Protein AF-A0A958TGL6-F1 (afdb_monomer_lite)

Sequence (653 aa):
IQLFESWYNNDSNKAEPIETLISKFASEGNTKVNAVCDDDIETFTASEWHNFDAVKQQDILLKYRLTYLAETEVNWCPALGTVLANDEIVNGLSERGGHPIIRKKMTQWSMRISAYADRLLNGIDYNKEDLDWTESLKDIQRNWIGKSVGAAVTFNVIASGTKQSHTIEVFTTRPDTIFGVSFMTLAPEHDLVSQITTPEQKAEVEAYIEATAKRSERDRMADVKTISGAFTGAYAEHPFTKNPIPIWIGDYVLAGYGTGAVMSVPCGDQRDYDFAKHFDIEIPNIFEGADISEEAFSDKDKTIIANSDFLNGLNYKQATKKAIQELEKLGQGKGKTNYRLRDAVFSRQRYWGEPFPVYYVNGMPQMIDKAHLPIRLPEVEKYLPTETGEPPLGRADVWAWCTKTNSVVSNNTINHTTVFPLELNTMPGWAGSSWYFFRYMDAQNDEVFASKEALNYWKNVDLYIGGSEHATGHLLYARFWVKFLKDRGFVNVEEPFKKLINQGMILGTSAFVYRVFAYYVIENERYTVKLSKPIILDKLAYDKSSLSKNKDAFNVEGFIYTDIDYVILDQIMNLASHKFKTEPEFNIVPIHVKVQYVNASDELDIEGLKKDEEFGEDYKDAIFIGENGEIIKGDNDVYKVGREVEKMSKSKY

Radius of gyration: 29.61 Å; chains: 1; bounding box: 72×69×77 Å

Structure (mmCIF, N/CA/C/O backbone):
data_AF-A0A958TGL6-F1
#
_entry.id   AF-A0A958TGL6-F1
#
loop_
_atom_site.group_PDB
_atom_site.id
_atom_site.type_symbol
_atom_site.label_atom_id
_atom_site.label_alt_id
_atom_site.label_comp_id
_atom_site.label_asym_id
_atom_site.label_entity_id
_atom_site.label_seq_id
_atom_site.pdbx_PDB_ins_code
_atom_site.Cartn_x
_atom_site.Cartn_y
_atom_site.Cartn_z
_atom_site.occupancy
_atom_site.B_iso_or_equiv
_atom_site.auth_seq_id
_atom_site.auth_comp_id
_atom_site.auth_asym_id
_atom_site.auth_atom_id
_atom_site.pdbx_PDB_model_num
ATOM 1 N N . ILE A 1 1 ? 11.100 -0.726 -16.158 1.00 93.06 1 ILE A N 1
ATOM 2 C CA . ILE A 1 1 ? 10.774 -0.131 -17.479 1.00 93.06 1 ILE A CA 1
ATOM 3 C C . ILE A 1 1 ? 9.301 -0.306 -17.826 1.00 93.06 1 ILE A C 1
ATOM 5 O O . ILE A 1 1 ? 8.592 0.672 -17.722 1.00 93.06 1 ILE A O 1
ATOM 9 N N . GLN A 1 2 ? 8.796 -1.504 -18.163 1.00 95.12 2 GLN A N 1
ATOM 10 C CA . GLN A 1 2 ? 7.400 -1.641 -18.633 1.00 95.12 2 GLN A CA 1
ATOM 11 C C . GLN A 1 2 ? 6.353 -1.081 -17.653 1.00 95.12 2 GLN A C 1
ATOM 13 O O . GLN A 1 2 ? 5.448 -0.379 -18.086 1.00 95.12 2 GLN A O 1
ATOM 18 N N . LEU A 1 3 ? 6.497 -1.338 -16.348 1.00 95.69 3 LEU A N 1
ATOM 19 C CA . LEU A 1 3 ? 5.631 -0.749 -15.315 1.00 95.69 3 LEU A CA 1
ATOM 20 C C . LEU A 1 3 ? 5.766 0.783 -15.221 1.00 95.69 3 LEU A C 1
ATOM 22 O O . LEU A 1 3 ? 4.772 1.466 -15.019 1.00 95.69 3 LEU A O 1
ATOM 26 N N . PHE A 1 4 ? 6.973 1.328 -15.401 1.00 96.88 4 PHE A N 1
ATOM 27 C CA . PHE A 1 4 ? 7.207 2.777 -15.416 1.00 96.88 4 PHE A CA 1
ATOM 28 C C . PHE A 1 4 ? 6.577 3.430 -16.651 1.00 96.88 4 PHE A C 1
ATOM 30 O O . PHE A 1 4 ? 5.922 4.457 -16.536 1.00 96.88 4 PHE A O 1
ATOM 37 N N . GLU A 1 5 ? 6.690 2.797 -17.820 1.00 97.12 5 GLU A N 1
ATOM 38 C CA . GLU A 1 5 ? 6.070 3.225 -19.084 1.00 97.12 5 GLU A CA 1
ATOM 39 C C . GLU A 1 5 ? 4.595 2.818 -19.201 1.00 97.12 5 GLU A C 1
ATOM 41 O O . GLU A 1 5 ? 4.086 2.585 -20.297 1.00 97.12 5 GLU A O 1
ATOM 46 N N . SER A 1 6 ? 3.897 2.693 -18.071 1.00 98.56 6 SER A N 1
ATOM 47 C CA . SER A 1 6 ? 2.475 2.371 -18.051 1.00 98.56 6 SER A CA 1
ATOM 48 C C . SER A 1 6 ? 1.716 3.216 -17.035 1.00 98.56 6 SER A C 1
ATOM 50 O O . SER A 1 6 ? 2.246 3.573 -15.984 1.00 98.56 6 SER A O 1
ATOM 52 N N . TRP A 1 7 ? 0.448 3.476 -17.333 1.00 98.44 7 TRP A N 1
ATOM 53 C CA . TRP A 1 7 ? -0.538 4.086 -16.435 1.00 98.44 7 TRP A CA 1
ATOM 54 C C . TRP A 1 7 ? -1.753 3.162 -16.316 1.00 98.44 7 TRP A C 1
ATOM 56 O O . TRP A 1 7 ? -1.912 2.250 -17.131 1.00 98.44 7 TRP A O 1
ATOM 66 N N . TYR A 1 8 ? -2.602 3.368 -15.308 1.00 98.56 8 TYR A N 1
ATOM 67 C CA . TYR A 1 8 ? -3.841 2.601 -15.158 1.00 98.56 8 TYR A CA 1
ATOM 68 C C . TYR A 1 8 ? -5.045 3.404 -15.642 1.00 98.56 8 TYR A C 1
ATOM 70 O O . TYR A 1 8 ? -5.357 4.454 -15.075 1.00 98.56 8 TYR A O 1
ATOM 78 N N . ASN A 1 9 ? -5.734 2.892 -16.659 1.00 98.00 9 ASN A N 1
ATOM 79 C CA . ASN A 1 9 ? -6.936 3.506 -17.208 1.00 98.00 9 ASN A CA 1
ATOM 80 C C . ASN A 1 9 ? -8.180 2.858 -16.585 1.00 98.00 9 ASN A C 1
ATOM 82 O O . ASN A 1 9 ? -8.436 1.670 -16.796 1.00 98.00 9 ASN A O 1
ATOM 86 N N . ASN A 1 10 ? -8.972 3.635 -15.844 1.00 95.94 10 ASN A N 1
ATOM 87 C CA . ASN A 1 10 ? -10.184 3.133 -15.194 1.00 95.94 10 ASN A CA 1
ATOM 88 C C . ASN A 1 10 ? -11.290 2.800 -16.206 1.00 95.94 10 ASN A C 1
ATOM 90 O O . ASN A 1 10 ? -12.078 1.892 -15.951 1.00 95.94 10 ASN A O 1
ATOM 94 N N . ASP A 1 11 ? -11.333 3.472 -17.363 1.00 96.44 11 ASP A N 1
ATOM 95 C CA . ASP A 1 11 ? -12.358 3.223 -18.387 1.00 96.44 11 ASP A CA 1
ATOM 96 C C . ASP A 1 11 ? -12.186 1.845 -19.039 1.00 96.44 11 ASP A C 1
ATOM 98 O O . ASP A 1 11 ? -13.160 1.149 -19.325 1.00 96.44 11 ASP A O 1
ATOM 102 N N . SER A 1 12 ? -10.935 1.440 -19.277 1.00 96.75 12 SER A N 1
ATOM 103 C CA . SER A 1 12 ? -10.595 0.127 -19.834 1.00 96.75 12 SER A CA 1
ATOM 104 C C . SER A 1 12 ? -10.286 -0.918 -18.755 1.00 96.75 12 SER A C 1
ATOM 106 O O . SER A 1 12 ? -10.161 -2.102 -19.072 1.00 96.75 12 SER A O 1
ATOM 108 N N . ASN A 1 13 ? -10.202 -0.483 -17.492 1.00 96.25 13 ASN A N 1
ATOM 109 C CA . ASN A 1 13 ? -9.870 -1.262 -16.302 1.00 96.25 13 ASN A CA 1
ATOM 110 C C . ASN A 1 13 ? -8.578 -2.092 -16.447 1.00 96.25 13 ASN A C 1
ATOM 112 O O . ASN A 1 13 ? -8.539 -3.274 -16.088 1.00 96.25 13 ASN A O 1
ATOM 116 N N . LYS A 1 14 ? -7.525 -1.484 -17.008 1.00 97.25 14 LYS A N 1
ATOM 117 C CA . LYS A 1 14 ? -6.225 -2.132 -17.239 1.00 97.25 14 LYS A CA 1
ATOM 118 C C . LYS A 1 14 ? -5.066 -1.139 -17.328 1.00 97.25 14 LYS A C 1
ATOM 120 O O . LYS A 1 14 ? -5.264 0.054 -17.560 1.00 97.25 14 LYS A O 1
ATOM 125 N N . ALA A 1 15 ? -3.843 -1.656 -17.225 1.00 98.50 15 ALA A N 1
ATOM 126 C CA . ALA A 1 15 ? -2.650 -0.910 -17.603 1.00 98.50 15 ALA A CA 1
ATOM 127 C C . ALA A 1 15 ? -2.544 -0.679 -19.116 1.00 98.50 15 ALA A C 1
ATOM 129 O O . ALA A 1 15 ? -2.708 -1.591 -19.930 1.00 98.50 15 ALA A O 1
ATOM 130 N N . GLU A 1 16 ? -2.162 0.538 -19.484 1.00 98.50 16 GLU A N 1
ATOM 131 C CA . GLU A 1 16 ? -1.897 0.966 -20.856 1.00 98.50 16 GLU A CA 1
ATOM 132 C C . GLU A 1 16 ? -0.498 1.589 -20.977 1.00 98.50 16 GLU A C 1
ATOM 134 O O . GLU A 1 16 ? 0.029 2.067 -19.970 1.00 98.50 16 GLU A O 1
ATOM 139 N N . PRO A 1 17 ? 0.112 1.603 -22.182 1.00 98.44 17 PRO A N 1
ATOM 140 C CA . PRO A 1 17 ? 1.338 2.366 -22.415 1.00 98.44 17 PRO A CA 1
ATOM 141 C C . PRO A 1 17 ? 1.152 3.842 -22.040 1.00 98.44 17 PRO A C 1
ATOM 143 O O . PRO A 1 17 ? 0.108 4.423 -22.341 1.00 98.44 17 PRO A O 1
ATOM 146 N N . ILE A 1 18 ? 2.158 4.470 -21.430 1.00 97.94 18 ILE A N 1
ATOM 147 C CA . ILE A 1 18 ? 2.093 5.890 -21.045 1.00 97.94 18 ILE A CA 1
ATOM 148 C C . ILE A 1 18 ? 1.862 6.816 -22.251 1.00 97.94 18 ILE A C 1
ATOM 150 O O . ILE A 1 18 ? 1.267 7.883 -22.126 1.00 97.94 18 ILE A O 1
ATOM 154 N N . GLU A 1 19 ? 2.257 6.393 -23.449 1.00 98.06 19 GLU A N 1
ATOM 155 C CA . GLU A 1 19 ? 2.082 7.141 -24.691 1.00 98.06 19 GLU A CA 1
ATOM 156 C C . GLU A 1 19 ? 0.602 7.367 -25.028 1.00 98.06 19 GLU A C 1
ATOM 158 O O . GLU A 1 19 ? 0.256 8.384 -25.641 1.00 98.06 19 GLU A O 1
ATOM 163 N N . THR A 1 20 ? -0.295 6.464 -24.603 1.00 98.12 20 THR A N 1
ATOM 164 C CA . THR A 1 20 ? -1.743 6.654 -24.793 1.00 98.12 20 THR A CA 1
ATOM 165 C C . THR A 1 20 ? -2.267 7.789 -23.913 1.00 98.12 20 THR A C 1
ATOM 167 O O . THR A 1 20 ? -3.121 8.556 -24.360 1.00 98.12 20 THR A O 1
ATOM 170 N N . LEU A 1 21 ? -1.702 7.967 -22.713 1.00 98.12 21 LEU A N 1
ATOM 171 C CA . LEU A 1 21 ? -2.002 9.093 -21.829 1.00 98.12 21 LEU A CA 1
ATOM 172 C C . LEU A 1 21 ? -1.435 10.408 -22.368 1.00 98.12 21 LEU A C 1
ATOM 174 O O . LEU A 1 21 ? -2.155 11.400 -22.432 1.00 98.12 21 LEU A O 1
ATOM 178 N N . ILE A 1 22 ? -0.179 10.407 -22.823 1.00 98.25 22 ILE A N 1
ATOM 179 C CA . ILE A 1 22 ? 0.456 11.590 -23.429 1.00 98.25 22 ILE A CA 1
ATOM 180 C C . ILE A 1 22 ? -0.364 12.074 -24.632 1.00 98.25 22 ILE A C 1
ATOM 182 O O . ILE A 1 22 ? -0.612 13.270 -24.779 1.00 98.25 22 ILE A O 1
ATOM 186 N N . SER A 1 23 ? -0.848 11.144 -25.460 1.00 98.06 23 SER A N 1
ATOM 187 C CA . SER A 1 23 ? -1.712 11.464 -26.601 1.00 98.06 23 SER A CA 1
ATOM 188 C C . SER A 1 23 ? -3.041 12.094 -26.165 1.00 98.06 23 SER A C 1
ATOM 190 O O . SER A 1 23 ? -3.505 13.041 -26.799 1.00 98.06 23 SER A O 1
ATOM 192 N N . LYS A 1 24 ? -3.638 11.619 -25.060 1.00 97.75 24 LYS A N 1
ATOM 193 C CA . LYS A 1 24 ? -4.846 12.220 -24.470 1.00 97.75 24 LYS A CA 1
ATOM 194 C C . LYS A 1 24 ? -4.573 13.646 -23.989 1.00 97.75 24 LYS A C 1
ATOM 196 O O . LYS A 1 24 ? -5.268 14.559 -24.436 1.00 97.75 24 LYS A O 1
ATOM 201 N N . PHE A 1 25 ? -3.517 13.851 -23.198 1.00 98.25 25 PHE A N 1
ATOM 202 C CA . PHE A 1 25 ? -3.111 15.174 -22.709 1.00 98.25 25 PHE A CA 1
ATOM 203 C C . PHE A 1 25 ? -2.876 16.168 -23.848 1.00 98.25 25 PHE A C 1
ATOM 205 O O . PHE A 1 25 ? -3.413 17.272 -23.819 1.00 98.25 25 PHE A O 1
ATOM 212 N N . ALA A 1 26 ? -2.168 15.750 -24.897 1.00 97.44 26 ALA A N 1
ATOM 213 C CA . ALA A 1 26 ? -1.905 16.575 -26.073 1.00 97.44 26 ALA A CA 1
ATOM 214 C C . ALA A 1 26 ? -3.165 16.940 -26.882 1.00 97.44 26 ALA A C 1
ATOM 216 O O . ALA A 1 26 ? -3.133 17.912 -27.638 1.00 97.44 26 ALA A O 1
ATOM 217 N N . SER A 1 27 ? -4.249 16.167 -26.756 1.00 97.31 27 SER A N 1
ATOM 218 C CA . SER A 1 27 ? -5.484 16.355 -27.529 1.00 97.31 27 SER A CA 1
ATOM 219 C C . SER A 1 27 ? -6.555 17.156 -26.790 1.00 97.31 27 SER A C 1
ATOM 221 O O . SER A 1 27 ? -7.179 18.031 -27.386 1.00 97.31 27 SER A O 1
ATOM 223 N N . GLU A 1 28 ? -6.762 16.890 -25.498 1.00 95.94 28 GLU A N 1
ATOM 224 C CA . GLU A 1 28 ? -7.853 17.494 -24.724 1.00 95.94 28 GLU A CA 1
ATOM 225 C C . GLU A 1 28 ? -7.466 17.914 -23.297 1.00 95.94 28 GLU A C 1
ATOM 227 O O . GLU A 1 28 ? -8.318 18.422 -22.569 1.00 95.94 28 GLU A O 1
ATOM 232 N N . GLY A 1 29 ? -6.196 17.775 -22.899 1.00 96.69 29 GLY A N 1
ATOM 233 C CA . GLY A 1 29 ? -5.767 17.994 -21.515 1.00 96.69 29 GLY A CA 1
ATOM 234 C C . GLY A 1 29 ? -6.123 16.815 -20.604 1.00 96.69 29 GLY A C 1
ATOM 235 O O . GLY A 1 29 ? -6.258 15.685 -21.076 1.00 96.69 29 GLY A O 1
ATOM 236 N N . ASN A 1 30 ? -6.265 17.052 -19.297 1.00 96.94 30 ASN A N 1
ATOM 237 C CA . ASN A 1 30 ? -6.518 15.983 -18.316 1.00 96.94 30 ASN A CA 1
ATOM 238 C C . ASN A 1 30 ? -7.934 15.959 -17.713 1.00 96.94 30 ASN A C 1
ATOM 240 O O . ASN A 1 30 ? -8.258 15.024 -16.988 1.00 96.94 30 ASN A O 1
ATOM 244 N N . THR A 1 31 ? -8.815 16.914 -18.030 1.00 93.81 31 THR A N 1
ATOM 245 C CA . THR A 1 31 ? -10.132 17.047 -17.368 1.00 93.81 31 THR A CA 1
ATOM 246 C C . THR A 1 31 ? -11.047 15.826 -17.532 1.00 93.81 31 THR A C 1
ATOM 248 O O . THR A 1 31 ? -11.882 15.561 -16.673 1.00 93.81 31 THR A O 1
ATOM 251 N N . LYS A 1 32 ? -10.910 15.075 -18.632 1.00 93.50 32 LYS A N 1
ATOM 252 C CA . LYS A 1 32 ? -11.692 13.851 -18.899 1.00 93.50 32 LYS A CA 1
ATOM 253 C C . LYS A 1 32 ? -10.907 12.560 -18.677 1.00 93.50 32 LYS A C 1
ATOM 255 O O . LYS A 1 32 ? -11.410 11.480 -18.973 1.00 93.50 32 LYS A O 1
ATOM 260 N N . VAL A 1 33 ? -9.660 12.654 -18.224 1.00 95.62 33 VAL A N 1
ATOM 261 C CA . VAL A 1 33 ? -8.816 11.479 -18.032 1.00 95.62 33 VAL A CA 1
ATOM 262 C C . VAL A 1 33 ? -9.253 10.764 -16.760 1.00 95.62 33 VAL A C 1
ATOM 264 O O . VAL A 1 33 ? -9.034 11.247 -15.654 1.00 95.62 33 VAL A O 1
ATOM 267 N N . ASN A 1 34 ? -9.855 9.589 -16.929 1.00 94.81 34 ASN A N 1
ATOM 268 C CA . ASN A 1 34 ? -10.228 8.709 -15.832 1.00 94.81 34 ASN A CA 1
ATOM 269 C C . ASN A 1 34 ? -9.098 7.703 -15.556 1.00 94.81 34 ASN A C 1
ATOM 271 O O . ASN A 1 34 ? -9.101 6.572 -16.045 1.00 94.81 34 ASN A O 1
ATOM 275 N N . ALA A 1 35 ? -8.096 8.145 -14.801 1.00 95.81 35 ALA A N 1
ATOM 276 C CA . ALA A 1 35 ? -6.921 7.356 -14.440 1.00 95.81 35 ALA A CA 1
ATOM 277 C C . ALA A 1 35 ? -6.826 7.150 -12.927 1.00 95.81 35 ALA A C 1
ATOM 279 O O . ALA A 1 35 ? -7.368 7.938 -12.154 1.00 95.81 35 ALA A O 1
ATOM 280 N N . VAL A 1 36 ? -6.070 6.138 -12.504 1.00 94.56 36 VAL A N 1
ATOM 281 C CA . VAL A 1 36 ? -5.488 6.152 -11.154 1.00 94.56 36 VAL A CA 1
ATOM 282 C C . VAL A 1 36 ? -4.261 7.062 -11.177 1.00 94.56 36 VAL A C 1
ATOM 284 O O . VAL A 1 36 ? -3.367 6.868 -12.002 1.00 94.56 36 VAL A O 1
ATOM 287 N N . CYS A 1 37 ? -4.224 8.044 -10.284 1.00 93.62 37 CYS A N 1
ATOM 288 C CA . CYS A 1 37 ? -3.154 9.028 -10.152 1.00 93.62 37 CYS A CA 1
ATOM 289 C C . CYS A 1 37 ? -3.045 9.508 -8.699 1.00 93.62 37 CYS A C 1
ATOM 291 O O . CYS A 1 37 ? -3.818 9.067 -7.847 1.00 93.62 37 CYS A O 1
ATOM 293 N N . ASP A 1 38 ? -2.092 10.396 -8.423 1.00 90.38 38 ASP A N 1
ATOM 294 C CA . ASP A 1 38 ? -2.030 11.107 -7.141 1.00 90.38 38 ASP A CA 1
ATOM 295 C C . ASP A 1 38 ? -3.276 11.987 -6.921 1.00 90.38 38 ASP A C 1
ATOM 297 O O . ASP A 1 38 ? -3.992 12.323 -7.866 1.00 90.38 38 ASP A O 1
ATOM 301 N N . ASP A 1 39 ? -3.557 12.342 -5.665 1.00 80.75 39 ASP A N 1
ATOM 302 C CA . ASP A 1 39 ? -4.763 13.098 -5.296 1.00 80.75 39 ASP A CA 1
ATOM 303 C C . ASP A 1 39 ? -4.675 14.596 -5.679 1.00 80.75 39 ASP A C 1
ATOM 305 O O . ASP A 1 39 ? -5.700 15.261 -5.822 1.00 80.75 39 ASP A O 1
ATOM 309 N N . ASP A 1 40 ? -3.467 15.134 -5.884 1.00 82.25 40 ASP A N 1
ATOM 310 C CA . ASP A 1 40 ? -3.170 16.565 -6.054 1.00 82.25 40 ASP A CA 1
ATOM 311 C C . ASP A 1 40 ? -2.909 16.975 -7.521 1.00 82.25 40 ASP A C 1
ATOM 313 O O . ASP A 1 40 ? -2.022 17.779 -7.833 1.00 82.25 40 ASP A O 1
ATOM 317 N N . ILE A 1 41 ? -3.665 16.404 -8.463 1.00 90.81 41 ILE A N 1
ATOM 318 C CA . ILE A 1 41 ? -3.517 16.754 -9.879 1.00 90.81 41 ILE A CA 1
ATOM 319 C C . ILE A 1 41 ? -4.206 18.079 -10.213 1.00 90.81 41 ILE A C 1
ATOM 321 O O . ILE A 1 41 ? -5.430 18.200 -10.162 1.00 90.81 41 ILE A O 1
ATOM 325 N N . GLU A 1 42 ? -3.421 19.041 -10.694 1.00 91.75 42 GLU A N 1
ATOM 326 C CA . GLU A 1 42 ? -3.938 20.264 -11.307 1.00 91.75 42 GLU A CA 1
ATOM 327 C C . GLU A 1 42 ? -4.570 19.981 -12.676 1.00 91.75 42 GLU A C 1
ATOM 329 O O . GLU A 1 42 ? -4.038 19.231 -13.501 1.00 91.75 42 GLU A O 1
ATOM 334 N N . THR A 1 43 ? -5.709 20.614 -12.951 1.00 94.94 43 THR A N 1
ATOM 335 C CA . THR A 1 43 ? -6.344 20.537 -14.269 1.00 94.94 43 THR A CA 1
ATOM 336 C C . THR A 1 43 ? -5.609 21.406 -15.281 1.00 94.94 43 THR A C 1
ATOM 338 O O . THR A 1 43 ? -5.335 22.569 -14.996 1.00 94.94 43 THR A O 1
ATOM 341 N N . PHE A 1 44 ? -5.379 20.883 -16.483 1.00 97.31 44 PHE A N 1
ATOM 342 C CA . PHE A 1 44 ? -4.784 21.620 -17.594 1.00 97.31 44 PHE A CA 1
ATOM 343 C C . PHE A 1 44 ? -5.435 21.249 -18.928 1.00 97.31 44 PHE A C 1
ATOM 345 O O . PHE A 1 44 ? -5.945 20.144 -19.132 1.00 97.31 44 PHE A O 1
ATOM 352 N N . THR A 1 45 ? -5.388 22.193 -19.857 1.00 97.81 45 THR A N 1
ATOM 353 C CA . THR A 1 45 ? -5.822 22.069 -21.247 1.00 97.81 45 THR A CA 1
ATOM 354 C C . THR A 1 45 ? -4.710 21.506 -22.132 1.00 97.81 45 THR A C 1
ATOM 356 O O . THR A 1 45 ? -3.527 21.547 -21.794 1.00 97.81 45 THR A O 1
ATOM 359 N N . ALA A 1 46 ? -5.069 21.047 -23.333 1.00 97.44 46 ALA A N 1
ATOM 360 C CA . ALA A 1 46 ? -4.087 20.631 -24.335 1.00 97.44 46 ALA A CA 1
ATOM 361 C C . ALA A 1 46 ? -3.081 21.745 -24.678 1.00 97.44 46 ALA A C 1
ATOM 363 O O . ALA A 1 46 ? -1.895 21.477 -24.847 1.00 97.44 46 ALA A O 1
ATOM 364 N N . SER A 1 47 ? -3.532 23.003 -24.754 1.00 97.38 47 SER A N 1
ATOM 365 C CA . SER A 1 47 ? -2.637 24.126 -25.058 1.00 97.38 47 SER A CA 1
ATOM 366 C C . SER A 1 47 ? -1.607 24.360 -23.957 1.00 97.38 47 SER A C 1
ATOM 368 O O . SER A 1 47 ? -0.466 24.685 -24.268 1.00 97.38 47 SER A O 1
ATOM 370 N N . GLU A 1 48 ? -1.994 24.218 -22.689 1.00 97.62 48 GLU A N 1
ATOM 371 C CA . GLU A 1 48 ? -1.063 24.332 -21.562 1.00 97.62 48 GLU A CA 1
ATOM 372 C C . GLU A 1 48 ? -0.061 23.180 -21.576 1.00 97.62 48 GLU A C 1
ATOM 374 O O . GLU A 1 48 ? 1.136 23.426 -21.464 1.00 97.62 48 GLU A O 1
ATOM 379 N N . TRP A 1 49 ? -0.525 21.953 -21.841 1.00 97.88 49 TRP A N 1
ATOM 380 C CA . TRP A 1 49 ? 0.346 20.786 -21.987 1.00 97.88 49 TRP A CA 1
ATOM 381 C C . TRP A 1 49 ? 1.446 20.990 -23.038 1.00 97.88 49 TRP A C 1
ATOM 383 O O . TRP A 1 49 ? 2.608 20.689 -22.771 1.00 97.88 49 TRP A O 1
ATOM 393 N N . HIS A 1 50 ? 1.107 21.541 -24.211 1.00 96.88 50 HIS A N 1
ATOM 394 C CA . HIS A 1 50 ? 2.083 21.846 -25.272 1.00 96.88 50 HIS A CA 1
ATOM 395 C C . HIS A 1 50 ? 3.064 22.966 -24.906 1.00 96.88 50 HIS A C 1
ATOM 397 O O . HIS A 1 50 ? 4.148 23.031 -25.480 1.00 96.88 50 HIS A O 1
ATOM 403 N N . ASN A 1 51 ? 2.691 23.841 -23.970 1.00 97.44 51 ASN A N 1
ATOM 404 C CA . ASN A 1 51 ? 3.534 24.940 -23.501 1.00 97.44 51 ASN A CA 1
ATOM 405 C C . ASN A 1 51 ? 4.412 24.555 -22.301 1.00 97.44 51 ASN A C 1
ATOM 407 O O . ASN A 1 51 ? 5.356 25.282 -21.990 1.00 97.44 51 ASN A O 1
ATOM 411 N N . PHE A 1 52 ? 4.116 23.447 -21.616 1.00 97.44 52 PHE A N 1
ATOM 412 C CA . PHE A 1 52 ? 4.966 22.933 -20.549 1.00 97.44 52 PHE A CA 1
ATOM 413 C C . PHE A 1 52 ? 6.310 22.461 -21.102 1.00 97.44 52 PHE A C 1
ATOM 415 O O . PHE A 1 52 ? 6.387 21.822 -22.152 1.00 97.44 52 PHE A O 1
ATOM 422 N N . ASP A 1 53 ? 7.380 22.751 -20.364 1.00 95.62 53 ASP A N 1
ATOM 423 C CA . ASP A 1 53 ? 8.681 22.173 -20.663 1.00 95.62 53 ASP A CA 1
ATOM 424 C C . ASP A 1 53 ? 8.708 20.664 -20.352 1.00 95.62 53 ASP A C 1
ATOM 426 O O . ASP A 1 53 ? 7.821 20.104 -19.699 1.00 95.62 53 ASP A O 1
ATOM 430 N N . ALA A 1 54 ? 9.755 19.986 -20.824 1.00 92.31 54 ALA A N 1
ATOM 431 C CA . ALA A 1 54 ? 9.893 18.544 -20.653 1.00 92.31 54 ALA A CA 1
ATOM 432 C C . ALA A 1 54 ? 9.948 18.115 -19.175 1.00 92.31 54 ALA A C 1
ATOM 434 O O . ALA A 1 54 ? 9.512 17.013 -18.848 1.00 92.31 54 ALA A O 1
ATOM 435 N N . VAL A 1 55 ? 10.465 18.966 -18.280 1.00 94.69 55 VAL A N 1
ATOM 436 C CA . VAL A 1 55 ? 10.558 18.653 -16.848 1.00 94.69 55 VAL A CA 1
ATOM 437 C C . VAL A 1 55 ? 9.164 18.665 -16.234 1.00 94.69 55 VAL A C 1
ATOM 439 O O . VAL A 1 55 ? 8.779 17.686 -15.600 1.00 94.69 55 VAL A O 1
ATOM 442 N N . LYS A 1 56 ? 8.369 19.710 -16.488 1.00 95.12 56 LYS A N 1
ATOM 443 C CA . LYS A 1 56 ? 6.992 19.813 -15.997 1.00 95.12 56 LYS A CA 1
ATOM 444 C C . LYS A 1 56 ? 6.096 18.719 -16.577 1.00 95.12 56 LYS A C 1
ATOM 446 O O . LYS A 1 56 ? 5.271 18.165 -15.855 1.00 95.12 56 LYS A O 1
ATOM 451 N N . GLN A 1 57 ? 6.276 18.360 -17.849 1.00 95.69 57 GLN A N 1
ATOM 452 C CA . GLN A 1 57 ? 5.561 17.228 -18.441 1.00 95.69 57 GLN A CA 1
ATOM 453 C C . GLN A 1 57 ? 5.906 15.904 -17.743 1.00 95.69 57 GLN A C 1
ATOM 455 O O . GLN A 1 57 ? 4.999 15.132 -17.435 1.00 95.69 57 GLN A O 1
ATOM 460 N N . GLN A 1 58 ? 7.187 15.632 -17.462 1.00 94.31 58 GLN A N 1
ATOM 461 C CA . GLN A 1 58 ? 7.582 14.405 -16.756 1.00 94.31 58 GLN A CA 1
ATOM 462 C C . GLN A 1 58 ? 7.110 14.380 -15.303 1.00 94.31 58 GLN A C 1
ATOM 464 O O . GLN A 1 58 ? 6.644 13.336 -14.854 1.00 94.31 58 GLN A O 1
ATOM 469 N N . ASP A 1 59 ? 7.167 15.513 -14.605 1.00 93.75 59 ASP A N 1
ATOM 470 C CA . ASP A 1 59 ? 6.636 15.668 -13.248 1.00 93.75 59 ASP A CA 1
ATOM 471 C C . ASP A 1 59 ? 5.146 15.295 -13.190 1.00 93.75 59 ASP A C 1
ATOM 473 O O . ASP A 1 59 ? 4.742 14.434 -12.412 1.00 93.75 59 ASP A O 1
ATOM 477 N N . ILE A 1 60 ? 4.340 15.831 -14.114 1.00 96.00 60 ILE A N 1
ATOM 478 C CA . ILE A 1 60 ? 2.924 15.462 -14.238 1.00 96.00 60 ILE A CA 1
ATOM 479 C C . ILE A 1 60 ? 2.775 13.968 -14.551 1.00 96.00 60 ILE A C 1
ATOM 481 O O . ILE A 1 60 ? 1.970 13.292 -13.916 1.00 96.00 60 ILE A O 1
ATOM 485 N N . LEU A 1 61 ? 3.537 13.421 -15.504 1.00 96.31 61 LEU A N 1
ATOM 486 C CA . LEU A 1 61 ? 3.427 12.007 -15.882 1.00 96.31 61 LEU A CA 1
ATOM 487 C C . LEU A 1 61 ? 3.765 11.062 -14.726 1.00 96.31 61 LEU A C 1
ATOM 489 O O . LEU A 1 61 ? 3.098 10.039 -14.585 1.00 96.31 61 LEU A O 1
ATOM 493 N N . LEU A 1 62 ? 4.751 11.385 -13.883 1.00 95.00 62 LEU A N 1
ATOM 494 C CA . LEU A 1 62 ? 5.092 10.584 -12.700 1.00 95.00 62 LEU A CA 1
ATOM 495 C C . LEU A 1 62 ? 3.884 10.371 -11.782 1.00 95.00 62 LEU A C 1
ATOM 497 O O . LEU A 1 62 ? 3.696 9.263 -11.272 1.00 95.00 62 LEU A O 1
ATOM 501 N N . LYS A 1 63 ? 3.003 11.369 -11.674 1.00 95.56 63 LYS A N 1
ATOM 502 C CA . LYS A 1 63 ? 1.771 11.267 -10.887 1.00 95.56 63 LYS A CA 1
ATOM 503 C C . LYS A 1 63 ? 0.725 10.300 -11.463 1.00 95.56 63 LYS A C 1
ATOM 505 O O . LYS A 1 63 ? -0.223 9.946 -10.771 1.00 95.56 63 LYS A O 1
ATOM 510 N N . TYR A 1 64 ? 0.895 9.833 -12.703 1.00 97.50 64 TYR A N 1
ATOM 511 C CA . TYR A 1 64 ? 0.012 8.868 -13.380 1.00 97.50 64 TYR A CA 1
ATOM 512 C C . TYR A 1 64 ? 0.665 7.502 -13.648 1.00 97.50 64 TYR A C 1
ATOM 514 O O . TYR A 1 64 ? -0.027 6.526 -13.955 1.00 97.50 64 TYR A O 1
ATOM 522 N N . ARG A 1 65 ? 1.996 7.404 -13.569 1.00 97.75 65 ARG A N 1
ATOM 523 C CA . ARG A 1 65 ? 2.723 6.156 -13.842 1.00 97.75 65 ARG A CA 1
ATOM 524 C C . ARG A 1 65 ? 2.465 5.115 -12.753 1.00 97.75 65 ARG A C 1
ATOM 526 O O . ARG A 1 65 ? 2.376 5.435 -11.571 1.00 97.75 65 ARG A O 1
ATOM 533 N N . LEU A 1 66 ? 2.422 3.840 -13.141 1.00 97.88 66 LEU A N 1
ATOM 534 C CA . LEU A 1 66 ? 2.282 2.706 -12.216 1.00 97.88 66 LEU A CA 1
ATOM 535 C C . LEU A 1 66 ? 3.531 2.461 -11.365 1.00 97.88 66 LEU A C 1
ATOM 537 O O . LEU A 1 66 ? 3.458 1.770 -10.353 1.00 97.88 66 LEU A O 1
ATOM 541 N N . THR A 1 67 ? 4.684 2.983 -11.774 1.00 96.38 67 THR A N 1
ATOM 542 C CA . THR A 1 67 ? 5.903 3.033 -10.964 1.00 96.38 67 THR A CA 1
ATOM 543 C C . THR A 1 67 ? 6.404 4.463 -10.947 1.00 96.38 67 THR A C 1
ATOM 545 O O . THR A 1 67 ? 6.599 5.052 -12.007 1.00 96.38 67 THR A O 1
ATOM 548 N N . TYR A 1 68 ? 6.584 5.018 -9.757 1.00 94.50 68 TYR A N 1
ATOM 549 C CA . TYR A 1 68 ? 6.802 6.446 -9.557 1.00 94.50 68 TYR A CA 1
ATOM 550 C C . TYR A 1 68 ? 7.674 6.688 -8.323 1.00 94.50 68 TYR A C 1
ATOM 552 O O . TYR A 1 68 ? 7.850 5.792 -7.494 1.00 94.50 68 TYR A O 1
ATOM 560 N N . LEU A 1 69 ? 8.246 7.887 -8.232 1.00 92.00 69 LEU A N 1
ATOM 561 C CA . LEU A 1 69 ? 8.976 8.348 -7.055 1.00 92.00 69 LEU A CA 1
ATOM 562 C C . LEU A 1 69 ? 8.002 9.064 -6.124 1.00 92.00 69 LEU A C 1
ATOM 564 O O . LEU A 1 69 ? 7.236 9.910 -6.575 1.00 92.00 69 LEU A O 1
ATOM 568 N N . ALA A 1 70 ? 8.056 8.742 -4.837 1.00 87.50 70 ALA A N 1
ATOM 569 C CA . ALA A 1 70 ? 7.276 9.420 -3.812 1.00 87.50 70 ALA A CA 1
ATOM 570 C C . ALA A 1 70 ? 8.129 9.650 -2.567 1.00 87.50 70 ALA A C 1
ATOM 572 O O . ALA A 1 70 ? 8.882 8.764 -2.152 1.00 87.50 70 ALA A O 1
ATOM 573 N N . GLU A 1 71 ? 7.999 10.825 -1.952 1.00 83.12 71 GLU A N 1
ATOM 574 C CA . GLU A 1 71 ? 8.457 11.014 -0.580 1.00 83.12 71 GLU A CA 1
ATOM 575 C C . GLU A 1 71 ? 7.502 10.290 0.361 1.00 83.12 71 GLU A C 1
ATOM 577 O O . GLU A 1 71 ? 6.295 10.527 0.361 1.00 83.12 71 GLU A O 1
ATOM 582 N N . THR A 1 72 ? 8.040 9.372 1.154 1.00 73.00 72 THR A N 1
ATOM 583 C CA . THR A 1 72 ? 7.242 8.613 2.109 1.00 73.00 72 THR A CA 1
ATOM 584 C C . THR A 1 72 ? 7.982 8.481 3.430 1.00 73.00 72 THR A C 1
ATOM 586 O O . THR A 1 72 ? 9.218 8.479 3.477 1.00 73.00 72 THR A O 1
ATOM 589 N N . GLU A 1 73 ? 7.227 8.407 4.524 1.00 70.50 73 GLU A N 1
ATOM 590 C CA . GLU A 1 73 ? 7.783 7.996 5.805 1.00 70.50 73 GLU A CA 1
ATOM 591 C C . GLU A 1 73 ? 8.047 6.499 5.761 1.00 70.50 73 GLU A C 1
ATOM 593 O O . GLU A 1 73 ? 7.136 5.673 5.713 1.00 70.50 73 GLU A O 1
ATOM 598 N N . VAL A 1 74 ? 9.325 6.151 5.759 1.00 72.19 74 VAL A N 1
ATOM 599 C CA . VAL A 1 74 ? 9.779 4.772 5.730 1.00 72.19 74 VAL A CA 1
ATOM 600 C C . VAL A 1 74 ? 10.161 4.294 7.120 1.00 72.19 74 VAL A C 1
ATOM 602 O O . VAL A 1 74 ? 10.706 5.042 7.935 1.00 72.19 74 VAL A O 1
ATOM 605 N N . ASN A 1 75 ? 9.937 3.007 7.360 1.00 71.81 75 ASN A N 1
ATOM 606 C CA . ASN A 1 75 ? 10.424 2.314 8.542 1.00 71.81 75 ASN A CA 1
ATOM 607 C C . ASN A 1 75 ? 11.926 2.051 8.384 1.00 71.81 75 ASN A C 1
ATOM 609 O O . ASN A 1 75 ? 12.331 1.112 7.701 1.00 71.81 75 ASN A O 1
ATOM 613 N N . TRP A 1 76 ? 12.764 2.890 8.981 1.00 74.94 76 TRP A N 1
ATOM 614 C CA . TRP A 1 76 ? 14.217 2.775 8.938 1.00 74.94 76 TRP A CA 1
ATOM 615 C C . TRP A 1 76 ? 14.737 2.006 10.150 1.00 74.94 76 TRP A C 1
ATOM 617 O O . TRP A 1 76 ? 14.448 2.358 11.291 1.00 74.94 76 TRP A O 1
ATOM 627 N N . CYS A 1 77 ? 15.557 0.985 9.916 1.00 71.31 77 CYS A N 1
ATOM 628 C CA . CYS A 1 77 ? 16.279 0.292 10.975 1.00 71.31 77 CYS A CA 1
ATOM 629 C C . CYS A 1 77 ? 17.753 0.738 10.973 1.00 71.31 77 CYS A C 1
ATOM 631 O O . CYS A 1 77 ? 18.493 0.327 10.075 1.00 71.31 77 CYS A O 1
ATOM 633 N N . PRO A 1 78 ? 18.218 1.542 11.955 1.00 69.38 78 PRO A N 1
ATOM 634 C CA . PRO A 1 78 ? 19.599 2.030 11.995 1.00 69.38 78 PRO A CA 1
ATOM 635 C C . PRO A 1 78 ? 20.635 0.911 12.095 1.00 69.38 78 PRO A C 1
ATOM 637 O O . PRO A 1 78 ? 21.641 0.950 11.395 1.00 69.38 78 PRO A O 1
ATOM 640 N N . ALA A 1 79 ? 20.360 -0.111 12.912 1.00 64.06 79 ALA A N 1
ATOM 641 C CA . ALA A 1 79 ? 21.258 -1.250 13.111 1.00 64.06 79 ALA A CA 1
ATOM 642 C C . ALA A 1 79 ? 21.450 -2.069 11.827 1.00 64.06 79 ALA A C 1
ATOM 644 O O . ALA A 1 79 ? 22.551 -2.521 11.528 1.00 64.06 79 ALA A O 1
ATOM 645 N N . LEU A 1 80 ? 20.382 -2.222 11.037 1.00 68.62 80 LEU A N 1
ATOM 646 C CA . LEU A 1 80 ? 20.455 -2.885 9.742 1.00 68.62 80 LEU A CA 1
ATOM 647 C C . LEU A 1 80 ? 20.902 -1.935 8.629 1.00 68.62 80 LEU A C 1
ATOM 649 O O . LEU A 1 80 ? 21.310 -2.419 7.579 1.00 68.62 80 LEU A O 1
ATOM 653 N N . GLY A 1 81 ? 20.792 -0.618 8.804 1.00 72.00 81 GLY A N 1
ATOM 654 C CA . GLY A 1 81 ? 21.061 0.384 7.777 1.00 72.00 81 GLY A CA 1
ATOM 655 C C . GLY A 1 81 ? 20.146 0.248 6.557 1.00 72.00 81 GLY A C 1
ATOM 656 O O . GLY A 1 81 ? 20.630 0.222 5.428 1.00 72.00 81 GLY A O 1
ATOM 657 N N . THR A 1 82 ? 18.839 0.040 6.741 1.00 69.12 82 THR A N 1
ATOM 658 C CA . THR A 1 82 ? 17.905 -0.052 5.603 1.00 69.12 82 THR A CA 1
ATOM 659 C C . THR A 1 82 ? 16.466 0.253 5.973 1.00 69.12 82 THR A C 1
ATOM 661 O O . THR A 1 82 ? 16.092 0.197 7.146 1.00 69.12 82 THR A O 1
ATOM 664 N N . VAL A 1 83 ? 15.661 0.517 4.945 1.00 74.00 83 VAL A N 1
ATOM 665 C CA . VAL A 1 83 ? 14.203 0.540 5.038 1.00 74.00 83 VAL A CA 1
ATOM 666 C C . VAL A 1 83 ? 13.633 -0.871 5.053 1.00 74.00 83 VAL A C 1
ATOM 668 O O . VAL A 1 83 ? 14.046 -1.730 4.275 1.00 74.00 83 VAL A O 1
ATOM 671 N N . LEU A 1 84 ? 12.643 -1.073 5.914 1.00 66.00 84 LEU A N 1
ATOM 672 C CA . LEU A 1 84 ? 11.842 -2.284 6.021 1.00 66.00 84 LEU A CA 1
ATOM 673 C C . LEU A 1 84 ? 10.432 -2.018 5.480 1.00 66.00 84 LEU A C 1
ATOM 675 O O . LEU A 1 84 ? 9.834 -0.977 5.763 1.00 66.00 84 LEU A O 1
ATOM 679 N N . ALA A 1 85 ? 9.886 -2.950 4.700 1.00 66.00 85 ALA A N 1
ATOM 680 C CA . ALA A 1 85 ? 8.465 -2.929 4.367 1.00 66.00 85 ALA A CA 1
ATOM 681 C C . ALA A 1 85 ? 7.610 -3.274 5.600 1.00 66.00 85 ALA A C 1
ATOM 683 O O . ALA A 1 85 ? 8.110 -3.813 6.585 1.00 66.00 85 ALA A O 1
ATOM 684 N N . ASN A 1 86 ? 6.311 -2.959 5.562 1.00 64.38 86 ASN A N 1
ATOM 685 C CA . ASN A 1 86 ? 5.409 -3.177 6.704 1.00 64.38 86 ASN A CA 1
ATOM 686 C C . ASN A 1 86 ? 5.323 -4.652 7.143 1.00 64.38 86 ASN A C 1
ATOM 688 O O . ASN A 1 86 ? 5.078 -4.922 8.313 1.00 64.38 86 ASN A O 1
ATOM 692 N N . ASP A 1 87 ? 5.522 -5.596 6.223 1.00 62.56 87 ASP A N 1
ATOM 693 C CA . ASP A 1 87 ? 5.558 -7.038 6.478 1.00 62.56 87 ASP A CA 1
ATOM 694 C C . ASP A 1 87 ? 6.896 -7.533 7.060 1.00 62.56 87 ASP A C 1
ATOM 696 O O . ASP A 1 87 ? 6.947 -8.628 7.610 1.00 62.56 87 ASP A O 1
ATOM 700 N N . GLU A 1 88 ? 7.956 -6.720 7.018 1.00 60.72 88 GLU A N 1
ATOM 701 C CA . GLU A 1 88 ? 9.284 -7.016 7.588 1.00 60.72 88 GLU A CA 1
ATOM 702 C C . GLU A 1 88 ? 9.416 -6.517 9.049 1.00 60.72 88 GLU A C 1
ATOM 704 O O . GLU A 1 88 ? 10.514 -6.465 9.618 1.00 60.72 88 GLU A O 1
ATOM 709 N N . ILE A 1 89 ? 8.294 -6.126 9.666 1.00 57.38 89 ILE A N 1
ATOM 710 C CA . ILE A 1 89 ? 8.208 -5.551 11.012 1.00 57.38 89 ILE A CA 1
ATOM 711 C C . ILE A 1 89 ? 7.335 -6.440 11.882 1.00 57.38 89 ILE A C 1
ATOM 713 O O . ILE A 1 89 ? 6.143 -6.612 11.631 1.00 57.38 89 ILE A O 1
ATOM 717 N N . VAL A 1 90 ? 7.913 -6.953 12.965 1.00 52.78 90 VAL A N 1
ATOM 718 C CA . VAL A 1 90 ? 7.202 -7.790 13.930 1.00 52.78 90 VAL A CA 1
ATOM 719 C C . VAL A 1 90 ? 7.225 -7.077 15.268 1.00 52.78 90 VAL A C 1
ATOM 721 O O . VAL A 1 90 ? 8.284 -6.829 15.838 1.00 52.78 90 VAL A O 1
ATOM 724 N N . ASN A 1 91 ? 6.044 -6.712 15.771 1.00 55.88 91 ASN A N 1
ATOM 725 C CA . ASN A 1 91 ? 5.902 -6.006 17.045 1.00 55.88 91 ASN A CA 1
ATOM 726 C C . ASN A 1 91 ? 6.778 -4.740 17.141 1.00 55.88 91 ASN A C 1
ATOM 728 O O . ASN A 1 91 ? 7.378 -4.484 18.185 1.00 55.88 91 ASN A O 1
ATOM 732 N N . GLY A 1 92 ? 6.844 -3.938 16.070 1.00 54.69 92 GLY A N 1
ATOM 733 C CA . GLY A 1 92 ? 7.578 -2.661 16.033 1.00 54.69 92 GLY A CA 1
ATOM 734 C C . GLY A 1 92 ? 9.105 -2.782 16.003 1.00 54.69 92 GLY A C 1
ATOM 735 O O . GLY A 1 92 ? 9.794 -1.767 16.062 1.00 54.69 92 GLY A O 1
ATOM 736 N N . LEU A 1 93 ? 9.626 -4.003 15.903 1.00 58.25 93 LEU A N 1
ATOM 737 C CA . LEU A 1 93 ? 11.042 -4.299 15.735 1.00 58.25 93 LEU A CA 1
ATOM 738 C C . LEU A 1 93 ? 11.266 -4.938 14.368 1.00 58.25 93 LEU A C 1
ATOM 740 O O . LEU A 1 93 ? 10.339 -5.480 13.756 1.00 58.25 93 LEU A O 1
ATOM 744 N N . SER A 1 94 ? 12.501 -4.878 13.880 1.00 60.41 94 SER A N 1
ATOM 745 C CA . SER A 1 94 ? 12.859 -5.571 12.648 1.00 60.41 94 SER A CA 1
ATOM 746 C C . SER A 1 94 ? 12.638 -7.079 12.807 1.00 60.41 94 SER A C 1
ATOM 748 O O . SER A 1 94 ? 13.108 -7.669 13.782 1.00 60.41 94 SER A O 1
ATOM 750 N N . GLU A 1 95 ? 11.970 -7.722 11.837 1.00 57.00 95 GLU A N 1
ATOM 751 C CA . GLU A 1 95 ? 11.791 -9.188 11.817 1.00 57.00 95 GLU A CA 1
ATOM 752 C C . GLU A 1 95 ? 13.143 -9.901 11.991 1.00 57.00 95 GLU A C 1
ATOM 754 O O . GLU A 1 95 ? 13.266 -10.910 12.685 1.00 57.00 95 GLU A O 1
ATOM 759 N N . ARG A 1 96 ? 14.191 -9.328 11.389 1.00 54.28 96 ARG A N 1
ATOM 760 C CA . ARG A 1 96 ? 15.572 -9.794 11.502 1.00 54.28 96 ARG A CA 1
ATOM 761 C C . ARG A 1 96 ? 16.328 -8.975 12.543 1.00 54.28 96 ARG A C 1
ATOM 763 O O . ARG A 1 96 ? 16.479 -7.768 12.374 1.00 54.28 96 ARG A O 1
ATOM 770 N N . GLY A 1 97 ? 16.829 -9.626 13.589 1.00 57.16 97 GLY A N 1
ATOM 771 C CA . GLY A 1 97 ? 17.693 -9.015 14.608 1.00 57.16 97 GLY A CA 1
ATOM 772 C C . GLY A 1 97 ? 16.976 -8.265 15.738 1.00 57.16 97 GLY A C 1
ATOM 773 O O . GLY A 1 97 ? 17.634 -7.884 16.699 1.00 57.16 97 GLY A O 1
ATOM 774 N N . GLY A 1 98 ? 15.650 -8.070 15.671 1.00 59.09 98 GLY A N 1
ATOM 775 C CA . GLY A 1 98 ? 14.877 -7.472 16.768 1.00 59.09 98 GLY A CA 1
ATOM 776 C C . GLY A 1 98 ? 15.279 -6.031 17.104 1.00 59.09 98 GLY A C 1
ATOM 777 O O . GLY A 1 98 ? 15.205 -5.616 18.258 1.00 59.09 98 GLY A O 1
ATOM 778 N N . HIS A 1 99 ? 15.743 -5.267 16.116 1.00 65.00 99 HIS A N 1
ATOM 779 C CA . HIS A 1 99 ? 16.265 -3.923 16.327 1.00 65.00 99 HIS A CA 1
ATOM 780 C C . HIS A 1 99 ? 15.152 -2.865 16.304 1.00 65.00 99 HIS A C 1
ATOM 782 O O . HIS A 1 99 ? 14.176 -3.023 15.562 1.00 65.00 99 HIS A O 1
ATOM 788 N N . PRO A 1 100 ? 15.312 -1.755 17.053 1.00 59.78 100 PRO A N 1
ATOM 789 C CA . PRO A 1 100 ? 14.405 -0.617 16.982 1.00 59.78 100 PRO A CA 1
ATOM 790 C C . PRO A 1 100 ? 14.289 -0.040 15.569 1.00 59.78 100 PRO A C 1
ATOM 792 O O . PRO A 1 100 ? 15.256 -0.012 14.799 1.00 59.78 100 PRO A O 1
ATOM 795 N N . ILE A 1 101 ? 13.093 0.452 15.257 1.00 61.72 101 ILE A N 1
ATOM 796 C CA . ILE A 1 101 ? 12.744 1.082 13.986 1.00 61.72 101 ILE A CA 1
ATOM 797 C C . ILE A 1 101 ? 12.389 2.541 14.259 1.00 61.72 101 ILE A C 1
ATOM 799 O O . ILE A 1 101 ? 11.656 2.836 15.199 1.00 61.72 101 ILE A O 1
ATOM 803 N N . ILE A 1 102 ? 12.886 3.443 13.418 1.00 68.94 102 ILE A N 1
ATOM 804 C CA . ILE A 1 102 ? 12.518 4.861 13.418 1.00 68.94 102 ILE A CA 1
ATOM 805 C C . ILE A 1 102 ? 11.834 5.210 12.098 1.00 68.94 102 ILE A C 1
ATOM 807 O O . ILE A 1 102 ? 12.134 4.613 11.064 1.00 68.94 102 ILE A O 1
ATOM 811 N N . ARG A 1 103 ? 10.932 6.192 12.104 1.00 65.81 103 ARG A N 1
ATOM 812 C CA . ARG A 1 103 ? 10.391 6.743 10.858 1.00 65.81 103 ARG A CA 1
ATOM 813 C C . ARG A 1 103 ? 11.355 7.777 10.297 1.00 65.81 103 ARG A C 1
ATOM 815 O O . ARG A 1 103 ? 11.852 8.630 11.027 1.00 65.81 103 ARG A O 1
ATOM 822 N N . LYS A 1 104 ? 11.629 7.700 8.998 1.00 70.69 104 LYS A N 1
ATOM 823 C CA . LYS A 1 104 ? 12.447 8.681 8.277 1.00 70.69 104 LYS A CA 1
ATOM 824 C C . LYS A 1 104 ? 11.724 9.065 6.995 1.00 70.69 104 LYS A C 1
ATOM 826 O O . LYS A 1 104 ? 11.260 8.182 6.286 1.00 70.69 104 LYS A O 1
ATOM 831 N N . LYS A 1 105 ? 11.637 10.354 6.669 1.00 75.56 105 LYS A N 1
ATOM 832 C CA . LYS A 1 105 ? 11.173 10.782 5.342 1.00 75.56 105 LYS A CA 1
ATOM 833 C C . LYS A 1 105 ? 12.268 10.509 4.317 1.00 75.56 105 LYS A C 1
ATOM 835 O O . LYS A 1 105 ? 13.422 10.882 4.531 1.00 75.56 105 LYS A O 1
ATOM 840 N N . MET A 1 106 ? 11.923 9.813 3.240 1.00 80.25 106 MET A N 1
ATOM 841 C CA . MET A 1 106 ? 12.847 9.529 2.146 1.00 80.25 106 MET A CA 1
ATOM 842 C C . MET A 1 106 ? 12.085 9.317 0.838 1.00 80.25 106 MET A C 1
ATOM 844 O O . MET A 1 106 ? 11.021 8.698 0.822 1.00 80.25 106 MET A O 1
ATOM 848 N N . THR A 1 107 ? 12.658 9.777 -0.273 1.00 87.75 107 THR A N 1
ATOM 849 C CA . THR A 1 107 ? 12.169 9.451 -1.615 1.00 87.75 107 THR A CA 1
ATOM 850 C C . THR A 1 107 ? 12.395 7.970 -1.907 1.00 87.75 107 THR A C 1
ATOM 852 O O . THR A 1 107 ? 13.513 7.469 -1.774 1.00 87.75 107 THR A O 1
ATOM 855 N N . GLN A 1 108 ? 11.349 7.253 -2.304 1.00 89.50 108 GLN A N 1
ATOM 856 C CA . GLN A 1 108 ? 11.415 5.848 -2.703 1.00 89.50 108 GLN A CA 1
ATOM 857 C C . GLN A 1 108 ? 10.707 5.637 -4.040 1.00 89.50 108 GLN A C 1
ATOM 859 O O . GLN A 1 108 ? 9.756 6.344 -4.371 1.00 89.50 108 GLN A O 1
ATOM 864 N N . TRP A 1 109 ? 11.129 4.610 -4.776 1.00 93.88 109 TRP A N 1
ATOM 865 C CA . TRP A 1 109 ? 10.313 4.040 -5.839 1.00 93.88 109 TRP A CA 1
ATOM 866 C C . TRP A 1 109 ? 9.139 3.286 -5.229 1.00 93.88 109 TRP A C 1
ATOM 868 O O . TRP A 1 109 ? 9.334 2.439 -4.357 1.00 93.88 109 TRP A O 1
ATOM 878 N N . SER A 1 110 ? 7.942 3.546 -5.738 1.00 92.88 110 SER A N 1
ATOM 879 C CA . SER A 1 110 ? 6.698 2.897 -5.330 1.00 92.88 110 SER A CA 1
ATOM 880 C C . SER A 1 110 ? 5.959 2.341 -6.542 1.00 92.88 110 SER A C 1
ATOM 882 O O . SER A 1 110 ? 6.064 2.871 -7.650 1.00 92.88 110 SER A O 1
ATOM 884 N N . MET A 1 111 ? 5.212 1.256 -6.339 1.00 94.62 111 MET A N 1
ATOM 885 C CA . MET A 1 111 ? 4.334 0.662 -7.347 1.00 94.62 111 MET A CA 1
ATOM 886 C C . MET A 1 111 ? 2.865 0.834 -6.969 1.00 94.62 111 MET A C 1
ATOM 888 O O . MET A 1 111 ? 2.468 0.433 -5.872 1.00 94.62 111 MET A O 1
ATOM 892 N N . ARG A 1 112 ? 2.055 1.335 -7.914 1.00 95.06 112 ARG A N 1
ATOM 893 C CA . ARG A 1 112 ? 0.603 1.542 -7.773 1.00 95.06 112 ARG A CA 1
ATOM 894 C C . ARG A 1 112 ? -0.189 0.234 -7.804 1.00 95.06 112 ARG A C 1
ATOM 896 O O . ARG A 1 112 ? -1.012 0.005 -8.688 1.00 95.06 112 ARG A O 1
ATOM 903 N N . ILE A 1 113 ? 0.075 -0.661 -6.854 1.00 95.38 113 ILE A N 1
ATOM 904 C CA . ILE A 1 113 ? -0.688 -1.905 -6.692 1.00 95.38 113 ILE A CA 1
ATOM 905 C C . ILE A 1 113 ? -2.136 -1.620 -6.270 1.00 95.38 113 ILE A C 1
ATOM 907 O O . ILE A 1 113 ? -3.033 -2.391 -6.617 1.00 95.38 113 ILE A O 1
ATOM 911 N N . SER A 1 114 ? -2.392 -0.494 -5.593 1.00 92.38 114 SER A N 1
ATOM 912 C CA . SER A 1 114 ? -3.746 -0.060 -5.228 1.00 92.38 114 SER A CA 1
ATOM 913 C C . SER A 1 114 ? -4.663 0.114 -6.445 1.00 92.38 114 SER A C 1
ATOM 915 O O . SER A 1 114 ? -5.849 -0.203 -6.355 1.00 92.38 114 SER A O 1
ATOM 917 N N . ALA A 1 115 ? -4.114 0.475 -7.613 1.00 96.00 115 ALA A N 1
ATOM 918 C CA . ALA A 1 115 ? -4.854 0.553 -8.876 1.00 96.00 115 ALA A CA 1
ATOM 919 C C . ALA A 1 115 ? -5.506 -0.786 -9.276 1.00 96.00 115 ALA A C 1
ATOM 921 O O . ALA A 1 115 ? -6.514 -0.816 -9.976 1.00 96.00 115 ALA A O 1
ATOM 922 N N . TYR A 1 116 ? -4.956 -1.904 -8.796 1.00 97.19 116 TYR A N 1
ATOM 923 C CA . TYR A 1 116 ? -5.445 -3.254 -9.066 1.00 97.19 116 TYR A CA 1
ATOM 924 C C . TYR A 1 116 ? -6.280 -3.830 -7.918 1.00 97.19 116 TYR A C 1
ATOM 926 O O . TYR A 1 116 ? -6.693 -4.984 -8.018 1.00 97.19 116 TYR A O 1
ATOM 934 N N . ALA A 1 117 ? -6.545 -3.084 -6.839 1.00 94.69 117 ALA A N 1
ATOM 935 C CA . ALA A 1 117 ? -7.176 -3.609 -5.624 1.00 94.69 117 ALA A CA 1
ATOM 936 C C . ALA A 1 117 ? -8.503 -4.338 -5.901 1.00 94.69 117 ALA A C 1
ATOM 938 O O . ALA A 1 117 ? -8.698 -5.467 -5.448 1.00 94.69 117 ALA A O 1
ATOM 939 N N . ASP A 1 118 ? -9.376 -3.746 -6.722 1.00 92.38 118 ASP A N 1
ATOM 940 C CA . ASP A 1 118 ? -10.637 -4.371 -7.132 1.00 92.38 118 ASP A CA 1
ATOM 941 C C . ASP A 1 118 ? -10.424 -5.660 -7.924 1.00 92.38 118 ASP A C 1
ATOM 943 O O . ASP A 1 118 ? -11.069 -6.674 -7.667 1.00 92.38 118 ASP A O 1
ATOM 947 N N . ARG A 1 119 ? -9.488 -5.659 -8.876 1.00 94.06 119 ARG A N 1
ATOM 948 C CA . ARG A 1 119 ? -9.180 -6.852 -9.677 1.00 94.06 119 ARG A CA 1
ATOM 949 C C . ARG A 1 119 ? -8.530 -7.947 -8.838 1.00 94.06 119 ARG A C 1
ATOM 951 O O . ARG A 1 119 ? -8.769 -9.125 -9.089 1.00 94.06 119 ARG A O 1
ATOM 958 N N . LEU A 1 120 ? -7.728 -7.579 -7.843 1.00 95.00 120 LEU A N 1
ATOM 959 C CA . LEU A 1 120 ? -7.121 -8.506 -6.894 1.00 95.00 120 LEU A CA 1
ATOM 960 C C . LEU A 1 120 ? -8.173 -9.125 -5.966 1.00 95.00 120 LEU A C 1
ATOM 962 O O . LEU A 1 120 ? -8.092 -10.320 -5.697 1.00 95.00 120 LEU A O 1
ATOM 966 N N . LEU A 1 121 ? -9.183 -8.377 -5.524 1.00 92.94 121 LEU A N 1
ATOM 967 C CA . LEU A 1 121 ? -10.307 -8.946 -4.771 1.00 92.94 121 LEU A CA 1
ATOM 968 C C . LEU A 1 121 ? -11.180 -9.831 -5.653 1.00 92.94 121 LEU A C 1
ATOM 970 O O . LEU A 1 121 ? -11.426 -10.991 -5.331 1.00 92.94 121 LEU A O 1
ATOM 974 N N . ASN A 1 122 ? -11.572 -9.324 -6.821 1.00 89.25 122 ASN A N 1
ATOM 975 C CA . ASN A 1 122 ? -12.442 -10.065 -7.722 1.00 89.25 122 ASN A CA 1
ATOM 976 C C . ASN A 1 122 ? -11.805 -11.377 -8.184 1.00 89.25 122 ASN A C 1
ATOM 978 O O . ASN A 1 122 ? -12.497 -12.386 -8.310 1.00 89.25 122 ASN A O 1
ATOM 982 N N . GLY A 1 123 ? -10.482 -11.369 -8.366 1.00 87.12 123 GLY A N 1
ATOM 983 C CA . GLY A 1 123 ? -9.708 -12.555 -8.690 1.00 87.12 123 GLY A CA 1
ATOM 984 C C . GLY A 1 123 ? -9.871 -13.681 -7.671 1.00 87.12 123 GLY A C 1
ATOM 985 O O . GLY A 1 123 ? -10.002 -14.815 -8.096 1.00 87.12 123 GLY A O 1
ATOM 986 N N . ILE A 1 124 ? -9.937 -13.404 -6.361 1.00 87.31 124 ILE A N 1
ATOM 987 C CA . ILE A 1 124 ? -10.113 -14.447 -5.325 1.00 87.31 124 ILE A CA 1
ATOM 988 C C . ILE A 1 124 ? -11.583 -14.748 -4.990 1.00 87.31 124 ILE A C 1
ATOM 990 O O . ILE A 1 124 ? -11.880 -15.848 -4.518 1.00 87.31 124 ILE A O 1
ATOM 994 N N . ASP A 1 125 ? -12.498 -13.805 -5.240 1.00 74.06 125 ASP A N 1
ATOM 995 C CA . ASP A 1 125 ? -13.909 -13.908 -4.842 1.00 74.06 125 ASP A CA 1
ATOM 996 C C . ASP A 1 125 ? -14.848 -14.432 -5.926 1.00 74.06 125 ASP A C 1
ATOM 998 O O . ASP A 1 125 ? -15.723 -15.248 -5.625 1.00 74.06 125 ASP A O 1
ATOM 1002 N N . TYR A 1 126 ? -14.682 -13.977 -7.171 1.00 58.75 126 TYR A N 1
ATOM 1003 C CA . TYR A 1 126 ? -15.626 -14.252 -8.259 1.00 58.75 126 TYR A CA 1
ATOM 1004 C C . TYR A 1 126 ? -15.120 -15.301 -9.257 1.00 58.75 126 TYR A C 1
ATOM 1006 O O . TYR A 1 126 ? -15.937 -15.908 -9.941 1.00 58.75 126 TYR A O 1
ATOM 1014 N N . ASN A 1 127 ? -13.819 -15.619 -9.275 1.00 60.31 127 ASN A N 1
ATOM 1015 C CA . ASN A 1 127 ? -13.260 -16.726 -10.073 1.00 60.31 127 ASN A CA 1
ATOM 1016 C C . ASN A 1 127 ? -13.247 -18.064 -9.305 1.00 60.31 127 ASN A C 1
ATOM 1018 O O . ASN A 1 127 ? -12.337 -18.878 -9.472 1.00 60.31 127 ASN A O 1
ATOM 1022 N N . LYS A 1 128 ? -14.237 -18.295 -8.429 1.00 55.78 128 LYS A N 1
ATOM 1023 C CA . LYS A 1 128 ? -14.270 -19.449 -7.509 1.00 55.78 128 LYS A CA 1
ATOM 1024 C C . LYS A 1 128 ? -14.191 -20.816 -8.194 1.00 55.78 128 LYS A C 1
ATOM 1026 O O . LYS A 1 128 ? -13.776 -21.763 -7.538 1.00 55.78 128 LYS A O 1
ATOM 1031 N N . GLU A 1 129 ? -14.570 -20.925 -9.466 1.00 53.97 129 GLU A N 1
ATOM 1032 C CA . GLU A 1 129 ? -14.544 -22.204 -10.188 1.00 53.97 129 GLU A CA 1
ATOM 1033 C C . GLU A 1 129 ? -13.135 -22.599 -10.678 1.00 53.97 129 GLU A C 1
ATOM 1035 O O . GLU A 1 129 ? -12.872 -23.789 -10.826 1.00 53.97 129 GLU A O 1
ATOM 1040 N N . ASP A 1 130 ? -12.203 -21.643 -10.823 1.00 68.81 130 ASP A N 1
ATOM 1041 C CA . ASP A 1 130 ? -10.852 -21.886 -11.368 1.00 68.81 130 ASP A CA 1
ATOM 1042 C C . ASP A 1 130 ? -9.710 -21.761 -10.334 1.00 68.81 130 ASP A C 1
ATOM 1044 O O . ASP A 1 130 ? -8.572 -22.150 -10.623 1.00 68.81 130 ASP A O 1
ATOM 1048 N N . LEU A 1 131 ? -9.984 -21.224 -9.133 1.00 85.44 131 LEU A N 1
ATOM 1049 C CA . LEU A 1 131 ? -8.999 -21.046 -8.054 1.00 85.44 131 LEU A CA 1
ATOM 1050 C C . LEU A 1 131 ? -9.296 -21.915 -6.824 1.00 85.44 131 LEU A C 1
ATOM 1052 O O . LEU A 1 131 ? -10.092 -21.562 -5.948 1.00 85.44 131 LEU A O 1
ATOM 1056 N N . ASP A 1 132 ? -8.555 -23.013 -6.715 1.00 90.12 132 ASP A N 1
ATOM 1057 C CA . ASP A 1 132 ? -8.565 -23.950 -5.589 1.00 90.12 132 ASP A CA 1
ATOM 1058 C C . ASP A 1 132 ? -7.609 -23.479 -4.475 1.00 90.12 132 ASP A C 1
ATOM 1060 O O . ASP A 1 132 ? -6.510 -24.004 -4.272 1.00 90.12 132 ASP A O 1
ATOM 1064 N N . TRP A 1 133 ? -7.997 -22.392 -3.805 1.00 91.56 133 TRP A N 1
ATOM 1065 C CA . TRP A 1 133 ? -7.307 -21.830 -2.638 1.00 91.56 133 TRP A CA 1
ATOM 1066 C C . TRP A 1 133 ? -8.203 -21.950 -1.404 1.00 91.56 133 TRP A C 1
ATOM 1068 O O . TRP A 1 133 ? -9.426 -21.821 -1.503 1.00 91.56 133 TRP A O 1
ATOM 1078 N N . THR A 1 134 ? -7.605 -22.131 -0.224 1.00 89.75 134 THR A N 1
ATOM 1079 C CA . THR A 1 134 ? -8.358 -22.185 1.040 1.00 89.75 134 THR A CA 1
ATOM 1080 C C . THR A 1 134 ? -9.033 -20.842 1.344 1.00 89.75 134 THR A C 1
ATOM 1082 O O . THR A 1 134 ? -8.476 -19.782 1.056 1.00 89.75 134 THR A O 1
ATOM 1085 N N . GLU A 1 135 ? -10.222 -20.857 1.959 1.00 89.19 135 GLU A N 1
ATOM 1086 C CA . GLU A 1 135 ? -10.911 -19.602 2.313 1.00 89.19 135 GLU A CA 1
ATOM 1087 C C . GLU A 1 135 ? -10.117 -18.770 3.324 1.00 89.19 135 GLU A C 1
ATOM 1089 O O . GLU A 1 135 ? -10.055 -17.559 3.169 1.00 89.19 135 GLU A O 1
ATOM 1094 N N . SER A 1 136 ? -9.405 -19.405 4.262 1.00 88.19 136 SER A N 1
ATOM 1095 C CA . SER A 1 136 ? -8.510 -18.706 5.198 1.00 88.19 136 SER A CA 1
ATOM 1096 C C . SER A 1 136 ? -7.450 -17.863 4.473 1.00 88.19 136 SER A C 1
ATOM 1098 O O . SER A 1 136 ? -7.242 -16.695 4.803 1.00 88.19 136 SER A O 1
ATOM 1100 N N . LEU A 1 137 ? -6.823 -18.405 3.422 1.00 89.12 137 LEU A N 1
ATOM 1101 C CA . LEU A 1 137 ? -5.844 -17.656 2.632 1.00 89.12 137 LEU A CA 1
ATOM 1102 C C . LEU A 1 137 ? -6.486 -16.481 1.880 1.00 89.12 137 LEU A C 1
ATOM 1104 O O . LEU A 1 137 ? -5.909 -15.391 1.819 1.00 89.12 137 LEU A O 1
ATOM 1108 N N . LYS A 1 138 ? -7.682 -16.691 1.320 1.00 91.06 138 LYS A N 1
ATOM 1109 C CA . LYS A 1 138 ? -8.439 -15.625 0.652 1.00 91.06 138 LYS A CA 1
ATOM 1110 C C . LYS A 1 138 ? -8.833 -14.534 1.646 1.00 91.06 138 LYS A C 1
ATOM 1112 O O . LYS A 1 138 ? -8.630 -13.364 1.343 1.00 91.06 138 LYS A O 1
ATOM 1117 N N . ASP A 1 139 ? -9.300 -14.892 2.840 1.00 89.88 139 ASP A N 1
ATOM 1118 C CA . ASP A 1 139 ? -9.661 -13.957 3.910 1.00 89.88 139 ASP A CA 1
ATOM 1119 C C . ASP A 1 139 ? -8.479 -13.092 4.345 1.00 89.88 139 ASP A C 1
ATOM 1121 O O . ASP A 1 139 ? -8.633 -11.882 4.512 1.00 89.88 139 ASP A O 1
ATOM 1125 N N . ILE A 1 140 ? -7.279 -13.671 4.456 1.00 89.75 140 ILE A N 1
ATOM 1126 C CA . ILE A 1 140 ? -6.062 -12.903 4.744 1.00 89.75 140 ILE A CA 1
ATOM 1127 C C . ILE A 1 140 ? -5.853 -11.810 3.684 1.00 89.75 140 ILE A C 1
ATOM 1129 O O . ILE A 1 140 ? -5.634 -10.651 4.043 1.00 89.75 140 ILE A O 1
ATOM 1133 N N . GLN A 1 141 ? -5.971 -12.136 2.390 1.00 92.25 141 GLN A N 1
ATOM 1134 C CA . GLN A 1 141 ? -5.843 -11.136 1.323 1.00 92.25 141 GLN A CA 1
ATOM 1135 C C . GLN A 1 141 ? -7.019 -10.149 1.280 1.00 92.25 141 GLN A C 1
ATOM 1137 O O . GLN A 1 141 ? -6.776 -8.957 1.106 1.00 92.25 141 GLN A O 1
ATOM 1142 N N . ARG A 1 142 ? -8.269 -10.590 1.487 1.00 91.38 142 ARG A N 1
ATOM 1143 C CA . ARG A 1 142 ? -9.448 -9.704 1.575 1.00 91.38 142 ARG A CA 1
ATOM 1144 C C . ARG A 1 142 ? -9.258 -8.654 2.657 1.00 91.38 142 ARG A C 1
ATOM 1146 O O . ARG A 1 142 ? -9.426 -7.466 2.398 1.00 91.38 142 ARG A O 1
ATOM 1153 N N . ASN A 1 143 ? -8.851 -9.094 3.845 1.00 86.56 143 ASN A N 1
ATOM 1154 C CA . ASN A 1 143 ? -8.602 -8.220 4.980 1.00 86.56 143 ASN A CA 1
ATOM 1155 C C . ASN A 1 143 ? -7.416 -7.295 4.704 1.00 86.56 143 ASN A C 1
ATOM 1157 O O . ASN A 1 143 ? -7.506 -6.102 4.977 1.00 86.56 143 ASN A O 1
ATOM 1161 N N . TRP A 1 144 ? -6.323 -7.813 4.128 1.00 86.50 144 TRP A N 1
ATOM 1162 C CA . TRP A 1 144 ? -5.160 -7.010 3.741 1.00 86.50 144 TRP A CA 1
ATOM 1163 C C . TRP A 1 144 ? -5.516 -5.894 2.763 1.00 86.50 144 TRP A C 1
ATOM 1165 O O . TRP A 1 144 ? -5.185 -4.739 3.028 1.00 86.50 144 TRP A O 1
ATOM 1175 N N . ILE A 1 145 ? -6.242 -6.228 1.691 1.00 91.19 145 ILE A N 1
ATOM 1176 C CA . ILE A 1 145 ? -6.693 -5.254 0.697 1.00 91.19 145 ILE A CA 1
ATOM 1177 C C . ILE A 1 145 ? -7.707 -4.283 1.316 1.00 91.19 145 ILE A C 1
ATOM 1179 O O . ILE A 1 145 ? -7.635 -3.077 1.080 1.00 91.19 145 ILE A O 1
ATOM 1183 N N . GLY A 1 146 ? -8.618 -4.798 2.144 1.00 88.50 146 GLY A N 1
ATOM 1184 C CA . GLY A 1 146 ? -9.498 -4.022 3.012 1.00 88.50 146 GLY A CA 1
ATOM 1185 C C . GLY A 1 146 ? -10.392 -3.046 2.254 1.00 88.50 146 GLY A C 1
ATOM 1186 O O . GLY A 1 146 ? -10.349 -1.845 2.520 1.00 88.50 146 GLY A O 1
ATOM 1187 N N . LYS A 1 147 ? -11.181 -3.541 1.293 1.00 89.00 147 LYS A N 1
ATOM 1188 C CA . LYS A 1 147 ? -12.136 -2.711 0.546 1.00 89.00 147 LYS A CA 1
ATOM 1189 C C . LYS A 1 147 ? -13.247 -2.205 1.455 1.00 89.00 147 LYS A C 1
ATOM 1191 O O . LYS A 1 147 ? -13.939 -2.982 2.104 1.00 89.00 147 LYS A O 1
ATOM 1196 N N . SER A 1 148 ? -13.454 -0.899 1.427 1.00 84.56 148 SER A N 1
ATOM 1197 C CA . SER A 1 148 ? -14.513 -0.203 2.142 1.00 84.56 148 SER A CA 1
ATOM 1198 C C . SER A 1 148 ? -15.243 0.724 1.177 1.00 84.56 148 SER A C 1
ATOM 1200 O O . SER A 1 148 ? -14.622 1.562 0.532 1.00 84.56 148 SER A O 1
ATOM 1202 N N . VAL A 1 149 ? -16.564 0.588 1.068 1.00 84.56 149 VAL A N 1
ATOM 1203 C CA . VAL A 1 149 ? -17.398 1.490 0.260 1.00 84.56 149 VAL A CA 1
ATOM 1204 C C . VAL A 1 149 ? -18.057 2.496 1.192 1.00 84.56 149 VAL A C 1
ATOM 1206 O O . VAL A 1 149 ? -18.616 2.115 2.220 1.00 84.56 149 VAL A O 1
ATOM 1209 N N . GLY A 1 150 ? -17.965 3.775 0.848 1.00 89.56 150 GLY A N 1
ATOM 1210 C CA . GLY A 1 150 ? -18.398 4.858 1.713 1.00 89.56 150 GLY A CA 1
ATOM 1211 C C . GLY A 1 150 ? -18.539 6.183 0.976 1.00 89.56 150 GLY A C 1
ATOM 1212 O O . GLY A 1 150 ? -18.801 6.217 -0.229 1.00 89.56 150 GLY A O 1
ATOM 1213 N N . ALA A 1 151 ? -18.348 7.275 1.707 1.00 92.06 151 ALA A N 1
ATOM 1214 C CA . ALA A 1 151 ? -18.363 8.631 1.178 1.00 92.06 151 ALA A CA 1
ATOM 1215 C C . ALA A 1 151 ? -17.110 9.393 1.614 1.00 92.06 151 ALA A C 1
ATOM 1217 O O . ALA A 1 151 ? -16.690 9.285 2.767 1.00 92.06 151 ALA A O 1
ATOM 1218 N N . ALA A 1 152 ? -16.546 10.177 0.696 1.00 92.38 152 ALA A N 1
ATOM 1219 C CA . ALA A 1 152 ? -15.717 11.317 1.062 1.00 92.38 152 ALA A CA 1
ATOM 1220 C C . ALA A 1 152 ? -16.652 12.497 1.348 1.00 92.38 152 ALA A C 1
ATOM 1222 O O . ALA A 1 152 ? -17.538 12.768 0.537 1.00 92.38 152 ALA A O 1
ATOM 1223 N N . VAL A 1 153 ? -16.482 13.156 2.490 1.00 95.31 153 VAL A N 1
ATOM 1224 C CA . VAL A 1 153 ? -17.349 14.245 2.961 1.00 95.31 153 VAL A CA 1
ATOM 1225 C C . VAL A 1 153 ? -16.485 15.446 3.322 1.00 95.31 153 VAL A C 1
ATOM 1227 O O . VAL A 1 153 ? -15.448 15.282 3.960 1.00 95.31 153 VAL A O 1
ATOM 1230 N N . THR A 1 154 ? -16.922 16.641 2.937 1.00 95.69 154 THR A N 1
ATOM 1231 C CA . THR A 1 154 ? -16.219 17.904 3.176 1.00 95.69 154 THR A CA 1
ATOM 1232 C C . THR A 1 154 ? -17.027 18.778 4.133 1.00 95.69 154 THR A C 1
ATOM 1234 O O . THR A 1 154 ? -18.137 19.217 3.818 1.00 95.69 154 THR A O 1
ATOM 1237 N N . PHE A 1 155 ? -16.451 19.062 5.297 1.00 96.19 155 PHE A N 1
ATOM 1238 C CA . PHE A 1 155 ? -17.002 19.955 6.313 1.00 96.19 155 PHE A CA 1
ATOM 1239 C C . PHE A 1 155 ? -16.307 21.316 6.233 1.00 96.19 155 PHE A C 1
ATOM 1241 O O . PHE A 1 155 ? -15.079 21.392 6.233 1.00 96.19 155 PHE A O 1
ATOM 1248 N N . ASN A 1 156 ? -17.075 22.402 6.174 1.00 94.81 156 ASN A N 1
ATOM 1249 C CA . ASN A 1 156 ? -16.506 23.750 6.120 1.00 94.81 156 ASN A CA 1
ATOM 1250 C C . ASN A 1 156 ? -16.179 24.219 7.537 1.00 94.81 156 ASN A C 1
ATOM 1252 O O . ASN A 1 156 ? -17.039 24.147 8.410 1.00 94.81 156 ASN A O 1
ATOM 1256 N N . VAL A 1 157 ? -14.969 24.717 7.780 1.00 93.81 157 VAL A N 1
ATOM 1257 C CA . VAL A 1 157 ? -14.618 25.311 9.076 1.00 93.81 157 VAL A CA 1
ATOM 1258 C C . VAL A 1 157 ? -15.280 26.685 9.178 1.00 93.81 157 VAL A C 1
ATOM 1260 O O . VAL A 1 157 ? -15.167 27.508 8.267 1.00 93.81 157 VAL A O 1
ATOM 1263 N N . ILE A 1 158 ? -15.982 26.940 10.280 1.00 90.88 158 ILE A N 1
ATOM 1264 C CA . ILE A 1 158 ? -16.650 28.216 10.539 1.00 90.88 158 ILE A CA 1
ATOM 1265 C C . ILE A 1 158 ? -15.577 29.269 10.824 1.00 90.88 158 ILE A C 1
ATOM 1267 O O . ILE A 1 158 ? -14.741 29.100 11.710 1.00 90.88 158 ILE A O 1
ATOM 1271 N N . ALA A 1 159 ? -15.594 30.368 10.069 1.00 77.38 159 ALA A N 1
ATOM 1272 C CA . ALA A 1 159 ? -14.566 31.399 10.156 1.00 77.38 159 ALA A CA 1
ATOM 1273 C C . ALA A 1 159 ? -14.549 32.091 11.534 1.00 77.38 159 ALA A C 1
ATOM 1275 O O . ALA A 1 159 ? -15.475 32.826 11.884 1.00 77.38 159 ALA A O 1
ATOM 1276 N N . SER A 1 160 ? -13.456 31.928 12.283 1.00 61.25 160 SER A N 1
ATOM 1277 C CA . SER A 1 160 ? -13.175 32.658 13.525 1.00 61.25 160 SER A CA 1
ATOM 1278 C C . SER A 1 160 ? -12.112 33.739 13.281 1.00 61.25 160 SER A C 1
ATOM 1280 O O . SER A 1 160 ? -10.928 33.555 13.548 1.00 61.25 160 SER A O 1
ATOM 1282 N N . GLY A 1 161 ? -12.511 34.881 12.715 1.00 56.84 161 GLY A N 1
ATOM 1283 C CA . GLY A 1 161 ? -11.656 36.077 12.604 1.00 56.84 161 GLY A CA 1
ATOM 1284 C C . GLY A 1 161 ? -10.509 36.039 11.575 1.00 56.84 161 GLY A C 1
ATOM 1285 O O . GLY A 1 161 ? -9.923 37.087 11.299 1.00 56.84 161 GLY A O 1
ATOM 1286 N N . THR A 1 162 ? -10.203 34.897 10.957 1.00 51.31 162 THR A N 1
ATOM 1287 C CA . THR A 1 162 ? -9.259 34.777 9.833 1.00 51.31 162 THR A CA 1
ATOM 1288 C C . THR A 1 162 ? -9.979 34.966 8.488 1.00 51.31 162 THR A C 1
ATOM 1290 O O . THR A 1 162 ? -11.144 34.617 8.324 1.00 51.31 162 THR A O 1
ATOM 1293 N N . LYS A 1 163 ? -9.302 35.563 7.492 1.00 54.75 163 LYS A N 1
ATOM 1294 C CA . LYS A 1 163 ? -9.858 35.784 6.135 1.00 54.75 163 LYS A CA 1
ATOM 1295 C C . LYS A 1 163 ? -9.827 34.532 5.240 1.00 54.75 163 LYS A C 1
ATOM 1297 O O . LYS A 1 163 ? -10.250 34.615 4.089 1.00 54.75 163 LYS A O 1
ATOM 1302 N N . GLN A 1 164 ? -9.293 33.411 5.725 1.00 62.56 164 GLN A N 1
ATOM 1303 C CA . GLN A 1 164 ? -9.160 32.166 4.966 1.00 62.56 164 GLN A CA 1
ATOM 1304 C C . GLN A 1 164 ? -10.269 31.182 5.342 1.00 62.56 164 GLN A C 1
ATOM 1306 O O . GLN A 1 164 ? -10.529 30.938 6.515 1.00 62.56 164 GLN A O 1
ATOM 1311 N N . SER A 1 165 ? -10.923 30.632 4.319 1.00 81.25 165 SER A N 1
ATOM 1312 C CA . SER A 1 165 ? -11.869 29.527 4.461 1.00 81.25 165 SER A CA 1
ATOM 1313 C C . SER A 1 165 ? -11.084 28.219 4.491 1.00 81.25 165 SER A C 1
ATOM 1315 O O . SER A 1 165 ? -10.341 27.945 3.549 1.00 81.25 165 SER A O 1
ATOM 1317 N N . HIS A 1 166 ? -11.265 27.417 5.538 1.00 90.25 166 HIS A N 1
ATOM 1318 C CA . HIS A 1 166 ? -10.679 26.079 5.646 1.00 90.25 166 HIS A CA 1
ATOM 1319 C C . HIS A 1 166 ? -11.763 25.005 5.509 1.00 90.25 166 HIS A C 1
ATOM 1321 O O . HIS A 1 166 ? -12.937 25.244 5.800 1.00 90.25 166 HIS A O 1
ATOM 1327 N N . THR A 1 167 ? -11.368 23.810 5.079 1.00 92.81 167 THR A N 1
ATOM 1328 C CA . THR A 1 167 ? -12.255 22.652 4.925 1.00 92.81 167 THR A CA 1
ATOM 1329 C C . THR A 1 167 ? -11.609 21.414 5.518 1.00 92.81 167 THR A C 1
ATOM 1331 O O . THR A 1 167 ? -10.407 21.221 5.372 1.00 92.81 167 THR A O 1
ATOM 1334 N N . ILE A 1 168 ? -12.411 20.562 6.150 1.00 94.06 168 ILE A N 1
ATOM 1335 C CA . ILE A 1 168 ? -11.997 19.260 6.670 1.00 94.06 168 ILE A CA 1
ATOM 1336 C C . ILE A 1 168 ? -12.599 18.184 5.773 1.00 94.06 168 ILE A C 1
ATOM 1338 O O . ILE A 1 168 ? -13.821 18.082 5.653 1.00 94.06 168 ILE A O 1
ATOM 1342 N N . GLU A 1 169 ? -11.749 17.372 5.157 1.00 92.88 169 GLU A N 1
ATOM 1343 C CA . GLU A 1 169 ? -12.185 16.197 4.407 1.00 92.88 169 GLU A CA 1
ATOM 1344 C C . GLU A 1 169 ? -12.129 14.955 5.289 1.00 92.88 169 GLU A C 1
ATOM 1346 O O . GLU A 1 169 ? -11.149 14.731 5.995 1.00 92.88 169 GLU A O 1
ATOM 1351 N N . VAL A 1 170 ? -13.163 14.120 5.233 1.00 93.25 170 VAL A N 1
ATOM 1352 C CA . VAL A 1 170 ? -13.226 12.843 5.955 1.00 93.25 170 VAL A CA 1
ATOM 1353 C C . VAL A 1 170 ? -13.699 11.725 5.040 1.00 93.25 170 VAL A C 1
ATOM 1355 O O . VAL A 1 170 ? -14.431 11.954 4.076 1.00 93.25 170 VAL A O 1
ATOM 1358 N N . PHE A 1 171 ? -13.324 10.491 5.366 1.00 90.88 171 PHE A N 1
ATOM 1359 C CA . PHE A 1 171 ? -13.892 9.297 4.747 1.00 90.88 171 PHE A CA 1
ATOM 1360 C C . PHE A 1 171 ? -14.697 8.500 5.772 1.00 90.88 171 PHE A C 1
ATOM 1362 O O . PHE A 1 171 ? -14.185 8.153 6.833 1.00 90.88 171 PHE A O 1
ATOM 1369 N N . THR A 1 172 ? -15.937 8.149 5.430 1.00 91.19 172 THR A N 1
ATOM 1370 C CA . THR A 1 172 ? -16.803 7.325 6.282 1.00 91.19 172 THR A CA 1
ATOM 1371 C C . THR A 1 172 ? -17.401 6.152 5.515 1.00 91.19 172 THR A C 1
ATOM 1373 O O . THR A 1 172 ? -17.854 6.298 4.381 1.00 91.19 172 THR A O 1
ATOM 1376 N N . THR A 1 173 ? -17.461 4.981 6.156 1.00 89.94 173 THR A N 1
ATOM 1377 C CA . THR A 1 173 ? -18.223 3.811 5.664 1.00 89.94 173 THR A CA 1
ATOM 1378 C C . THR A 1 173 ? -19.678 3.802 6.141 1.00 89.94 173 THR A C 1
ATOM 1380 O O . THR A 1 173 ? -20.439 2.880 5.826 1.00 89.94 173 THR A O 1
ATOM 1383 N N . ARG A 1 174 ? -20.054 4.825 6.918 1.00 92.12 174 ARG A N 1
ATOM 1384 C CA . ARG A 1 174 ? -21.376 5.044 7.502 1.00 92.12 174 ARG A CA 1
ATOM 1385 C C . ARG A 1 174 ? -21.925 6.436 7.154 1.00 92.12 174 ARG A C 1
ATOM 1387 O O . ARG A 1 174 ? -22.250 7.210 8.047 1.00 92.12 174 ARG A O 1
ATOM 1394 N N . PRO A 1 175 ? -22.023 6.826 5.868 1.00 94.81 175 PRO A N 1
ATOM 1395 C CA . PRO A 1 175 ? -22.640 8.110 5.527 1.00 94.81 175 PRO A CA 1
ATOM 1396 C C . PRO A 1 175 ? -24.134 8.154 5.898 1.00 94.81 175 PRO A C 1
ATOM 1398 O O . PRO A 1 175 ? -24.698 9.238 5.995 1.00 94.81 175 PRO A O 1
ATOM 1401 N N . ASP A 1 176 ? -24.769 7.000 6.145 1.00 95.12 176 ASP A N 1
ATOM 1402 C CA . ASP A 1 176 ? -26.113 6.898 6.722 1.00 95.12 176 ASP A CA 1
ATOM 1403 C C . ASP A 1 176 ? -26.234 7.562 8.098 1.00 95.12 176 ASP A C 1
ATOM 1405 O O . ASP A 1 176 ? -27.321 8.007 8.452 1.00 95.12 176 ASP A O 1
ATOM 1409 N N . THR A 1 177 ? -25.137 7.663 8.854 1.00 96.06 177 THR A N 1
ATOM 1410 C CA . THR A 1 177 ? -25.149 8.180 10.226 1.00 96.06 177 THR A CA 1
ATOM 1411 C C . THR A 1 177 ? -24.755 9.652 10.330 1.00 96.06 177 THR A C 1
ATOM 1413 O O . THR A 1 177 ? -24.525 10.153 11.425 1.00 96.06 177 THR A O 1
ATOM 1416 N N . ILE A 1 178 ? -24.661 10.366 9.205 1.00 96.81 178 ILE A N 1
ATOM 1417 C CA . ILE A 1 178 ? -24.109 11.727 9.152 1.00 96.81 178 ILE A CA 1
ATOM 1418 C C . ILE A 1 178 ? -24.843 12.737 10.045 1.00 96.81 178 ILE A C 1
ATOM 1420 O O . ILE A 1 178 ? -24.191 13.591 10.620 1.00 96.81 178 ILE A O 1
ATOM 1424 N N . PHE A 1 179 ? -26.159 12.607 10.239 1.00 97.50 179 PHE A N 1
ATOM 1425 C CA . PHE A 1 179 ? -26.924 13.475 11.150 1.00 97.50 179 PHE A CA 1
ATOM 1426 C C . PHE A 1 179 ? -26.610 13.251 12.636 1.00 97.50 179 PHE A C 1
ATOM 1428 O O . PHE A 1 179 ? -26.970 14.082 13.464 1.00 97.50 179 PHE A O 1
ATOM 1435 N N . GLY A 1 180 ? -25.945 12.144 12.974 1.00 96.62 180 GLY A N 1
ATOM 1436 C CA . GLY A 1 180 ? -25.469 11.853 14.322 1.00 96.62 180 GLY A CA 1
ATOM 1437 C C . GLY A 1 180 ? -24.089 12.443 14.620 1.00 96.62 180 GLY A C 1
ATOM 1438 O O . GLY A 1 180 ? -23.557 12.195 15.699 1.00 96.62 180 GLY A O 1
ATOM 1439 N N . VAL A 1 181 ? -23.485 13.182 13.678 1.00 97.81 181 VAL A N 1
ATOM 1440 C CA . VAL A 1 181 ? -22.189 13.834 13.897 1.00 97.81 181 VAL A CA 1
ATOM 1441 C C . VAL A 1 181 ? -22.348 14.938 14.936 1.00 97.81 181 VAL A C 1
ATOM 1443 O O . VAL A 1 181 ? -23.004 15.945 14.667 1.00 97.81 181 VAL A O 1
ATOM 1446 N N . SER A 1 182 ? -21.725 14.765 16.103 1.00 96.25 182 SER A N 1
ATOM 1447 C CA . SER A 1 182 ? -21.742 15.770 17.174 1.00 96.25 182 SER A CA 1
ATOM 1448 C C . SER A 1 182 ? -20.416 16.500 17.358 1.00 96.25 182 SER A C 1
ATOM 1450 O O . SER A 1 182 ? -20.409 17.594 17.911 1.00 96.25 182 SER A O 1
ATOM 1452 N N . PHE A 1 183 ? -19.307 15.959 16.851 1.00 97.81 183 PHE A N 1
ATOM 1453 C CA . PHE A 1 183 ? -18.009 16.632 16.805 1.00 97.81 183 PHE A CA 1
ATOM 1454 C C . PHE A 1 183 ? -17.141 16.086 15.665 1.00 97.81 183 PHE A C 1
ATOM 1456 O O . PHE A 1 183 ? -17.432 15.044 15.073 1.00 97.81 183 PHE A O 1
ATOM 1463 N N . MET A 1 184 ? -16.075 16.811 15.339 1.00 97.50 184 MET A N 1
ATOM 1464 C CA . MET A 1 184 ? -15.024 16.356 14.426 1.00 97.50 184 MET A CA 1
ATOM 1465 C C . MET A 1 184 ? -13.772 16.025 15.228 1.00 97.50 184 MET A C 1
ATOM 1467 O O . MET A 1 184 ? -13.447 16.761 16.160 1.00 97.50 184 MET A O 1
ATOM 1471 N N . THR A 1 185 ? -13.031 14.995 14.819 1.00 96.25 185 THR A N 1
ATOM 1472 C CA . THR A 1 185 ? -11.738 14.665 15.436 1.00 96.25 185 THR A CA 1
ATOM 1473 C C . THR A 1 185 ? -10.635 14.631 14.384 1.00 96.25 185 THR A C 1
ATOM 1475 O O . THR A 1 185 ? -10.728 13.897 13.397 1.00 96.25 185 THR A O 1
ATOM 1478 N N . LEU A 1 186 ? -9.586 15.428 14.589 1.00 95.88 186 LEU A N 1
ATOM 1479 C CA . LEU A 1 186 ? -8.378 15.457 13.764 1.00 95.88 186 LEU A CA 1
ATOM 1480 C C . LEU A 1 186 ? -7.230 14.716 14.461 1.00 95.88 186 LEU A C 1
ATOM 1482 O O . LEU A 1 186 ? -7.164 14.655 15.691 1.00 95.88 186 LEU A O 1
ATOM 1486 N N . ALA A 1 187 ? -6.296 14.185 13.674 1.00 92.12 187 ALA A N 1
ATOM 1487 C CA . ALA A 1 187 ? -5.014 13.746 14.209 1.00 92.12 187 ALA A CA 1
ATOM 1488 C C . ALA A 1 187 ? -4.259 14.951 14.813 1.00 92.12 187 ALA A C 1
ATOM 1490 O O . ALA A 1 187 ? -4.314 16.039 14.231 1.00 92.12 187 ALA A O 1
ATOM 1491 N N . PRO A 1 188 ? -3.527 14.786 15.931 1.00 90.56 188 PRO A N 1
ATOM 1492 C CA . PRO A 1 188 ? -2.732 15.866 16.525 1.00 90.56 188 PRO A CA 1
ATOM 1493 C C . PRO A 1 188 ? -1.746 16.505 15.537 1.00 90.56 188 PRO A C 1
ATOM 1495 O O . PRO A 1 188 ? -1.517 17.710 15.570 1.00 90.56 188 PRO A O 1
ATOM 1498 N N . GLU A 1 189 ? -1.203 15.7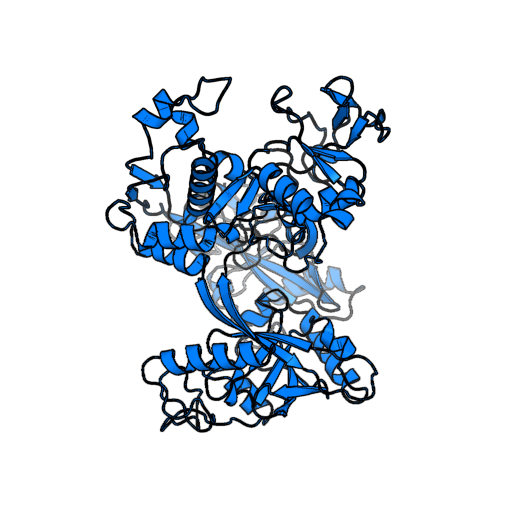02 14.622 1.00 86.38 189 GLU A N 1
ATOM 1499 C CA . GLU A 1 189 ? -0.232 16.116 13.609 1.00 86.38 189 GLU A CA 1
ATOM 1500 C C . GLU A 1 189 ? -0.871 16.710 12.339 1.00 86.38 189 GLU A C 1
ATOM 1502 O O . GLU A 1 189 ? -0.167 17.000 11.375 1.00 86.38 189 GLU A O 1
ATOM 1507 N N . HIS A 1 190 ? -2.198 16.863 12.290 1.00 89.94 190 HIS A N 1
ATOM 1508 C CA . HIS A 1 190 ? -2.897 17.334 11.097 1.00 89.94 190 HIS A CA 1
ATOM 1509 C C . HIS A 1 190 ? -2.629 18.830 10.839 1.00 89.94 190 HIS A C 1
ATOM 1511 O O . HIS A 1 190 ? -2.871 19.669 11.706 1.00 89.94 190 HIS A O 1
ATOM 1517 N N . ASP A 1 191 ? -2.232 19.194 9.613 1.00 88.25 191 ASP A N 1
ATOM 1518 C CA . ASP A 1 191 ? -1.792 20.556 9.249 1.00 88.25 191 ASP A CA 1
ATOM 1519 C C . ASP A 1 191 ? -2.783 21.669 9.641 1.00 88.25 191 ASP A C 1
ATOM 1521 O O . ASP A 1 191 ? -2.381 22.751 10.085 1.00 88.25 191 ASP A O 1
ATOM 1525 N N . LEU A 1 192 ? -4.090 21.404 9.506 1.00 90.94 192 LEU A N 1
ATOM 1526 C CA . LEU A 1 192 ? -5.153 22.341 9.899 1.00 90.94 192 LEU A CA 1
ATOM 1527 C C . LEU A 1 192 ? -5.158 22.699 11.388 1.00 90.94 192 LEU A C 1
ATOM 1529 O O . LEU A 1 192 ? -5.612 23.791 11.713 1.00 90.94 192 LEU A O 1
ATOM 1533 N N . VAL A 1 193 ? -4.662 21.844 12.288 1.00 92.75 193 VAL A N 1
ATOM 1534 C CA . VAL A 1 193 ? -4.720 22.085 13.743 1.00 92.75 193 VAL A CA 1
ATOM 1535 C C . VAL A 1 193 ? -4.043 23.408 14.090 1.00 92.75 193 VAL A C 1
ATOM 1537 O O . VAL A 1 193 ? -4.635 24.254 14.759 1.00 92.75 193 VAL A O 1
ATOM 1540 N N . SER A 1 194 ? -2.852 23.647 13.539 1.00 90.06 194 SER A N 1
ATOM 1541 C CA . SER A 1 194 ? -2.105 24.897 13.737 1.00 90.06 194 SER A CA 1
ATOM 1542 C C . SER A 1 194 ? -2.796 26.143 13.158 1.00 90.06 194 SER A C 1
ATOM 1544 O O . SER A 1 194 ? -2.503 27.260 13.579 1.00 90.06 194 SER A O 1
ATOM 1546 N N . GLN A 1 195 ? -3.713 25.960 12.202 1.00 90.44 195 GLN A N 1
ATOM 1547 C CA . GLN A 1 195 ? -4.384 27.036 11.464 1.00 90.44 195 GLN A CA 1
ATOM 1548 C C . GLN A 1 195 ? -5.722 27.436 12.095 1.00 90.44 195 GLN A C 1
ATOM 1550 O O . GLN A 1 195 ? -6.112 28.599 12.010 1.00 90.44 195 GLN A O 1
ATOM 1555 N N . ILE A 1 196 ? -6.425 26.478 12.708 1.00 92.06 196 ILE A N 1
ATOM 1556 C CA . ILE A 1 196 ? -7.781 26.680 13.243 1.00 92.06 196 ILE A CA 1
ATOM 1557 C C . ILE A 1 196 ? -7.810 26.884 14.759 1.00 92.06 196 ILE A C 1
ATOM 1559 O O . ILE A 1 196 ? -8.803 27.387 15.275 1.00 92.06 196 ILE A O 1
ATOM 1563 N N . THR A 1 197 ? -6.752 26.497 15.478 1.00 93.62 197 THR A N 1
ATOM 1564 C CA . THR A 1 197 ? -6.726 26.590 16.944 1.00 93.62 197 THR A CA 1
ATOM 1565 C C . THR A 1 197 ? -6.857 28.040 17.407 1.00 93.62 197 THR A C 1
ATOM 1567 O O . THR A 1 197 ? -6.089 28.910 16.982 1.00 93.62 197 THR A O 1
ATOM 1570 N N . THR A 1 198 ? -7.818 28.312 18.294 1.00 92.19 198 THR A N 1
ATOM 1571 C CA . THR A 1 198 ? -8.046 29.673 18.793 1.00 92.19 198 THR A CA 1
ATOM 1572 C C . THR A 1 198 ? -6.971 30.083 19.805 1.00 92.19 198 THR A C 1
ATOM 1574 O O . THR A 1 198 ? -6.364 29.224 20.453 1.00 92.19 198 THR A O 1
ATOM 1577 N N . PRO A 1 199 ? -6.714 31.393 19.988 1.00 92.06 199 PRO A N 1
ATOM 1578 C CA . PRO A 1 199 ? -5.713 31.868 20.943 1.00 92.06 199 PRO A CA 1
ATOM 1579 C C . PRO A 1 199 ? -5.917 31.349 22.371 1.00 92.06 199 PRO A C 1
ATOM 1581 O O . PRO A 1 199 ? -4.939 31.106 23.072 1.00 92.06 199 PRO A O 1
ATOM 1584 N N . GLU A 1 200 ? -7.169 31.158 22.790 1.00 93.56 200 GLU A N 1
ATOM 1585 C CA . GLU A 1 200 ? -7.531 30.678 24.126 1.00 93.56 200 GLU A CA 1
ATOM 1586 C C . GLU A 1 200 ? -7.171 29.203 24.326 1.00 93.56 200 GLU A C 1
ATOM 1588 O O . GLU A 1 200 ? -6.757 28.824 25.417 1.00 93.56 200 GLU A O 1
ATOM 1593 N N . GLN A 1 201 ? -7.299 28.389 23.274 1.00 95.12 201 GLN A N 1
ATOM 1594 C CA . GLN A 1 201 ? -7.050 26.944 23.317 1.00 95.12 201 GLN A CA 1
ATOM 1595 C C . GLN A 1 201 ? -5.614 26.561 22.948 1.00 95.12 201 GLN A C 1
ATOM 1597 O O . GLN A 1 201 ? -5.191 25.424 23.149 1.00 95.12 201 GLN A O 1
ATOM 1602 N N . LYS A 1 202 ? -4.830 27.519 22.442 1.00 93.31 202 LYS A N 1
ATOM 1603 C CA . LYS A 1 202 ? -3.479 27.286 21.927 1.00 93.31 202 LYS A CA 1
ATOM 1604 C C . LYS A 1 202 ? -2.559 26.571 22.919 1.00 93.31 202 LYS A C 1
ATOM 1606 O O . LYS A 1 202 ? -1.891 25.622 22.528 1.00 93.31 202 LYS A O 1
ATOM 1611 N N . ALA A 1 203 ? -2.544 26.991 24.184 1.00 95.12 203 ALA A N 1
ATOM 1612 C CA . ALA A 1 203 ? -1.662 26.397 25.189 1.00 95.12 203 ALA A CA 1
ATOM 1613 C C . ALA A 1 203 ? -2.005 24.925 25.483 1.00 95.12 203 ALA A C 1
ATOM 1615 O O . ALA A 1 203 ? -1.103 24.103 25.628 1.00 95.12 203 ALA A O 1
ATOM 1616 N N . GLU A 1 204 ? -3.295 24.588 25.549 1.00 95.25 204 GLU A N 1
ATOM 1617 C CA . GLU A 1 204 ? -3.760 23.219 25.796 1.00 95.25 204 GLU A CA 1
ATOM 1618 C C . GLU A 1 204 ? -3.500 22.317 24.584 1.00 95.25 204 GLU A C 1
ATOM 1620 O O . GLU A 1 204 ? -2.959 21.221 24.727 1.00 95.25 204 GLU A O 1
ATOM 1625 N N . VAL A 1 205 ? -3.801 22.812 23.381 1.00 94.88 205 VAL A N 1
ATOM 1626 C CA . VAL A 1 205 ? -3.544 22.105 22.122 1.00 94.88 205 VAL A CA 1
ATOM 1627 C C . VAL A 1 205 ? -2.051 21.852 21.911 1.00 94.88 205 VAL A C 1
ATOM 1629 O O . VAL A 1 205 ? -1.674 20.729 21.588 1.00 94.88 205 VAL A O 1
ATOM 1632 N N . GLU A 1 206 ? -1.185 22.847 22.117 1.00 92.50 206 GLU A N 1
ATOM 1633 C CA . GLU A 1 206 ? 0.268 22.677 21.973 1.00 92.50 206 GLU A CA 1
ATOM 1634 C C . GLU A 1 206 ? 0.820 21.673 22.992 1.00 92.50 206 GLU A C 1
ATOM 1636 O O . GLU A 1 206 ? 1.596 20.793 22.618 1.00 92.50 206 GLU A O 1
ATOM 1641 N N . ALA A 1 207 ? 0.370 21.737 24.250 1.00 90.38 207 ALA A N 1
ATOM 1642 C CA . ALA A 1 207 ? 0.751 20.764 25.271 1.00 90.38 207 ALA A CA 1
ATOM 1643 C C . ALA A 1 207 ? 0.303 19.339 24.903 1.00 90.38 207 ALA A C 1
ATOM 1645 O O . ALA A 1 207 ? 1.054 18.380 25.096 1.00 90.38 207 ALA A O 1
ATOM 1646 N N . TYR A 1 208 ? -0.898 19.196 24.334 1.00 91.62 208 TYR A N 1
ATOM 1647 C CA . TYR A 1 208 ? -1.399 17.909 23.867 1.00 91.62 208 TYR A CA 1
ATOM 1648 C C . TYR A 1 208 ? -0.598 17.385 22.667 1.00 91.62 208 TYR A C 1
ATOM 1650 O O . TYR A 1 208 ? -0.167 16.233 22.677 1.00 91.62 208 TYR A O 1
ATOM 1658 N N . ILE A 1 209 ? -0.314 18.217 21.661 1.00 87.25 209 ILE A N 1
ATOM 1659 C CA . ILE A 1 209 ? 0.527 17.838 20.512 1.00 87.25 209 ILE A CA 1
ATOM 1660 C C . ILE A 1 209 ? 1.922 17.408 20.984 1.00 87.25 209 ILE A C 1
ATOM 1662 O O . ILE A 1 209 ? 2.440 16.387 20.540 1.00 87.25 209 ILE A O 1
ATOM 1666 N N . GLU A 1 210 ? 2.527 18.131 21.927 1.00 83.50 210 GLU A N 1
ATOM 1667 C CA . GLU A 1 210 ? 3.851 17.787 22.449 1.00 83.50 210 GLU A CA 1
ATOM 1668 C C . GLU A 1 210 ? 3.844 16.459 23.226 1.00 83.50 210 GLU A C 1
ATOM 1670 O O . GLU A 1 210 ? 4.777 15.659 23.118 1.00 83.50 210 GLU A O 1
ATOM 1675 N N . ALA A 1 211 ? 2.792 16.192 24.005 1.00 80.56 211 ALA A N 1
ATOM 1676 C CA . ALA A 1 211 ? 2.636 14.931 24.724 1.00 80.56 211 ALA A CA 1
ATOM 1677 C C . ALA A 1 211 ? 2.418 13.743 23.770 1.00 80.56 211 ALA A C 1
ATOM 1679 O O . ALA A 1 211 ? 2.972 12.661 23.987 1.00 80.56 211 ALA A O 1
ATOM 1680 N N . THR A 1 212 ? 1.641 13.950 22.705 1.00 77.19 212 THR A N 1
ATOM 1681 C CA . THR A 1 212 ? 1.278 12.914 21.727 1.00 77.19 212 THR A CA 1
ATOM 1682 C C . THR A 1 212 ? 2.410 12.610 20.746 1.00 77.19 212 THR A C 1
ATOM 1684 O O . THR A 1 212 ? 2.672 11.437 20.488 1.00 77.19 212 THR A O 1
ATOM 1687 N N . ALA A 1 213 ? 3.190 13.611 20.322 1.00 71.44 213 ALA A N 1
ATOM 1688 C CA . ALA A 1 213 ? 4.373 13.433 19.470 1.00 71.44 213 ALA A CA 1
ATOM 1689 C C . ALA A 1 213 ? 5.463 12.540 20.101 1.00 71.44 213 ALA A C 1
ATOM 1691 O O . ALA A 1 213 ? 6.293 11.964 19.397 1.00 71.44 213 ALA A O 1
ATOM 1692 N N . LYS A 1 214 ? 5.459 12.390 21.433 1.00 66.56 214 LYS A N 1
ATOM 1693 C CA . LYS A 1 214 ? 6.385 11.518 22.179 1.00 66.56 214 LYS A CA 1
ATOM 1694 C C . LYS A 1 214 ? 5.956 10.042 22.189 1.00 66.56 214 LYS A C 1
ATOM 1696 O O . LYS A 1 214 ? 6.641 9.212 22.786 1.00 66.56 214 LYS A O 1
ATOM 1701 N N . ARG A 1 215 ? 4.816 9.704 21.579 1.00 64.06 215 ARG A N 1
ATOM 1702 C CA . ARG A 1 215 ? 4.258 8.347 21.492 1.00 64.06 215 ARG A CA 1
ATOM 1703 C C . ARG A 1 215 ? 4.235 7.907 20.034 1.00 64.06 215 ARG A C 1
ATOM 1705 O O . ARG A 1 215 ? 3.843 8.669 19.159 1.00 64.06 215 ARG A O 1
ATOM 1712 N N . SER A 1 216 ? 4.603 6.658 19.753 1.00 61.91 216 SER A N 1
ATOM 1713 C CA . SER A 1 216 ? 4.427 6.133 18.396 1.00 61.91 216 SER A CA 1
ATOM 1714 C C . SER A 1 216 ? 2.937 5.924 18.085 1.00 61.91 216 SER A C 1
ATOM 1716 O O . SER A 1 216 ? 2.142 5.672 18.992 1.00 61.91 216 SER A O 1
ATOM 1718 N N . GLU A 1 217 ? 2.539 5.938 16.805 1.00 62.16 217 GLU A N 1
ATOM 1719 C CA . GLU A 1 217 ? 1.165 5.569 16.404 1.00 62.16 217 GLU A CA 1
ATOM 1720 C C . GLU A 1 217 ? 0.741 4.211 16.982 1.00 62.16 217 GLU A C 1
ATOM 1722 O O . GLU A 1 217 ? -0.413 4.016 17.353 1.00 62.16 217 GLU A O 1
ATOM 1727 N N . ARG A 1 218 ? 1.682 3.269 17.121 1.00 62.25 218 ARG A N 1
ATOM 1728 C CA . ARG A 1 218 ? 1.419 1.978 17.759 1.00 62.25 218 ARG A CA 1
ATOM 1729 C C . ARG A 1 218 ? 1.109 2.128 19.244 1.00 62.25 218 ARG A C 1
ATOM 1731 O O . ARG A 1 218 ? 0.190 1.471 19.714 1.00 62.25 218 ARG A O 1
ATOM 1738 N N . ASP A 1 219 ? 1.853 2.952 19.976 1.00 63.97 219 ASP A N 1
ATOM 1739 C CA . ASP A 1 219 ? 1.584 3.198 21.399 1.00 63.97 219 ASP A CA 1
ATOM 1740 C C . ASP A 1 219 ? 0.224 3.872 21.598 1.00 63.97 219 ASP A C 1
ATOM 1742 O O . ASP A 1 219 ? -0.433 3.645 22.611 1.00 63.97 219 ASP A O 1
ATOM 1746 N N . ARG A 1 220 ? -0.213 4.672 20.618 1.00 67.50 220 ARG A N 1
ATOM 1747 C CA . ARG A 1 220 ? -1.558 5.261 20.565 1.00 67.50 220 ARG A CA 1
ATOM 1748 C C . ARG A 1 220 ? -2.624 4.199 20.262 1.00 67.50 220 ARG A C 1
ATOM 1750 O O . ARG A 1 220 ? -3.656 4.160 20.918 1.00 67.50 220 ARG A O 1
ATOM 1757 N N . MET A 1 221 ? -2.354 3.275 19.336 1.00 61.97 221 MET A N 1
ATOM 1758 C CA . MET A 1 221 ? -3.260 2.164 19.001 1.00 61.97 221 MET A CA 1
ATOM 1759 C C . MET A 1 221 ? -3.315 1.045 20.051 1.00 61.97 221 MET A C 1
ATOM 1761 O O . MET A 1 221 ? -4.296 0.312 20.094 1.00 61.97 221 MET A O 1
ATOM 1765 N N . ALA A 1 222 ? -2.260 0.846 20.843 1.00 59.09 222 ALA A N 1
ATOM 1766 C CA . ALA A 1 222 ? -2.200 -0.190 21.875 1.00 59.09 222 ALA A CA 1
ATOM 1767 C C . ALA A 1 222 ? -2.881 0.255 23.178 1.00 59.09 222 ALA A C 1
ATOM 1769 O O . ALA A 1 222 ? -3.394 -0.576 23.926 1.00 59.09 222 ALA A O 1
ATOM 1770 N N . ASP A 1 223 ? -2.917 1.563 23.427 1.00 62.41 223 ASP A N 1
ATOM 1771 C CA . ASP A 1 223 ? -3.511 2.185 24.607 1.00 62.41 223 ASP A CA 1
ATOM 1772 C C . ASP A 1 223 ? -4.962 2.617 24.351 1.00 62.41 223 ASP A C 1
ATOM 1774 O O . ASP A 1 223 ? -5.359 3.757 24.572 1.00 62.41 223 ASP A O 1
ATOM 1778 N N . VAL A 1 224 ? -5.783 1.678 23.873 1.00 58.03 224 VAL A N 1
ATOM 1779 C CA . VAL A 1 224 ? -7.195 1.930 23.516 1.00 58.03 224 VAL A CA 1
ATOM 1780 C C . VAL A 1 224 ? -8.065 2.307 24.723 1.00 58.03 224 VAL A C 1
ATOM 1782 O O . VAL A 1 224 ? -9.219 2.678 24.554 1.00 58.03 224 VAL A O 1
ATOM 1785 N N . LYS A 1 225 ? -7.547 2.156 25.949 1.00 62.91 225 LYS A N 1
ATOM 1786 C CA . LYS A 1 225 ? -8.283 2.420 27.194 1.00 62.91 225 LYS A CA 1
ATOM 1787 C C . LYS A 1 225 ? -8.141 3.858 27.680 1.00 62.91 225 LYS A C 1
ATOM 1789 O O . LYS A 1 225 ? -8.988 4.312 28.445 1.00 62.91 225 LYS A O 1
ATOM 1794 N N . THR A 1 226 ? -7.083 4.553 27.273 1.00 74.56 226 THR A N 1
ATOM 1795 C CA . THR A 1 226 ? -6.843 5.930 27.695 1.00 74.56 226 THR A CA 1
ATOM 1796 C C . THR A 1 226 ? -7.469 6.870 26.678 1.00 74.56 226 THR A C 1
ATOM 1798 O O . THR A 1 226 ? -6.920 7.108 25.604 1.00 74.56 226 THR A O 1
ATOM 1801 N N . ILE A 1 227 ? -8.642 7.398 27.014 1.00 84.94 227 ILE A N 1
ATOM 1802 C CA . ILE A 1 227 ? -9.318 8.412 26.207 1.00 84.94 227 ILE A CA 1
ATOM 1803 C C . ILE A 1 227 ? -8.635 9.750 26.493 1.00 84.94 227 ILE A C 1
ATOM 1805 O O . ILE A 1 227 ? -8.527 10.162 27.647 1.00 84.94 227 ILE A O 1
ATOM 1809 N N . SER A 1 228 ? -8.137 10.407 25.451 1.00 89.81 228 SER A N 1
ATOM 1810 C CA . SER A 1 228 ? -7.465 11.701 25.545 1.00 89.81 228 SER A CA 1
ATOM 1811 C C . SER A 1 228 ? -7.772 12.541 24.306 1.00 89.81 228 SER A C 1
ATOM 1813 O O . SER A 1 228 ? -8.026 12.000 23.227 1.00 89.81 228 SER A O 1
ATOM 1815 N N . GLY A 1 229 ? -7.731 13.861 24.455 1.00 93.31 229 GLY A N 1
ATOM 1816 C CA . GLY A 1 229 ? -8.001 14.817 23.390 1.00 93.31 229 GLY A CA 1
ATOM 1817 C C . GLY A 1 229 ? -7.952 16.251 23.902 1.00 93.31 229 GLY A C 1
ATOM 1818 O O . GLY A 1 229 ? -7.928 16.471 25.112 1.00 93.31 229 GLY A O 1
ATOM 1819 N N . ALA A 1 230 ? -7.937 17.211 22.981 1.00 96.44 230 ALA A N 1
ATOM 1820 C CA . ALA A 1 230 ? -7.994 18.638 23.296 1.00 96.44 230 ALA A CA 1
ATOM 1821 C C . ALA A 1 230 ? -8.942 19.368 22.337 1.00 96.44 230 ALA A C 1
ATOM 1823 O O . ALA A 1 230 ? -9.004 19.060 21.140 1.00 96.44 230 ALA A O 1
ATOM 1824 N N . PHE A 1 231 ? -9.694 20.335 22.862 1.00 97.25 231 PHE A N 1
ATOM 1825 C CA . PHE A 1 231 ? -10.607 21.142 22.061 1.00 97.25 231 PHE A CA 1
ATOM 1826 C C . PHE A 1 231 ? -9.838 22.255 21.354 1.00 97.25 231 PHE A C 1
ATOM 1828 O O . PHE A 1 231 ? -9.106 23.012 21.979 1.00 97.25 231 PHE A O 1
ATOM 1835 N N . THR A 1 232 ? -10.029 22.405 20.044 1.00 95.62 232 THR A N 1
ATOM 1836 C CA . THR A 1 232 ? -9.293 23.424 19.273 1.00 95.62 232 THR A CA 1
ATOM 1837 C C . THR A 1 232 ? -9.854 24.838 19.438 1.00 95.62 232 THR A C 1
ATOM 1839 O O . THR A 1 232 ? -9.212 25.808 19.038 1.00 95.62 232 THR A O 1
ATOM 1842 N N . GLY A 1 233 ? -11.069 24.983 19.977 1.00 94.06 233 GLY A N 1
ATOM 1843 C CA . GLY A 1 233 ? -11.805 26.253 19.976 1.00 94.06 233 GLY A CA 1
ATOM 1844 C C . GLY A 1 233 ? -12.551 26.520 18.665 1.00 94.06 233 GLY A C 1
ATOM 1845 O O . GLY A 1 233 ? -13.421 27.392 18.620 1.00 94.06 233 GLY A O 1
ATOM 1846 N N . ALA A 1 234 ? -12.244 25.761 17.611 1.00 94.94 234 ALA A N 1
ATOM 1847 C CA . ALA A 1 234 ? -12.858 25.890 16.302 1.00 94.94 234 ALA A CA 1
ATOM 1848 C C . ALA A 1 234 ? -14.089 24.993 16.146 1.00 94.94 234 ALA A C 1
ATOM 1850 O O . ALA A 1 234 ? -14.256 23.975 16.822 1.00 94.94 234 ALA A O 1
ATOM 1851 N N . TYR A 1 235 ? -14.932 25.371 15.189 1.00 95.69 235 TYR A N 1
ATOM 1852 C CA . TYR A 1 235 ? -16.138 24.641 14.824 1.00 95.69 235 TYR A CA 1
ATOM 1853 C C . TYR A 1 235 ? -16.167 24.407 13.320 1.00 95.69 235 TYR A C 1
ATOM 1855 O O . TYR A 1 235 ? -15.749 25.267 12.542 1.00 95.69 235 TYR A O 1
ATOM 1863 N N . ALA A 1 236 ? -16.698 23.265 12.904 1.00 95.94 236 ALA A N 1
ATOM 1864 C CA . ALA A 1 236 ? -17.095 23.030 11.527 1.00 95.94 236 ALA A CA 1
ATOM 1865 C C . ALA A 1 236 ? -18.610 23.199 11.377 1.00 95.94 236 ALA A C 1
ATOM 1867 O O . ALA A 1 236 ? -19.366 23.118 12.341 1.00 95.94 236 ALA A O 1
ATOM 1868 N N . GLU A 1 237 ? -19.063 23.458 10.161 1.00 95.50 237 GLU A N 1
ATOM 1869 C CA . GLU A 1 237 ? -20.472 23.478 9.800 1.00 95.50 237 GLU A CA 1
ATOM 1870 C C . GLU A 1 237 ? -20.900 22.069 9.385 1.00 95.50 237 GLU A C 1
ATOM 1872 O O . GLU A 1 237 ? -20.343 21.487 8.448 1.00 95.50 237 GLU A O 1
ATOM 1877 N N . HIS A 1 238 ? -21.926 21.529 10.041 1.00 96.69 238 HIS A N 1
ATOM 1878 C CA . HIS A 1 238 ? -22.531 20.275 9.613 1.00 96.69 238 HIS A CA 1
ATOM 1879 C C . HIS A 1 238 ? -23.182 20.437 8.217 1.00 96.69 238 HIS A C 1
ATOM 1881 O O . HIS A 1 238 ? -24.025 21.321 8.040 1.00 96.69 238 HIS A O 1
ATOM 1887 N N . PRO A 1 239 ? -22.907 19.562 7.226 1.00 94.81 239 PRO A N 1
ATOM 1888 C CA . PRO A 1 239 ? -23.284 19.780 5.824 1.00 94.81 239 PRO A CA 1
ATOM 1889 C C . PRO A 1 239 ? -24.795 19.928 5.603 1.00 94.81 239 PRO A C 1
ATOM 1891 O O . PRO A 1 239 ? -25.206 20.770 4.807 1.00 94.81 239 PRO A O 1
ATOM 1894 N N . PHE A 1 240 ? -25.620 19.167 6.336 1.00 95.94 240 PHE A N 1
ATOM 1895 C CA . PHE A 1 240 ? -27.086 19.229 6.234 1.00 95.94 240 PHE A CA 1
ATOM 1896 C C . PHE A 1 240 ? -27.757 20.172 7.239 1.00 95.94 240 PHE A C 1
ATOM 1898 O O . PHE A 1 240 ? -28.462 21.086 6.829 1.00 95.94 240 PHE A O 1
ATOM 1905 N N . THR A 1 241 ? -27.549 19.969 8.545 1.00 95.50 241 THR A N 1
ATOM 1906 C CA . THR A 1 241 ? -28.224 20.756 9.595 1.00 95.50 241 THR A CA 1
ATOM 1907 C C . THR A 1 241 ? -27.709 22.187 9.718 1.00 95.50 241 THR A C 1
ATOM 1909 O O . THR A 1 241 ? -28.408 23.022 10.281 1.00 95.50 241 THR A O 1
ATOM 1912 N N . LYS A 1 242 ? -26.504 22.476 9.205 1.00 94.50 242 LYS A N 1
ATOM 1913 C CA . LYS A 1 242 ? -25.805 23.766 9.343 1.00 94.50 242 LYS A CA 1
ATOM 1914 C C . LYS A 1 242 ? -25.475 24.159 10.786 1.00 94.50 242 LYS A C 1
ATOM 1916 O O . LYS A 1 242 ? -24.983 25.257 11.027 1.00 94.50 242 LYS A O 1
ATOM 1921 N N . ASN A 1 243 ? -25.682 23.249 11.737 1.00 94.69 243 ASN A N 1
ATOM 1922 C CA . ASN A 1 243 ? -25.303 23.462 13.124 1.00 94.69 243 ASN A CA 1
ATOM 1923 C C . ASN A 1 243 ? -23.770 23.458 13.266 1.00 94.69 243 ASN A C 1
ATOM 1925 O O . ASN A 1 243 ? -23.096 22.685 12.571 1.00 94.69 243 ASN A O 1
ATOM 1929 N N . PRO A 1 244 ? -23.214 24.296 14.158 1.00 95.94 244 PRO A N 1
ATOM 1930 C CA . PRO A 1 244 ? -21.798 24.257 14.486 1.00 95.94 244 PRO A CA 1
ATOM 1931 C C . PRO A 1 244 ? -21.468 22.969 15.249 1.00 95.94 244 PRO A C 1
ATOM 1933 O O . PRO A 1 244 ? -22.119 22.653 16.242 1.00 95.94 244 PRO A O 1
ATOM 1936 N N . ILE A 1 245 ? -20.438 22.255 14.804 1.00 96.19 245 ILE A N 1
ATOM 1937 C CA . ILE A 1 245 ? -19.900 21.058 15.460 1.00 96.19 245 ILE A CA 1
ATOM 1938 C C . ILE A 1 245 ? -18.464 21.336 15.934 1.00 96.19 245 ILE A C 1
ATOM 1940 O O . ILE A 1 245 ? -17.650 21.804 15.135 1.00 96.19 245 ILE A O 1
ATOM 1944 N N . PRO A 1 246 ? -18.130 21.119 17.219 1.00 97.25 246 PRO A N 1
ATOM 1945 C CA . PRO A 1 246 ? -16.799 21.406 17.746 1.00 97.25 246 PRO A CA 1
ATOM 1946 C C . PRO A 1 246 ? -15.734 20.513 17.101 1.00 97.25 246 PRO A C 1
ATOM 1948 O O . PRO A 1 246 ? -15.978 19.341 16.805 1.00 97.25 246 PRO A O 1
ATOM 1951 N N . ILE A 1 247 ? -14.540 21.070 16.897 1.00 97.62 247 ILE A N 1
ATOM 1952 C CA . ILE A 1 247 ? -13.386 20.356 16.345 1.00 97.62 247 ILE A CA 1
ATOM 1953 C C . ILE A 1 247 ? -12.402 20.040 17.474 1.00 97.62 247 ILE A C 1
ATOM 1955 O O . ILE A 1 247 ? -11.898 20.939 18.153 1.00 97.62 247 ILE A O 1
ATOM 1959 N N . TRP A 1 248 ? -12.106 18.758 17.641 1.00 97.81 248 TRP A N 1
ATOM 1960 C CA . TRP A 1 248 ? -11.174 18.216 18.622 1.00 97.81 248 TRP A CA 1
ATOM 1961 C C . TRP A 1 248 ? -9.958 17.598 17.935 1.00 97.81 248 TRP A C 1
ATOM 1963 O O . TRP A 1 248 ? -10.007 17.227 16.761 1.00 97.81 248 TRP A O 1
ATOM 1973 N N . ILE A 1 249 ? -8.870 17.454 18.685 1.00 96.12 249 ILE A N 1
ATOM 1974 C CA . ILE A 1 249 ? -7.760 16.563 18.336 1.00 96.12 249 ILE A CA 1
ATOM 1975 C C . ILE A 1 249 ? -7.759 15.358 19.269 1.00 96.12 249 ILE A C 1
ATOM 1977 O O . ILE A 1 249 ? -8.075 15.505 20.450 1.00 96.12 249 ILE A O 1
ATOM 1981 N N . GLY A 1 250 ? -7.427 14.175 18.748 1.00 91.19 250 GLY A N 1
ATOM 1982 C CA . GLY A 1 250 ? -7.486 12.935 19.523 1.00 91.19 250 GLY A CA 1
ATOM 1983 C C . GLY A 1 250 ? -6.521 11.852 19.047 1.00 91.19 250 GLY A C 1
ATOM 1984 O O . GLY A 1 250 ? -6.360 11.605 17.851 1.00 91.19 250 GLY A O 1
ATOM 1985 N N . ASP A 1 251 ? -5.919 11.154 20.009 1.00 83.88 251 ASP A N 1
ATOM 1986 C CA . ASP A 1 251 ? -4.875 10.149 19.784 1.00 83.88 251 ASP A CA 1
ATOM 1987 C C . ASP A 1 251 ? -5.328 8.944 18.949 1.00 83.88 251 ASP A C 1
ATOM 1989 O O . ASP A 1 251 ? -4.503 8.300 18.297 1.00 83.88 251 ASP A O 1
ATOM 1993 N N . TYR A 1 252 ? -6.624 8.644 18.916 1.00 83.94 252 TYR A N 1
ATOM 1994 C CA . TYR A 1 252 ? -7.161 7.509 18.165 1.00 83.94 252 TYR A CA 1
ATOM 1995 C C . TYR A 1 252 ? -7.312 7.785 16.654 1.00 83.94 252 TYR A C 1
ATOM 1997 O O . TYR A 1 252 ? -7.585 6.853 15.890 1.00 83.94 252 TYR A O 1
ATOM 2005 N N . VAL A 1 253 ? -7.116 9.037 16.210 1.00 85.31 253 VAL A N 1
ATOM 2006 C CA . VAL A 1 253 ? -7.118 9.441 14.794 1.00 85.31 253 VAL A CA 1
ATOM 2007 C C . VAL A 1 253 ? -5.682 9.581 14.294 1.00 85.31 253 VAL A C 1
ATOM 2009 O O . VAL A 1 253 ? -4.904 10.369 14.823 1.00 85.31 253 VAL A O 1
ATOM 2012 N N . LEU A 1 254 ? -5.316 8.825 13.259 1.00 79.31 254 LEU A N 1
ATOM 2013 C CA . LEU A 1 254 ? -3.942 8.767 12.749 1.00 79.31 254 LEU A CA 1
ATOM 2014 C C . LEU A 1 254 ? -3.795 9.596 11.472 1.00 79.31 254 LEU A C 1
ATOM 2016 O O . LEU A 1 254 ? -4.523 9.357 10.509 1.00 79.31 254 LEU A O 1
ATOM 2020 N N . ALA A 1 255 ? -2.812 10.500 11.426 1.00 74.44 255 ALA A N 1
ATOM 2021 C CA . ALA A 1 255 ? -2.535 11.327 10.248 1.00 74.44 255 ALA A CA 1
ATOM 2022 C C . ALA A 1 255 ? -2.227 10.479 8.997 1.00 74.44 255 ALA A C 1
ATOM 2024 O O . ALA A 1 255 ? -2.659 10.801 7.894 1.00 74.44 255 ALA A O 1
ATOM 2025 N N . GLY A 1 256 ? -1.549 9.338 9.176 1.00 65.06 256 GLY A N 1
ATOM 2026 C CA . GLY A 1 256 ? -1.227 8.397 8.102 1.00 65.06 256 GLY A CA 1
ATOM 2027 C C . GLY A 1 256 ? -2.390 7.518 7.619 1.00 65.06 256 GLY A C 1
ATOM 2028 O O . GLY A 1 256 ? -2.172 6.654 6.763 1.00 65.06 256 GLY A O 1
ATOM 2029 N N . TYR A 1 257 ? -3.612 7.673 8.146 1.00 67.06 257 TYR A N 1
ATOM 2030 C CA . TYR A 1 257 ? -4.781 6.871 7.770 1.00 67.06 257 TYR A CA 1
ATOM 2031 C C . TYR A 1 257 ? -5.957 7.734 7.294 1.00 67.06 257 TYR A C 1
ATOM 2033 O O . TYR A 1 257 ? -6.385 8.669 7.964 1.00 67.06 257 TYR A O 1
ATOM 2041 N N . GLY A 1 258 ? -6.527 7.382 6.135 1.00 74.81 258 GLY A N 1
ATOM 2042 C CA . GLY A 1 258 ? -7.572 8.191 5.503 1.00 74.81 258 GLY A CA 1
ATOM 2043 C C . GLY A 1 258 ? -7.061 9.598 5.188 1.00 74.81 258 GLY A C 1
ATOM 2044 O O . GLY A 1 258 ? -6.028 9.736 4.541 1.00 74.81 258 GLY A O 1
ATOM 2045 N N . THR A 1 259 ? -7.789 10.611 5.652 1.00 82.75 259 THR A N 1
ATOM 2046 C CA . THR A 1 259 ? -7.443 12.037 5.540 1.00 82.75 259 THR A CA 1
ATOM 2047 C C . THR A 1 259 ? -6.802 12.595 6.818 1.00 82.75 259 THR A C 1
ATOM 2049 O O . THR A 1 259 ? -6.603 13.797 6.920 1.00 82.75 259 THR A O 1
ATOM 2052 N N . GLY A 1 260 ? -6.532 11.757 7.828 1.00 87.00 260 GLY A N 1
ATOM 2053 C CA . GLY A 1 260 ? -6.119 12.230 9.154 1.00 87.00 260 GLY A CA 1
ATOM 2054 C C . GLY A 1 260 ? -7.237 12.920 9.947 1.00 87.00 260 GLY A C 1
ATOM 2055 O O . GLY A 1 260 ? -6.959 13.580 10.947 1.00 87.00 260 GLY A O 1
ATOM 2056 N N . ALA A 1 261 ? -8.491 12.769 9.512 1.00 92.81 261 ALA A N 1
ATOM 2057 C CA . ALA A 1 261 ? -9.675 13.360 10.119 1.00 92.81 261 ALA A CA 1
ATOM 2058 C C . ALA A 1 261 ? -10.866 12.392 10.054 1.00 92.81 261 ALA A C 1
ATOM 2060 O O . ALA A 1 261 ? -11.038 11.659 9.073 1.00 92.81 261 ALA A O 1
ATOM 2061 N N . VAL A 1 262 ? -11.719 12.411 11.079 1.00 93.50 262 VAL A N 1
ATOM 2062 C CA . VAL A 1 262 ? -12.959 11.622 11.136 1.00 93.50 262 VAL A CA 1
ATOM 2063 C C . VAL A 1 262 ? -14.142 12.497 11.545 1.00 93.50 262 VAL A C 1
ATOM 2065 O O . VAL A 1 262 ? -13.999 13.425 12.343 1.00 93.50 262 VAL A O 1
ATOM 2068 N N . MET A 1 263 ? -15.318 12.201 10.984 1.00 95.38 263 MET A N 1
ATOM 2069 C CA . MET A 1 263 ? -16.577 12.686 11.549 1.00 95.38 263 MET A CA 1
ATOM 2070 C C . MET A 1 263 ? -16.956 11.741 12.687 1.00 95.38 263 MET A C 1
ATOM 2072 O O . MET A 1 263 ? -17.047 10.533 12.452 1.00 95.38 263 MET A O 1
ATOM 2076 N N . SER A 1 264 ? -17.142 12.273 13.890 1.00 96.69 264 SER A N 1
ATOM 2077 C CA . SER A 1 264 ? -17.416 11.448 15.062 1.00 96.69 264 SER A CA 1
ATOM 2078 C C . SER A 1 264 ? -18.918 11.326 15.271 1.00 96.69 264 SER A C 1
ATOM 2080 O O . SER A 1 264 ? -19.616 12.338 15.368 1.00 96.69 264 SER A O 1
ATOM 2082 N N . VAL A 1 265 ? -19.419 10.088 15.314 1.00 96.94 265 VAL A N 1
ATOM 2083 C CA . VAL A 1 265 ? -20.847 9.759 15.458 1.00 96.94 265 VAL A CA 1
ATOM 2084 C C . VAL A 1 265 ? -21.054 8.893 16.703 1.00 96.94 265 VAL A C 1
ATOM 2086 O O . VAL A 1 265 ? -21.167 7.669 16.599 1.00 96.94 265 VAL A O 1
ATOM 2089 N N . PRO A 1 266 ? -21.129 9.507 17.898 1.00 96.50 266 PRO A N 1
ATOM 2090 C CA . PRO A 1 266 ? -21.099 8.787 19.171 1.00 96.50 266 PRO A CA 1
ATOM 2091 C C . PRO A 1 266 ? -22.214 7.764 19.347 1.00 96.50 266 PRO A C 1
ATOM 2093 O O . PRO A 1 266 ? -22.008 6.708 19.924 1.00 96.50 266 PRO A O 1
ATOM 2096 N N . CYS A 1 267 ? -23.405 8.016 18.812 1.00 95.62 267 CYS A N 1
ATOM 2097 C CA . CYS A 1 267 ? -24.495 7.048 18.901 1.00 95.62 267 CYS A CA 1
ATOM 2098 C C . CYS A 1 267 ? -24.238 5.759 18.097 1.00 95.62 267 CYS A C 1
ATOM 2100 O O . CYS A 1 267 ? -24.924 4.770 18.347 1.00 95.62 267 CYS A O 1
ATOM 2102 N N . GLY A 1 268 ? -23.290 5.757 17.146 1.00 93.00 268 GLY A N 1
ATOM 2103 C CA . GLY A 1 268 ? -23.053 4.666 16.192 1.00 93.00 268 GLY A CA 1
ATOM 2104 C C . GLY A 1 268 ? -21.630 4.088 16.132 1.00 93.00 268 GLY A C 1
ATOM 2105 O O . GLY A 1 268 ? -21.442 3.060 15.477 1.00 93.00 268 GLY A O 1
ATOM 2106 N N . ASP A 1 269 ? -20.640 4.698 16.794 1.00 93.50 269 ASP A N 1
ATOM 2107 C CA . ASP A 1 269 ? -19.267 4.181 16.950 1.00 93.50 269 ASP A CA 1
ATOM 2108 C C . ASP A 1 269 ? -18.853 4.252 18.428 1.00 93.50 269 ASP A C 1
ATOM 2110 O O . ASP A 1 269 ? -18.962 5.294 19.070 1.00 93.50 269 ASP A O 1
ATOM 2114 N N . GLN A 1 270 ? -18.366 3.133 18.972 1.00 92.94 270 GLN A N 1
ATOM 2115 C CA . GLN A 1 270 ? -18.035 3.023 20.394 1.00 92.94 270 GLN A CA 1
ATOM 2116 C C . GLN A 1 270 ? -16.874 3.931 20.818 1.00 92.94 270 GLN A C 1
ATOM 2118 O O . GLN A 1 270 ? -16.883 4.449 21.927 1.00 92.94 270 GLN A O 1
ATOM 2123 N N . ARG A 1 271 ? -15.883 4.168 19.952 1.00 91.38 271 ARG A N 1
ATOM 2124 C CA . ARG A 1 271 ? -14.752 5.048 20.292 1.00 91.38 271 ARG A CA 1
ATOM 2125 C C . ARG A 1 271 ? -15.208 6.499 20.361 1.00 91.38 271 ARG A C 1
ATOM 2127 O O . ARG A 1 271 ? -14.800 7.221 21.266 1.00 91.38 271 ARG A O 1
ATOM 2134 N N . ASP A 1 272 ? -16.080 6.897 19.436 1.00 94.56 272 ASP A N 1
ATOM 2135 C CA . ASP A 1 272 ? -16.705 8.220 19.453 1.00 94.56 272 ASP A CA 1
ATOM 2136 C C . ASP A 1 272 ? -17.615 8.380 20.683 1.00 94.56 272 ASP A C 1
ATOM 2138 O O . ASP A 1 272 ? -17.636 9.447 21.293 1.00 94.56 272 ASP A O 1
ATOM 2142 N N . TYR A 1 273 ? -18.332 7.321 21.078 1.00 95.62 273 TYR A N 1
ATOM 2143 C CA . TYR A 1 273 ? -19.155 7.277 22.290 1.00 95.62 273 TYR A CA 1
ATOM 2144 C C . TYR A 1 273 ? -18.338 7.472 23.560 1.00 95.62 273 TYR A C 1
ATOM 2146 O O . TYR A 1 273 ? -18.654 8.339 24.374 1.00 95.62 273 TYR A O 1
ATOM 2154 N N . ASP A 1 274 ? -17.273 6.690 23.711 1.00 93.62 274 ASP A N 1
ATOM 2155 C CA . ASP A 1 274 ? -16.385 6.745 24.864 1.00 93.62 274 ASP A CA 1
ATOM 2156 C C . ASP A 1 274 ? -15.749 8.140 24.978 1.00 93.62 274 ASP A C 1
ATOM 2158 O O . ASP A 1 274 ? -15.743 8.741 26.055 1.00 93.62 274 ASP A O 1
ATOM 2162 N N . PHE A 1 275 ? -15.296 8.705 23.853 1.00 94.88 275 PHE A N 1
ATOM 2163 C CA . PHE A 1 275 ? -14.768 10.069 23.789 1.00 94.88 275 PHE A CA 1
ATOM 2164 C C . PHE A 1 275 ? -15.825 11.113 24.169 1.00 94.88 275 PHE A C 1
ATOM 2166 O O . PHE A 1 275 ? -15.565 11.972 25.012 1.00 94.88 275 PHE A O 1
ATOM 2173 N N . ALA A 1 276 ? -17.034 11.019 23.609 1.00 95.88 276 ALA A N 1
ATOM 2174 C CA . ALA A 1 276 ? -18.124 11.935 23.928 1.00 95.88 276 ALA A CA 1
ATOM 2175 C C . ALA A 1 276 ? -18.504 11.885 25.412 1.00 95.88 276 ALA A C 1
ATOM 2177 O O . ALA A 1 276 ? -18.675 12.928 26.033 1.00 95.88 276 ALA A O 1
ATOM 2178 N N . LYS A 1 277 ? -18.571 10.689 26.009 1.00 95.19 277 LYS A N 1
ATOM 2179 C CA . LYS A 1 277 ? -18.824 10.519 27.447 1.00 95.19 277 LYS A CA 1
ATOM 2180 C C . LYS A 1 277 ? -17.714 11.109 28.308 1.00 95.19 277 LYS A C 1
ATOM 2182 O O . LYS A 1 277 ? -18.013 11.690 29.346 1.00 95.19 277 LYS A O 1
ATOM 2187 N N . HIS A 1 278 ? -16.454 10.956 27.903 1.00 94.88 278 HIS A N 1
ATOM 2188 C CA . HIS A 1 278 ? -15.312 11.479 28.652 1.00 94.88 278 HIS A CA 1
ATOM 2189 C C . HIS A 1 278 ? -15.283 13.013 28.679 1.00 94.88 278 HIS A C 1
ATOM 2191 O O . HIS A 1 278 ? -14.999 13.600 29.720 1.00 94.88 278 HIS A O 1
ATOM 2197 N N . PHE A 1 279 ? -15.593 13.653 27.548 1.00 95.31 279 PHE A N 1
ATOM 2198 C CA . PHE A 1 279 ? -15.545 15.110 27.383 1.00 95.31 279 PHE A CA 1
ATOM 2199 C C . PHE A 1 279 ? -16.910 15.806 27.509 1.00 95.31 279 PHE A C 1
ATOM 2201 O O . PHE A 1 279 ? -17.012 16.992 27.204 1.00 95.31 279 PHE A O 1
ATOM 2208 N N . ASP A 1 280 ? -17.944 15.087 27.957 1.00 95.69 280 ASP A N 1
ATOM 2209 C CA . ASP A 1 280 ? -19.320 15.588 28.116 1.00 95.69 280 ASP A CA 1
ATOM 2210 C C . ASP A 1 280 ? -19.891 16.232 26.833 1.00 95.69 280 ASP A C 1
ATOM 2212 O O . ASP A 1 280 ? -20.504 17.300 26.841 1.00 95.69 280 ASP A O 1
ATOM 2216 N N . ILE A 1 281 ? -19.656 15.579 25.691 1.00 95.81 281 ILE A N 1
ATOM 2217 C CA . ILE A 1 281 ? -20.167 15.985 24.377 1.00 95.81 281 ILE A CA 1
ATOM 2218 C C . ILE A 1 281 ? -21.531 15.327 24.137 1.00 95.81 281 ILE A C 1
ATOM 2220 O O . ILE A 1 281 ? -21.757 14.168 24.489 1.00 95.81 281 ILE A O 1
ATOM 2224 N N . GLU A 1 282 ? -22.445 16.054 23.491 1.00 94.38 282 GLU A N 1
ATOM 2225 C CA . GLU A 1 282 ? -23.778 15.550 23.157 1.00 94.38 282 GLU A CA 1
ATOM 2226 C C . GLU A 1 282 ? -23.724 14.289 22.270 1.00 94.38 282 GLU A C 1
ATOM 2228 O O . GLU A 1 282 ? -22.950 14.195 21.311 1.00 94.38 282 GLU A O 1
ATOM 2233 N N . ILE A 1 283 ? -24.597 13.325 22.578 1.00 96.50 283 ILE A N 1
ATOM 2234 C CA . ILE A 1 283 ? -24.746 12.054 21.858 1.00 96.50 283 ILE A CA 1
ATOM 2235 C C . ILE A 1 283 ? -26.154 12.019 21.232 1.00 96.50 283 ILE A C 1
ATOM 2237 O O . ILE A 1 283 ? -27.092 11.499 21.844 1.00 96.50 283 ILE A O 1
ATOM 2241 N N . PRO A 1 284 ? -26.346 12.590 20.027 1.00 94.25 284 PRO A N 1
ATOM 2242 C CA . PRO A 1 284 ? -27.647 12.609 19.367 1.00 94.25 284 PRO A CA 1
ATOM 2243 C C . PRO A 1 284 ? -28.019 11.207 18.863 1.00 94.25 284 PRO A C 1
ATOM 2245 O O . PRO A 1 284 ? -27.329 10.632 18.022 1.00 94.25 284 PRO A O 1
ATOM 2248 N N . ASN A 1 285 ? -29.128 10.644 19.351 1.00 95.44 285 ASN A N 1
ATOM 2249 C CA . ASN A 1 285 ? -29.611 9.344 18.881 1.00 95.44 285 ASN A CA 1
ATOM 2250 C C . ASN A 1 285 ? -30.325 9.474 17.527 1.00 95.44 285 ASN A C 1
ATOM 2252 O O . ASN A 1 285 ? -31.337 10.170 17.423 1.00 95.44 285 ASN A O 1
ATOM 2256 N N . ILE A 1 286 ? -29.836 8.760 16.513 1.00 96.06 286 ILE A N 1
ATOM 2257 C CA . ILE A 1 286 ? -30.388 8.750 15.148 1.00 96.06 286 ILE A CA 1
ATOM 2258 C C . ILE A 1 286 ? -30.937 7.381 14.725 1.00 96.06 286 ILE A C 1
ATOM 2260 O O . ILE A 1 286 ? -31.156 7.136 13.539 1.00 96.06 286 ILE A O 1
ATOM 2264 N N . PHE A 1 287 ? -31.126 6.460 15.665 1.00 95.50 287 PHE A N 1
ATOM 2265 C CA . PHE A 1 287 ? -31.593 5.109 15.377 1.00 95.50 287 PHE A CA 1
ATOM 2266 C C . PHE A 1 287 ? -32.967 4.884 15.999 1.00 95.50 287 PHE A C 1
ATOM 2268 O O . PHE A 1 287 ? -33.192 5.145 17.181 1.00 95.50 287 PHE A O 1
ATOM 2275 N N . GLU A 1 288 ? -33.915 4.412 15.193 1.00 93.75 288 GLU A N 1
ATOM 2276 C CA . GLU A 1 288 ? -35.277 4.171 15.658 1.00 93.75 288 GLU A CA 1
ATOM 2277 C C . GLU A 1 288 ? -35.303 3.018 16.672 1.00 93.75 288 GLU A C 1
ATOM 2279 O O . GLU A 1 288 ? -34.969 1.879 16.349 1.00 93.75 288 GLU A O 1
ATOM 2284 N N . GLY A 1 289 ? -35.704 3.316 17.912 1.00 89.56 289 GLY A N 1
ATOM 2285 C CA . GLY A 1 289 ? -35.884 2.312 18.965 1.00 89.56 289 GLY A CA 1
ATOM 2286 C C . GLY A 1 289 ? -34.596 1.696 19.526 1.00 89.56 289 GLY A C 1
ATOM 2287 O O . GLY A 1 289 ? -34.695 0.745 20.300 1.00 89.56 289 GLY A O 1
ATOM 2288 N N . ALA A 1 290 ? -33.415 2.213 19.170 1.00 91.38 290 ALA A N 1
ATOM 2289 C CA . ALA A 1 290 ? -32.150 1.768 19.751 1.00 91.38 290 ALA A CA 1
ATOM 2290 C C . ALA A 1 290 ? -31.852 2.515 21.059 1.00 91.38 290 ALA A C 1
ATOM 2292 O O . ALA A 1 290 ? -31.948 3.745 21.114 1.00 91.38 290 ALA A O 1
ATOM 2293 N N . ASP A 1 291 ? -31.470 1.772 22.096 1.00 91.56 291 ASP A N 1
ATOM 2294 C CA . ASP A 1 291 ? -30.963 2.337 23.345 1.00 91.56 291 ASP A CA 1
ATOM 2295 C C . ASP A 1 291 ? -29.457 2.592 23.221 1.00 91.56 291 ASP A C 1
ATOM 2297 O O . ASP A 1 291 ? -28.710 1.712 22.800 1.00 91.56 291 ASP A O 1
ATOM 2301 N N . ILE A 1 292 ? -29.041 3.808 23.572 1.00 92.56 292 ILE A N 1
ATOM 2302 C CA . ILE A 1 292 ? -27.641 4.252 23.577 1.00 92.56 292 ILE A CA 1
ATOM 2303 C C . ILE A 1 292 ? -27.245 4.850 24.934 1.00 92.56 292 ILE A C 1
ATOM 2305 O O . ILE A 1 292 ? -26.367 5.704 25.028 1.00 92.56 292 ILE A O 1
ATOM 2309 N N . SER A 1 293 ? -27.965 4.488 25.998 1.00 90.88 293 SER A N 1
ATOM 2310 C CA . SER A 1 293 ? -27.724 5.014 27.344 1.00 90.88 293 SER A CA 1
ATOM 2311 C C . SER A 1 293 ? -26.407 4.517 27.947 1.00 90.88 293 SER A C 1
ATOM 2313 O O . SER A 1 293 ? -25.744 5.278 28.664 1.00 90.88 293 SER A O 1
ATOM 2315 N N . GLU A 1 294 ? -26.019 3.279 27.625 1.00 90.75 294 GLU A N 1
ATOM 2316 C CA . GLU A 1 294 ? -24.810 2.617 28.126 1.00 90.75 294 GLU A CA 1
ATOM 2317 C C . GLU A 1 294 ? -23.699 2.506 27.070 1.00 90.75 294 GLU A C 1
ATOM 2319 O O . GLU A 1 294 ? -22.548 2.784 27.402 1.00 90.75 294 GLU A O 1
ATOM 2324 N N . GLU A 1 295 ? -24.025 2.207 25.808 1.00 93.88 295 GLU A N 1
ATOM 2325 C CA . GLU A 1 295 ? -23.055 1.964 24.726 1.00 93.88 295 GLU A CA 1
ATOM 2326 C C . GLU A 1 295 ? -23.540 2.456 23.347 1.00 93.88 295 GLU A C 1
ATOM 2328 O O . GLU A 1 295 ? -24.703 2.826 23.176 1.00 93.88 295 GLU A O 1
ATOM 2333 N N . ALA A 1 296 ? -22.652 2.465 22.348 1.00 94.44 296 ALA A N 1
ATOM 2334 C CA . ALA A 1 296 ? -22.988 2.853 20.979 1.00 94.44 296 ALA A CA 1
ATOM 2335 C C . ALA A 1 296 ? -23.734 1.745 20.219 1.00 94.44 296 ALA A C 1
ATOM 2337 O O . ALA A 1 296 ? -23.376 0.566 20.273 1.00 94.44 296 ALA A O 1
ATOM 2338 N N . PHE A 1 297 ? -24.699 2.126 19.382 1.00 93.19 297 PHE A N 1
ATOM 2339 C CA . PHE A 1 297 ? -25.429 1.193 18.528 1.00 93.19 297 PHE A CA 1
ATOM 2340 C C . PHE A 1 297 ? -24.753 1.024 17.155 1.00 93.19 297 PHE A C 1
ATOM 2342 O O . PHE A 1 297 ? -24.976 1.791 16.218 1.00 93.19 297 PHE A O 1
ATOM 2349 N N . SER A 1 298 ? -23.920 -0.012 17.017 1.00 88.38 298 SER A N 1
ATOM 2350 C CA . SER A 1 298 ? -23.060 -0.214 15.834 1.00 88.38 298 SER A CA 1
ATOM 2351 C C . SER A 1 298 ? -23.625 -1.138 14.739 1.00 88.38 298 SER A C 1
ATOM 2353 O O . SER A 1 298 ? -23.029 -1.234 13.658 1.00 88.38 298 SER A O 1
ATOM 2355 N N . ASP A 1 299 ? -24.775 -1.790 14.965 1.00 87.81 299 ASP A N 1
ATOM 2356 C CA . ASP A 1 299 ? -25.407 -2.698 13.991 1.00 87.81 299 ASP A CA 1
ATOM 2357 C C . ASP A 1 299 ? -25.749 -1.949 12.679 1.00 87.81 299 ASP A C 1
ATOM 2359 O O . ASP A 1 299 ? -26.035 -0.745 12.658 1.00 87.81 299 ASP A O 1
ATOM 2363 N N . LYS A 1 300 ? -25.673 -2.658 11.548 1.00 86.06 300 LYS A N 1
ATOM 2364 C CA . LYS A 1 300 ? -26.034 -2.154 10.212 1.00 86.06 300 LYS A CA 1
ATOM 2365 C C . LYS A 1 300 ? -27.278 -2.835 9.650 1.00 86.06 300 LYS A C 1
ATOM 2367 O O . LYS A 1 300 ? -28.036 -2.206 8.917 1.00 86.06 300 LYS A O 1
ATOM 2372 N N . ASP A 1 301 ? -27.482 -4.115 9.944 1.00 79.62 301 ASP A N 1
ATOM 2373 C CA . ASP A 1 301 ? -28.476 -4.942 9.257 1.00 79.62 301 ASP A CA 1
ATOM 2374 C C . ASP A 1 301 ? -29.888 -4.717 9.802 1.00 79.62 301 ASP A C 1
ATOM 2376 O O . ASP A 1 301 ? -30.864 -4.813 9.056 1.00 79.62 301 ASP A O 1
ATOM 2380 N N . LYS A 1 302 ? -30.002 -4.379 11.090 1.00 78.94 302 LYS A N 1
ATOM 2381 C CA . LYS A 1 302 ? -31.287 -4.133 11.771 1.00 78.94 302 LYS A CA 1
ATOM 2382 C C . LYS A 1 302 ? -31.632 -2.652 11.918 1.00 78.94 302 LYS A C 1
ATOM 2384 O O . LYS A 1 302 ? -32.620 -2.310 12.561 1.00 78.94 302 LYS A O 1
ATOM 2389 N N . THR A 1 303 ? -30.825 -1.782 11.328 1.00 86.69 303 THR A N 1
ATOM 2390 C CA . THR A 1 303 ? -30.848 -0.347 11.606 1.00 86.69 303 THR A CA 1
ATOM 2391 C C . THR A 1 303 ? -31.854 0.379 10.727 1.00 86.69 303 THR A C 1
ATOM 2393 O O . THR A 1 303 ? -31.753 0.336 9.496 1.00 86.69 303 THR A O 1
ATOM 2396 N N . ILE A 1 304 ? -32.784 1.086 11.373 1.00 95.31 304 ILE A N 1
ATOM 2397 C CA . ILE A 1 304 ? -33.665 2.082 10.759 1.00 95.31 304 ILE A CA 1
ATOM 2398 C C . ILE A 1 304 ? -33.267 3.462 11.283 1.00 95.31 304 ILE A C 1
ATOM 2400 O O . ILE A 1 304 ? -33.099 3.654 12.488 1.00 95.31 304 ILE A O 1
ATOM 2404 N N . ILE A 1 305 ? -33.079 4.409 10.368 1.00 97.25 305 ILE A N 1
ATOM 2405 C CA . ILE A 1 305 ? -32.636 5.764 10.696 1.00 97.25 305 ILE A CA 1
ATOM 2406 C C . ILE A 1 305 ? -33.821 6.617 11.182 1.00 97.25 305 ILE A C 1
ATOM 2408 O O . ILE A 1 305 ? -34.897 6.603 10.584 1.00 97.25 305 ILE A O 1
ATOM 2412 N N . ALA A 1 306 ? -33.602 7.396 12.239 1.00 95.50 306 ALA A N 1
ATOM 2413 C CA . ALA A 1 306 ? -34.510 8.381 12.823 1.00 95.50 306 ALA A CA 1
ATOM 2414 C C . ALA A 1 306 ? -33.772 9.708 13.087 1.00 95.50 306 ALA A C 1
ATOM 2416 O O . ALA A 1 306 ? -32.551 9.787 12.961 1.00 95.50 306 ALA A O 1
ATOM 2417 N N . ASN A 1 307 ? -34.507 10.768 13.443 1.00 95.12 307 ASN A N 1
ATOM 2418 C CA . ASN A 1 307 ? -33.967 12.099 13.773 1.00 95.12 307 ASN A CA 1
ATOM 2419 C C . ASN A 1 307 ? -32.981 12.679 12.733 1.00 95.12 307 ASN A C 1
ATOM 2421 O O . ASN A 1 307 ? -32.102 13.463 13.070 1.00 95.12 307 ASN A O 1
ATOM 2425 N N . SER A 1 308 ? -33.135 12.300 11.462 1.00 96.81 308 SER A N 1
ATOM 2426 C CA . SER A 1 308 ? -32.166 12.548 10.385 1.00 96.81 308 SER A CA 1
ATOM 2427 C C . SER A 1 308 ? -32.834 13.058 9.101 1.00 96.81 308 SER A C 1
ATOM 2429 O O . SER A 1 308 ? -32.465 12.667 7.994 1.00 96.81 308 SER A O 1
ATOM 2431 N N . ASP A 1 309 ? -33.862 13.899 9.251 1.00 95.88 309 ASP A N 1
ATOM 2432 C CA . ASP A 1 309 ? -34.591 14.553 8.154 1.00 95.88 309 ASP A CA 1
ATOM 2433 C C . ASP A 1 309 ? -34.962 13.589 7.002 1.00 95.88 309 ASP A C 1
ATOM 2435 O O . ASP A 1 309 ? -35.757 12.663 7.189 1.00 95.88 309 ASP A O 1
ATOM 2439 N N . PHE A 1 310 ? -34.358 13.756 5.821 1.00 97.12 310 PHE A N 1
ATOM 2440 C CA . PHE A 1 310 ? -34.637 12.969 4.619 1.00 97.12 310 PHE A CA 1
ATOM 2441 C C . PHE A 1 310 ? -34.177 11.503 4.694 1.00 97.12 310 PHE A C 1
ATOM 2443 O O . PHE A 1 310 ? -34.455 10.736 3.766 1.00 97.12 310 PHE A O 1
ATOM 2450 N N . LEU A 1 311 ? -33.453 11.112 5.748 1.00 97.44 311 LEU A N 1
ATOM 2451 C CA . LEU A 1 311 ? -33.052 9.727 6.001 1.00 97.44 311 LEU A CA 1
ATOM 2452 C C . LEU A 1 311 ? -34.037 8.964 6.897 1.00 97.44 311 LEU A C 1
ATOM 2454 O O . LEU A 1 311 ? -33.918 7.745 7.003 1.00 97.44 311 LEU A O 1
ATOM 2458 N N . ASN A 1 312 ? -35.011 9.642 7.514 1.00 97.50 312 ASN A N 1
ATOM 2459 C CA . ASN A 1 312 ? -35.959 9.012 8.434 1.00 97.50 312 ASN A CA 1
ATOM 2460 C C . ASN A 1 312 ? -36.714 7.833 7.792 1.00 97.50 312 ASN A C 1
ATOM 2462 O O . ASN A 1 312 ? -37.227 7.935 6.675 1.00 97.50 312 ASN A O 1
ATOM 2466 N N . GLY A 1 313 ? -36.808 6.718 8.521 1.00 96.19 313 GLY A N 1
ATOM 2467 C CA . GLY A 1 313 ? -37.504 5.495 8.107 1.00 96.19 313 GLY A CA 1
ATOM 2468 C C . GLY A 1 313 ? -36.754 4.645 7.074 1.00 96.19 313 GLY A C 1
ATOM 2469 O O . GLY A 1 313 ? -37.272 3.615 6.638 1.00 96.19 313 GLY A O 1
ATOM 2470 N N . LEU A 1 314 ? -35.548 5.045 6.660 1.00 96.94 314 LEU A N 1
ATOM 2471 C CA . LEU A 1 314 ? -34.724 4.270 5.733 1.00 96.94 314 LEU A CA 1
ATOM 2472 C C . LEU A 1 314 ? -33.862 3.251 6.480 1.00 96.94 314 LEU A C 1
ATOM 2474 O O . LEU A 1 314 ? -33.337 3.527 7.557 1.00 96.94 314 LEU A O 1
ATOM 2478 N N . ASN A 1 315 ? -33.647 2.089 5.860 1.00 95.44 315 ASN A N 1
ATOM 2479 C CA . ASN A 1 315 ? -32.627 1.149 6.326 1.00 95.44 315 ASN A CA 1
ATOM 2480 C C . ASN A 1 315 ? -31.211 1.593 5.923 1.00 95.44 315 ASN A C 1
ATOM 2482 O O . ASN A 1 315 ? -31.047 2.413 5.017 1.00 95.44 315 ASN A O 1
ATOM 2486 N N . TYR A 1 316 ? -30.184 0.983 6.523 1.00 91.44 316 TYR A N 1
ATOM 2487 C CA . TYR A 1 316 ? -28.764 1.265 6.255 1.00 91.44 316 TYR A CA 1
ATOM 2488 C C . TYR A 1 316 ? -28.408 1.425 4.763 1.00 91.44 316 TYR A C 1
ATOM 2490 O O . TYR A 1 316 ? -27.782 2.413 4.366 1.00 91.44 316 TYR A O 1
ATOM 2498 N N . LYS A 1 317 ? -28.813 0.474 3.906 1.00 91.88 317 LYS A N 1
ATOM 2499 C CA . LYS A 1 317 ? -28.453 0.478 2.475 1.00 91.88 317 LYS A CA 1
ATOM 2500 C C . LYS A 1 317 ? -29.123 1.630 1.725 1.00 91.88 317 LYS A C 1
ATOM 2502 O O . LYS A 1 317 ? -28.492 2.271 0.883 1.00 91.88 317 LYS A O 1
ATOM 2507 N N . GLN A 1 318 ? -30.398 1.883 2.018 1.00 95.19 318 GLN A N 1
ATOM 2508 C CA . GLN A 1 318 ? -31.161 2.980 1.423 1.00 95.19 318 GLN A CA 1
ATOM 2509 C C . GLN A 1 318 ? -30.639 4.337 1.903 1.00 95.19 318 GLN A C 1
ATOM 2511 O O . GLN A 1 318 ? -30.394 5.214 1.073 1.00 95.19 318 GLN A O 1
ATOM 2516 N N . ALA A 1 319 ? -30.409 4.479 3.210 1.00 95.88 319 ALA A N 1
ATOM 2517 C CA . ALA A 1 319 ? -29.894 5.690 3.834 1.00 95.88 319 ALA A CA 1
ATOM 2518 C C . ALA A 1 319 ? -28.495 6.044 3.319 1.00 95.88 319 ALA A C 1
ATOM 2520 O O . ALA A 1 319 ? -28.277 7.173 2.897 1.00 95.88 319 ALA A O 1
ATOM 2521 N N . THR A 1 320 ? -27.582 5.070 3.233 1.00 94.12 320 THR A N 1
ATOM 2522 C CA . THR A 1 320 ? -26.228 5.255 2.679 1.00 94.12 320 THR A CA 1
ATOM 2523 C C . THR A 1 320 ? -26.279 5.828 1.265 1.00 94.12 320 THR A C 1
ATOM 2525 O O . THR A 1 320 ? -25.649 6.844 0.971 1.00 94.12 320 THR A O 1
ATOM 2528 N N . LYS A 1 321 ? -27.069 5.204 0.380 1.0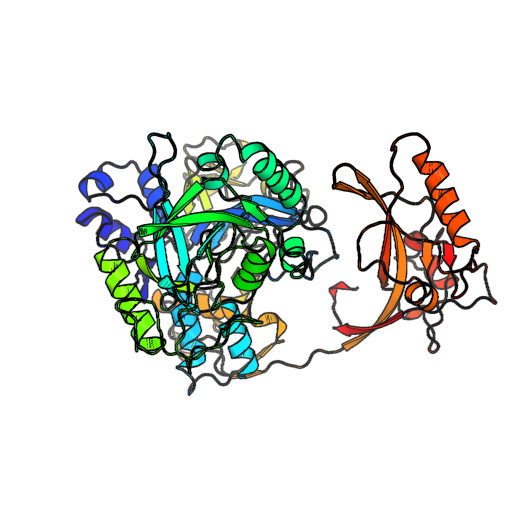0 94.25 321 LYS A N 1
ATOM 2529 C CA . LYS A 1 321 ? -27.219 5.659 -1.008 1.00 94.25 321 LYS A CA 1
ATOM 2530 C C . LYS A 1 321 ? -27.809 7.069 -1.072 1.00 94.25 321 LYS A C 1
ATOM 2532 O O . LYS A 1 321 ? -27.344 7.885 -1.862 1.00 94.25 321 LYS A O 1
ATOM 2537 N N . LYS A 1 322 ? -28.829 7.348 -0.258 1.00 96.88 322 LYS A N 1
ATOM 2538 C CA . LYS A 1 322 ? -29.510 8.644 -0.222 1.00 96.88 322 LYS A CA 1
ATOM 2539 C C . LYS A 1 322 ? -28.601 9.751 0.322 1.00 96.88 322 LYS A C 1
ATOM 2541 O O . LYS A 1 322 ? -28.536 10.808 -0.291 1.00 96.88 322 LYS A O 1
ATOM 2546 N N . ALA A 1 323 ? -27.863 9.497 1.401 1.00 96.44 323 ALA A N 1
ATOM 2547 C CA . ALA A 1 323 ? -26.912 10.438 1.987 1.00 96.44 323 ALA A CA 1
ATOM 2548 C C . ALA A 1 323 ? -25.818 10.836 0.987 1.00 96.44 323 ALA A C 1
ATOM 2550 O O . ALA A 1 323 ? -25.575 12.024 0.800 1.00 96.44 323 ALA A O 1
ATOM 2551 N N . ILE A 1 324 ? -25.227 9.864 0.279 1.00 95.62 324 ILE A N 1
ATOM 2552 C CA . ILE A 1 324 ? -24.236 10.132 -0.777 1.00 95.62 324 ILE A CA 1
ATOM 2553 C C . ILE A 1 324 ? -24.830 11.028 -1.870 1.00 95.62 324 ILE A C 1
ATOM 2555 O O . ILE A 1 324 ? -24.226 12.032 -2.231 1.00 95.62 324 ILE A O 1
ATOM 2559 N N . GLN A 1 325 ? -26.032 10.707 -2.356 1.00 96.00 325 GLN A N 1
ATOM 2560 C CA . GLN A 1 325 ? -26.694 11.501 -3.395 1.00 96.00 325 GLN A CA 1
ATOM 2561 C C . GLN A 1 325 ? -26.962 12.948 -2.964 1.00 96.00 325 GLN A C 1
ATOM 2563 O O . GLN A 1 325 ? -26.826 13.858 -3.777 1.00 96.00 325 GLN A O 1
ATOM 2568 N N . GLU A 1 326 ? -27.376 13.179 -1.716 1.00 97.31 326 GLU A N 1
ATOM 2569 C CA . GLU A 1 326 ? -27.604 14.542 -1.224 1.00 97.31 326 GLU A CA 1
ATOM 2570 C C . GLU A 1 326 ? -26.282 15.288 -0.958 1.00 97.31 326 GLU A C 1
ATOM 2572 O O . GLU A 1 326 ? -26.196 16.475 -1.264 1.00 97.31 326 GLU A O 1
ATOM 2577 N N . LEU A 1 327 ? -25.226 14.605 -0.496 1.00 96.19 327 LEU A N 1
ATOM 2578 C CA . LEU A 1 327 ? -23.879 15.185 -0.378 1.00 96.19 327 LEU A CA 1
ATOM 2579 C C . LEU A 1 327 ? -23.318 15.634 -1.738 1.00 96.19 327 LEU A C 1
ATOM 2581 O O . LEU A 1 327 ? -22.765 16.729 -1.842 1.00 96.19 327 LEU A O 1
ATOM 2585 N N . GLU A 1 328 ? -23.508 14.822 -2.782 1.00 94.25 328 GLU A N 1
ATOM 2586 C CA . GLU A 1 328 ? -23.070 15.126 -4.152 1.00 94.25 328 GLU A CA 1
ATOM 2587 C C . GLU A 1 328 ? -23.780 16.358 -4.720 1.00 94.25 328 GLU A C 1
ATOM 2589 O O . GLU A 1 328 ? -23.142 17.208 -5.339 1.00 94.25 328 GLU A O 1
ATOM 2594 N N . LYS A 1 329 ? -25.085 16.514 -4.461 1.00 95.12 329 LYS A N 1
ATOM 2595 C CA . LYS A 1 329 ? -25.838 17.712 -4.875 1.00 95.12 329 LYS A CA 1
ATOM 2596 C C . LYS A 1 329 ? -25.354 18.987 -4.192 1.00 95.12 329 LYS A C 1
ATOM 2598 O O . LYS A 1 329 ? -25.414 20.051 -4.801 1.00 95.12 329 LYS A O 1
ATOM 2603 N N . LEU A 1 330 ? -24.910 18.887 -2.939 1.00 93.56 330 LEU A N 1
ATOM 2604 C CA . LEU A 1 330 ? -24.359 20.014 -2.185 1.00 93.56 330 LEU A CA 1
ATOM 2605 C C . LEU A 1 330 ? -22.916 20.348 -2.587 1.00 93.56 330 LEU A C 1
ATOM 2607 O O . LEU A 1 330 ? -22.400 21.380 -2.168 1.00 93.56 330 LEU A O 1
ATOM 2611 N N . GLY A 1 331 ? -22.246 19.481 -3.356 1.00 93.12 331 GLY A N 1
ATOM 2612 C CA . GLY A 1 331 ? -20.811 19.598 -3.615 1.00 93.12 331 GLY A CA 1
ATOM 2613 C C . GLY A 1 331 ? -19.948 19.411 -2.359 1.00 93.12 331 GLY A C 1
ATOM 2614 O O . GLY A 1 331 ? -18.777 19.769 -2.377 1.00 93.12 331 GLY A O 1
ATOM 2615 N N . GLN A 1 332 ? -20.516 18.861 -1.277 1.00 93.81 332 GLN A N 1
ATOM 2616 C CA . GLN A 1 332 ? -19.848 18.628 0.014 1.00 93.81 332 GLN A CA 1
ATOM 2617 C C . GLN A 1 332 ? -19.552 17.141 0.262 1.00 93.81 332 GLN A C 1
ATOM 2619 O O . GLN A 1 332 ? -19.275 16.727 1.386 1.00 93.81 332 GLN A O 1
ATOM 2624 N N . GLY A 1 333 ? -19.626 16.307 -0.773 1.00 92.62 333 GLY A N 1
ATOM 2625 C CA . GLY A 1 333 ? -19.162 14.931 -0.706 1.00 92.62 333 GLY A CA 1
ATOM 2626 C C . GLY A 1 333 ? -19.411 14.151 -1.988 1.00 92.62 333 GLY A C 1
ATOM 2627 O O . GLY A 1 333 ? -20.066 14.632 -2.908 1.00 92.62 333 GLY A O 1
ATOM 2628 N N . LYS A 1 334 ? -18.857 12.941 -2.049 1.00 92.31 334 LYS A N 1
ATOM 2629 C CA . LYS A 1 334 ? -19.029 11.999 -3.163 1.00 92.31 334 LYS A CA 1
ATOM 2630 C C . LYS A 1 334 ? -18.882 10.560 -2.699 1.00 92.31 334 LYS A C 1
ATOM 2632 O O . LYS A 1 334 ? -18.137 10.284 -1.752 1.00 92.31 334 LYS A O 1
ATOM 2637 N N . GLY A 1 335 ? -19.546 9.631 -3.384 1.00 90.06 335 GLY A N 1
ATOM 2638 C CA . GLY A 1 335 ? -19.295 8.206 -3.179 1.00 90.06 335 GLY A CA 1
ATOM 2639 C C . GLY A 1 335 ? -17.813 7.891 -3.411 1.00 90.06 335 GLY A C 1
ATOM 2640 O O . GLY A 1 335 ? -17.248 8.264 -4.439 1.00 90.06 335 GLY A O 1
ATOM 2641 N N . LYS A 1 336 ? -17.163 7.222 -2.456 1.00 87.44 336 LYS A N 1
ATOM 2642 C CA . LYS A 1 336 ? -15.749 6.834 -2.564 1.00 87.44 336 LYS A CA 1
ATOM 2643 C C . LYS A 1 336 ? -15.587 5.383 -2.132 1.00 87.44 336 LYS A C 1
ATOM 2645 O O . LYS A 1 336 ? -16.137 4.946 -1.122 1.00 87.44 336 LYS A O 1
ATOM 2650 N N . THR A 1 337 ? -14.821 4.630 -2.909 1.00 86.00 337 THR A N 1
ATOM 2651 C CA . THR A 1 337 ? -14.314 3.327 -2.478 1.00 86.00 337 THR A CA 1
ATOM 2652 C C . THR A 1 337 ? -12.905 3.542 -1.958 1.00 86.00 337 THR A C 1
ATOM 2654 O O . THR A 1 337 ? -12.090 4.162 -2.635 1.00 86.00 337 THR A O 1
ATOM 2657 N N . ASN A 1 338 ? -12.639 3.065 -0.750 1.00 84.56 338 ASN A N 1
ATOM 2658 C CA . ASN A 1 338 ? -11.335 3.132 -0.118 1.00 84.56 338 ASN A CA 1
ATOM 2659 C C . ASN A 1 338 ? -10.767 1.725 0.072 1.00 84.56 338 ASN A C 1
ATOM 2661 O O . ASN A 1 338 ? -11.513 0.760 0.254 1.00 84.56 338 ASN A O 1
ATOM 2665 N N . TYR A 1 339 ? -9.445 1.628 0.070 1.00 85.56 339 TYR A N 1
ATOM 2666 C CA . TYR A 1 339 ? -8.717 0.389 0.305 1.00 85.56 339 TYR A CA 1
ATOM 2667 C C . TYR A 1 339 ? -7.731 0.594 1.445 1.00 85.56 339 TYR A C 1
ATOM 2669 O O . TYR A 1 339 ? -7.114 1.651 1.563 1.00 85.56 339 TYR A O 1
ATOM 2677 N N . ARG A 1 340 ? -7.561 -0.433 2.278 1.00 84.31 340 ARG A N 1
ATOM 2678 C CA . ARG A 1 340 ? -6.475 -0.468 3.263 1.00 84.31 340 ARG A CA 1
ATOM 2679 C C . ARG A 1 340 ? -5.119 -0.698 2.593 1.00 84.31 340 ARG A C 1
ATOM 2681 O O . ARG A 1 340 ? -4.099 -0.264 3.124 1.00 84.31 340 ARG A O 1
ATOM 2688 N N . LEU A 1 341 ? -5.112 -1.370 1.439 1.00 87.00 341 LEU A N 1
ATOM 2689 C CA . LEU A 1 341 ? -3.916 -1.582 0.629 1.00 87.00 341 LEU A CA 1
ATOM 2690 C C . LEU A 1 341 ? -3.231 -0.251 0.307 1.00 87.00 341 LEU A C 1
ATOM 2692 O O . LEU A 1 341 ? -3.849 0.657 -0.246 1.00 87.00 341 LEU A O 1
ATOM 2696 N N . ARG A 1 342 ? -1.937 -0.171 0.611 1.00 84.75 342 ARG A N 1
ATOM 2697 C CA . ARG A 1 342 ? -1.063 0.928 0.201 1.00 84.75 342 ARG A CA 1
ATOM 2698 C C . ARG A 1 342 ? -0.231 0.517 -1.005 1.00 84.75 342 ARG A C 1
ATOM 2700 O O . ARG A 1 342 ? -0.044 -0.674 -1.263 1.00 84.75 342 ARG A O 1
ATOM 2707 N N . ASP A 1 343 ? 0.284 1.514 -1.709 1.00 89.25 343 ASP A N 1
ATOM 2708 C CA . ASP A 1 343 ? 1.239 1.288 -2.784 1.00 89.25 343 ASP A CA 1
ATOM 2709 C C . ASP A 1 343 ? 2.549 0.706 -2.246 1.00 89.25 343 ASP A C 1
ATOM 2711 O O . ASP A 1 343 ? 2.971 0.977 -1.120 1.00 89.25 343 ASP A O 1
ATOM 2715 N N . ALA A 1 344 ? 3.156 -0.181 -3.032 1.00 87.62 344 ALA A N 1
ATOM 2716 C CA . ALA A 1 344 ? 4.244 -1.026 -2.563 1.00 87.62 344 ALA A CA 1
ATOM 2717 C C . ALA A 1 344 ? 5.595 -0.338 -2.777 1.00 87.62 344 ALA A C 1
ATOM 2719 O O . ALA A 1 344 ? 5.976 -0.067 -3.918 1.00 87.62 344 ALA A O 1
ATOM 2720 N N . VAL A 1 345 ? 6.347 -0.116 -1.694 1.00 88.44 345 VAL A N 1
ATOM 2721 C CA . VAL A 1 345 ? 7.714 0.421 -1.762 1.00 88.44 345 VAL A CA 1
ATOM 2722 C C . VAL A 1 345 ? 8.644 -0.588 -2.443 1.00 88.44 345 VAL A C 1
ATOM 2724 O O . VAL A 1 345 ? 8.884 -1.698 -1.953 1.00 88.44 345 VAL A O 1
ATOM 2727 N N . PHE A 1 346 ? 9.201 -0.165 -3.572 1.00 90.62 346 PHE A N 1
ATOM 2728 C CA . PHE A 1 346 ? 10.030 -0.942 -4.487 1.00 90.62 346 PHE A CA 1
ATOM 2729 C C . PHE A 1 346 ? 11.520 -0.577 -4.431 1.00 90.62 346 PHE A C 1
ATOM 2731 O O . PHE A 1 346 ? 12.317 -1.133 -5.175 1.00 90.62 346 PHE A O 1
ATOM 2738 N N . SER A 1 347 ? 11.935 0.330 -3.551 1.00 90.00 347 SER A N 1
ATOM 2739 C CA . SER A 1 347 ? 13.352 0.634 -3.317 1.00 90.00 347 SER A CA 1
ATOM 2740 C C . SER A 1 347 ? 13.920 -0.148 -2.136 1.00 90.00 347 SER A C 1
ATOM 2742 O O . SER A 1 347 ? 13.221 -0.423 -1.158 1.00 90.00 347 SER A O 1
ATOM 2744 N N . ARG A 1 348 ? 15.209 -0.491 -2.209 1.00 86.38 348 ARG A N 1
ATOM 2745 C CA . ARG A 1 348 ? 16.017 -0.981 -1.089 1.00 86.38 348 ARG A CA 1
ATOM 2746 C C . ARG A 1 348 ? 17.373 -0.284 -1.074 1.00 86.38 348 ARG A C 1
ATOM 2748 O O . ARG A 1 348 ? 18.076 -0.235 -2.081 1.00 86.38 348 ARG A O 1
ATOM 2755 N N . GLN A 1 349 ? 17.778 0.193 0.102 1.00 86.31 349 GLN A N 1
ATOM 2756 C CA . GLN A 1 349 ? 19.099 0.789 0.340 1.00 86.31 349 GLN A CA 1
ATOM 2757 C C . GLN A 1 349 ? 20.106 -0.332 0.637 1.00 86.31 349 GLN A C 1
ATOM 2759 O O . GLN A 1 349 ? 20.699 -0.414 1.713 1.00 86.31 349 GLN A O 1
ATOM 2764 N N . ARG A 1 350 ? 20.218 -1.279 -0.297 1.00 86.56 350 ARG A N 1
ATOM 2765 C CA . ARG A 1 350 ? 21.021 -2.498 -0.182 1.00 86.56 350 ARG A CA 1
ATOM 2766 C C . ARG A 1 350 ? 21.896 -2.662 -1.407 1.00 86.56 350 ARG A C 1
ATOM 2768 O O . ARG A 1 350 ? 21.503 -2.289 -2.505 1.00 86.56 350 ARG A O 1
ATOM 2775 N N . TYR A 1 351 ? 23.061 -3.265 -1.201 1.00 90.19 351 TYR A N 1
ATOM 2776 C CA . TYR A 1 351 ? 23.932 -3.653 -2.299 1.00 90.19 351 TYR A CA 1
ATOM 2777 C C . TYR A 1 351 ? 23.356 -4.843 -3.076 1.00 90.19 351 TYR A C 1
ATOM 2779 O O . TYR A 1 351 ? 23.231 -4.787 -4.291 1.00 90.19 351 TYR A O 1
ATOM 2787 N N . TRP A 1 352 ? 22.986 -5.920 -2.372 1.00 91.00 352 TRP A N 1
ATOM 2788 C CA . TRP A 1 352 ? 22.604 -7.185 -3.002 1.00 91.00 352 TRP A CA 1
ATOM 2789 C C . TRP A 1 352 ? 21.155 -7.179 -3.507 1.00 91.00 352 TRP A C 1
ATOM 2791 O O . TRP A 1 352 ? 20.253 -7.725 -2.870 1.00 91.00 352 TRP A O 1
ATOM 2801 N N . GLY A 1 353 ? 20.945 -6.542 -4.654 1.00 92.12 353 GLY A N 1
ATOM 2802 C CA . GLY A 1 353 ? 19.674 -6.492 -5.367 1.00 92.12 353 GLY A CA 1
ATOM 2803 C C . GLY A 1 353 ? 19.871 -6.086 -6.826 1.00 92.12 353 GLY A C 1
ATOM 2804 O O . GLY A 1 353 ? 20.968 -5.710 -7.238 1.00 92.12 353 GLY A O 1
ATOM 2805 N N . GLU A 1 354 ? 18.810 -6.177 -7.624 1.00 94.75 354 GLU A N 1
ATOM 2806 C CA . GLU A 1 354 ? 18.855 -5.799 -9.040 1.00 94.75 354 GLU A CA 1
ATOM 2807 C C . GLU A 1 354 ? 18.946 -4.265 -9.175 1.00 94.75 354 GLU A C 1
ATOM 2809 O O . GLU A 1 354 ? 18.110 -3.563 -8.594 1.00 94.75 354 GLU A O 1
ATOM 2814 N N . PRO A 1 355 ? 19.929 -3.712 -9.916 1.00 96.06 355 PRO A N 1
ATOM 2815 C CA . PRO A 1 355 ? 19.984 -2.278 -10.178 1.00 96.06 355 PRO A CA 1
ATOM 2816 C C . PRO A 1 355 ? 18.777 -1.792 -10.973 1.00 96.06 355 PRO A C 1
ATOM 2818 O O . PRO A 1 355 ? 18.351 -2.415 -11.949 1.00 96.06 355 PRO A O 1
ATOM 2821 N N . PHE A 1 356 ? 18.264 -0.622 -10.607 1.00 96.56 356 PHE A N 1
ATOM 2822 C CA . PHE A 1 356 ? 17.307 0.083 -11.446 1.00 96.56 356 PHE A CA 1
ATOM 2823 C C . PHE A 1 356 ? 17.995 0.561 -12.734 1.00 96.56 356 PHE A C 1
ATOM 2825 O O . PHE A 1 356 ? 19.035 1.216 -12.661 1.00 96.56 356 PHE A O 1
ATOM 2832 N N . PRO A 1 357 ? 17.425 0.300 -13.925 1.00 96.56 357 PRO A N 1
ATOM 2833 C CA . PRO A 1 357 ? 17.957 0.816 -15.182 1.00 96.56 357 PRO A CA 1
ATOM 2834 C C . PRO A 1 357 ? 17.532 2.278 -15.381 1.00 96.56 357 PRO A C 1
ATOM 2836 O O . PRO A 1 357 ? 16.787 2.592 -16.309 1.00 96.56 357 PRO A O 1
ATOM 2839 N N . VAL A 1 358 ? 17.942 3.152 -14.458 1.00 97.75 358 VAL A N 1
ATOM 2840 C CA . VAL A 1 358 ? 17.494 4.546 -14.369 1.00 97.75 358 VAL A CA 1
ATOM 2841 C C . VAL A 1 358 ? 18.673 5.478 -14.138 1.00 97.75 358 VAL A C 1
ATOM 2843 O O . VAL A 1 358 ? 19.529 5.208 -13.298 1.00 97.75 358 VAL A O 1
ATOM 2846 N N . TYR A 1 359 ? 18.678 6.598 -14.855 1.00 97.56 359 TYR A N 1
ATOM 2847 C CA . TYR A 1 359 ? 19.562 7.738 -14.613 1.00 97.56 359 TYR A CA 1
ATOM 2848 C C . TYR A 1 359 ? 18.745 9.021 -14.447 1.00 97.56 359 TYR A C 1
ATOM 2850 O O . TYR A 1 359 ? 17.577 9.069 -14.831 1.00 97.56 359 TYR A O 1
ATOM 2858 N N . TYR A 1 360 ? 19.348 10.066 -13.882 1.00 96.69 360 TYR A N 1
ATOM 2859 C CA . TYR A 1 360 ? 18.638 11.303 -13.550 1.00 96.69 360 TYR A CA 1
ATOM 2860 C C . TYR A 1 360 ? 19.097 12.497 -14.387 1.00 96.69 360 TYR A C 1
ATOM 2862 O O . TYR A 1 360 ? 20.269 12.877 -14.372 1.00 96.69 360 TYR A O 1
ATOM 2870 N N . VAL A 1 361 ? 18.146 13.147 -15.061 1.00 95.31 361 VAL A N 1
ATOM 2871 C CA . VAL A 1 361 ? 18.348 14.408 -15.793 1.00 95.31 361 VAL A CA 1
ATOM 2872 C C . VAL A 1 361 ? 17.538 15.489 -15.090 1.00 95.31 361 VAL A C 1
ATOM 2874 O O . VAL A 1 361 ? 16.318 15.396 -15.035 1.00 95.31 361 VAL A O 1
ATOM 2877 N N . ASN A 1 362 ? 18.200 16.506 -14.528 1.00 90.31 362 ASN A N 1
ATOM 2878 C CA . ASN A 1 362 ? 17.549 17.573 -13.748 1.00 90.31 362 ASN A CA 1
ATOM 2879 C C . ASN A 1 362 ? 16.628 17.041 -12.630 1.00 90.31 362 ASN A C 1
ATOM 2881 O O . ASN A 1 362 ? 15.538 17.560 -12.414 1.00 90.31 362 ASN A O 1
ATOM 2885 N N . GLY A 1 363 ? 17.040 15.960 -11.959 1.00 89.12 363 GLY A N 1
ATOM 2886 C CA . GLY A 1 363 ? 16.243 15.300 -10.918 1.00 89.12 363 GLY A CA 1
ATOM 2887 C C . GLY A 1 363 ? 15.105 14.411 -11.436 1.00 89.12 363 GLY A C 1
ATOM 2888 O O . GLY A 1 363 ? 14.508 13.692 -10.645 1.00 89.12 363 GLY A O 1
ATOM 2889 N N . MET A 1 364 ? 14.838 14.387 -12.746 1.00 93.38 364 MET A N 1
ATOM 2890 C CA . MET A 1 364 ? 13.803 13.539 -13.340 1.00 93.38 364 MET A CA 1
ATOM 2891 C C . MET A 1 364 ? 14.369 12.177 -13.759 1.00 93.38 364 MET A C 1
ATOM 2893 O O . MET A 1 364 ? 15.400 12.134 -14.443 1.00 93.38 364 MET A O 1
ATOM 2897 N N . PRO A 1 365 ? 13.704 11.063 -13.404 1.00 95.62 365 PRO A N 1
ATOM 2898 C CA . PRO A 1 365 ? 14.157 9.730 -13.768 1.00 95.62 365 PRO A CA 1
ATOM 2899 C C . PRO A 1 365 ? 13.977 9.480 -15.268 1.00 95.62 365 PRO A C 1
ATOM 2901 O O . PRO A 1 365 ? 12.924 9.757 -15.838 1.00 95.62 365 PRO A O 1
ATOM 2904 N N . GLN A 1 366 ? 15.002 8.918 -15.897 1.00 95.50 366 GLN A N 1
ATOM 2905 C CA . GLN A 1 366 ? 15.017 8.502 -17.296 1.00 95.50 366 GLN A CA 1
ATOM 2906 C C . GLN A 1 366 ? 15.340 7.010 -17.373 1.00 95.50 366 GLN A C 1
ATOM 2908 O O . GLN A 1 366 ? 16.284 6.541 -16.733 1.00 95.50 366 GLN A O 1
ATOM 2913 N N . MET A 1 367 ? 14.555 6.253 -18.141 1.00 96.12 367 MET A N 1
ATOM 2914 C CA . MET A 1 367 ? 14.801 4.824 -18.334 1.00 96.12 367 MET A CA 1
ATOM 2915 C C . MET A 1 367 ? 15.976 4.613 -19.291 1.00 96.12 367 MET A C 1
ATOM 2917 O O . MET A 1 367 ? 16.071 5.263 -20.328 1.00 96.12 367 MET A O 1
ATOM 2921 N N . ILE A 1 368 ? 16.849 3.663 -18.968 1.00 97.31 368 ILE A N 1
ATOM 2922 C CA . ILE A 1 368 ? 17.853 3.162 -19.907 1.00 97.31 368 ILE A CA 1
ATOM 2923 C C . ILE A 1 368 ? 17.173 2.199 -20.881 1.00 97.31 368 ILE A C 1
ATOM 2925 O O . ILE A 1 368 ? 16.424 1.309 -20.468 1.00 97.31 368 ILE A O 1
ATOM 2929 N N . ASP A 1 369 ? 17.452 2.362 -22.174 1.00 95.06 369 ASP A N 1
ATOM 2930 C CA . ASP A 1 369 ? 16.862 1.538 -23.226 1.00 95.06 369 ASP A CA 1
ATOM 2931 C C . ASP A 1 369 ? 17.144 0.042 -23.047 1.00 95.06 369 ASP A C 1
ATOM 2933 O O . ASP A 1 369 ? 18.242 -0.375 -22.665 1.00 95.06 369 ASP A O 1
ATOM 2937 N N . LYS A 1 370 ? 16.160 -0.792 -23.424 1.00 92.69 370 LYS A N 1
ATOM 2938 C CA . LYS A 1 370 ? 16.236 -2.265 -23.320 1.00 92.69 370 LYS A CA 1
ATOM 2939 C C . LYS A 1 370 ? 17.504 -2.833 -23.978 1.00 92.69 370 LYS A C 1
ATOM 2941 O O . LYS A 1 370 ? 18.046 -3.818 -23.486 1.00 92.69 370 LYS A O 1
ATOM 2946 N N . ALA A 1 371 ? 17.975 -2.217 -25.064 1.00 94.81 371 ALA A N 1
ATOM 2947 C CA . ALA A 1 371 ? 19.154 -2.652 -25.815 1.00 94.81 371 ALA A CA 1
ATOM 2948 C C . ALA A 1 371 ? 20.472 -2.570 -25.022 1.00 94.81 371 ALA A C 1
ATOM 2950 O O . ALA A 1 371 ? 21.454 -3.194 -25.416 1.00 94.81 371 ALA A O 1
ATOM 2951 N N . HIS A 1 372 ? 20.501 -1.817 -23.919 1.00 95.62 372 HIS A N 1
ATOM 2952 C CA . HIS A 1 372 ? 21.691 -1.624 -23.087 1.00 95.62 372 HIS A CA 1
ATOM 2953 C C . HIS A 1 372 ? 21.612 -2.350 -21.739 1.00 95.62 372 HIS A C 1
ATOM 2955 O O . HIS A 1 372 ? 22.433 -2.123 -20.853 1.00 95.62 372 HIS A O 1
ATOM 2961 N N . LEU A 1 373 ? 20.627 -3.235 -21.577 1.00 94.00 373 LEU A N 1
ATOM 2962 C CA . LEU A 1 373 ? 20.507 -4.094 -20.407 1.00 94.00 373 LEU A CA 1
ATOM 2963 C C . LEU A 1 373 ? 21.392 -5.348 -20.539 1.00 94.00 373 LEU A C 1
ATOM 2965 O O . LEU A 1 373 ? 21.632 -5.815 -21.653 1.00 94.00 373 LEU A O 1
ATOM 2969 N N . PRO A 1 374 ? 21.831 -5.945 -19.414 1.00 93.94 374 PRO A N 1
ATOM 2970 C CA . PRO A 1 374 ? 21.580 -5.524 -18.033 1.00 93.94 374 PRO A CA 1
ATOM 2971 C C . PRO A 1 374 ? 22.543 -4.432 -17.547 1.00 93.94 374 PRO A C 1
ATOM 2973 O O . PRO A 1 374 ? 23.722 -4.422 -17.903 1.00 93.94 374 PRO A O 1
ATOM 2976 N N . ILE A 1 375 ? 22.066 -3.583 -16.632 1.00 96.19 375 ILE A N 1
ATOM 2977 C CA . ILE A 1 375 ? 22.949 -2.758 -15.799 1.00 96.19 375 ILE A CA 1
ATOM 2978 C C . ILE A 1 375 ? 23.535 -3.663 -14.722 1.00 96.19 375 ILE A C 1
ATOM 2980 O O . ILE A 1 375 ? 22.826 -4.151 -13.842 1.00 96.19 375 ILE A O 1
ATOM 2984 N N . ARG A 1 376 ? 24.829 -3.957 -14.843 1.00 94.75 376 ARG A N 1
ATOM 2985 C CA . ARG A 1 376 ? 25.524 -4.875 -13.939 1.00 94.75 376 ARG A CA 1
ATOM 2986 C C . ARG A 1 376 ? 25.805 -4.174 -12.617 1.00 94.75 376 ARG A C 1
ATOM 2988 O O . ARG A 1 376 ? 26.296 -3.052 -12.623 1.00 94.75 376 ARG A O 1
ATOM 2995 N N . LEU A 1 377 ? 25.511 -4.853 -11.511 1.00 94.62 377 LEU A N 1
ATOM 2996 C CA . LEU A 1 377 ? 25.857 -4.390 -10.169 1.00 94.62 377 LEU A CA 1
ATOM 2997 C C . LEU A 1 377 ? 27.383 -4.151 -10.097 1.00 94.62 377 LEU A C 1
ATOM 2999 O O . LEU A 1 377 ? 28.131 -5.044 -10.509 1.00 94.62 377 LEU A O 1
ATOM 3003 N N . PRO A 1 378 ? 27.851 -2.971 -9.654 1.00 93.31 378 PRO A N 1
ATOM 3004 C CA . PRO A 1 378 ? 29.269 -2.633 -9.642 1.00 93.31 378 PRO A CA 1
ATOM 3005 C C . PRO A 1 378 ? 29.935 -3.241 -8.408 1.00 93.31 378 PRO A C 1
ATOM 3007 O O . PRO A 1 378 ? 29.271 -3.471 -7.405 1.00 93.31 378 PRO A O 1
ATOM 3010 N N . GLU A 1 379 ? 31.248 -3.444 -8.428 1.00 89.00 379 GLU A N 1
ATOM 3011 C CA . GLU A 1 379 ? 31.972 -3.754 -7.191 1.00 89.00 379 GLU A CA 1
ATOM 3012 C C . GLU A 1 379 ? 32.043 -2.506 -6.295 1.00 89.00 379 GLU A C 1
ATOM 3014 O O . GLU A 1 379 ? 32.228 -1.389 -6.781 1.00 89.00 379 GLU A O 1
ATOM 3019 N N . VAL A 1 380 ? 31.886 -2.691 -4.981 1.00 89.06 380 VAL A N 1
ATOM 3020 C CA . VAL A 1 380 ? 31.988 -1.620 -3.976 1.00 89.06 380 VAL A CA 1
ATOM 3021 C C . VAL A 1 380 ? 32.880 -2.062 -2.825 1.00 89.06 380 VAL A C 1
ATOM 3023 O O . VAL A 1 380 ? 32.884 -3.230 -2.444 1.00 89.06 380 VAL A O 1
ATOM 3026 N N . GLU A 1 381 ? 33.600 -1.120 -2.217 1.00 83.38 381 GLU A N 1
ATOM 3027 C CA . GLU A 1 381 ? 34.504 -1.427 -1.099 1.00 83.38 381 GLU A CA 1
ATOM 3028 C C . GLU A 1 381 ? 33.764 -1.829 0.187 1.00 83.38 381 GLU A C 1
ATOM 3030 O O . GLU A 1 381 ? 34.297 -2.564 1.019 1.00 83.38 381 GLU A O 1
ATOM 3035 N N . LYS A 1 382 ? 32.538 -1.321 0.390 1.00 83.31 382 LYS A N 1
ATOM 3036 C CA . LYS A 1 382 ? 31.725 -1.569 1.591 1.00 83.31 382 LYS A CA 1
ATOM 3037 C C . LYS A 1 382 ? 30.254 -1.756 1.229 1.00 83.31 382 LYS A C 1
ATOM 3039 O O . LYS A 1 382 ? 29.695 -0.984 0.459 1.00 83.31 382 LYS A O 1
ATOM 3044 N N . TYR A 1 383 ? 29.612 -2.735 1.865 1.00 84.38 383 TYR A N 1
ATOM 3045 C CA . TYR A 1 383 ? 28.216 -3.115 1.597 1.00 84.38 383 TYR A CA 1
ATOM 3046 C C . TYR A 1 383 ? 27.183 -2.462 2.526 1.00 84.38 383 TYR A C 1
ATOM 3048 O O . TYR A 1 383 ? 25.980 -2.652 2.343 1.00 84.38 383 TYR A O 1
ATOM 3056 N N . LEU A 1 384 ? 27.641 -1.704 3.524 1.00 76.12 384 LEU A N 1
ATOM 3057 C CA . LEU A 1 384 ? 26.784 -0.913 4.406 1.00 76.12 384 LEU A CA 1
ATOM 3058 C C . LEU A 1 384 ? 26.515 0.474 3.792 1.00 76.12 384 LEU A C 1
ATOM 3060 O O . LEU A 1 384 ? 27.362 0.967 3.032 1.00 76.12 384 LEU A O 1
ATOM 3064 N N . PRO A 1 385 ? 25.380 1.122 4.130 1.00 72.06 385 PRO A N 1
ATOM 3065 C CA . PRO A 1 385 ? 25.098 2.502 3.727 1.00 72.06 385 PRO A CA 1
ATOM 3066 C C . PRO A 1 385 ? 26.254 3.465 4.013 1.00 72.06 385 PRO A C 1
ATOM 3068 O O . PRO A 1 385 ? 27.123 3.187 4.848 1.00 72.06 385 PRO A O 1
ATOM 3071 N N . THR A 1 386 ? 26.289 4.597 3.313 1.00 71.25 386 THR A N 1
ATOM 3072 C CA . THR A 1 386 ? 27.250 5.675 3.599 1.00 71.25 386 THR A CA 1
ATOM 3073 C C . TH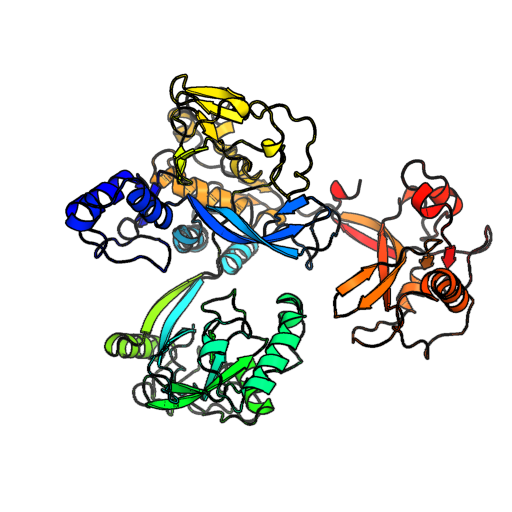R A 1 386 ? 26.991 6.293 4.977 1.00 71.25 386 THR A C 1
ATOM 3075 O O . THR A 1 386 ? 25.933 6.095 5.573 1.00 71.25 386 THR A O 1
ATOM 3078 N N . GLU A 1 387 ? 27.954 7.053 5.504 1.00 67.31 387 GLU A N 1
ATOM 3079 C CA . GLU A 1 387 ? 27.782 7.778 6.777 1.00 67.31 387 GLU A CA 1
ATOM 3080 C C . GLU A 1 387 ? 26.639 8.808 6.703 1.00 67.31 387 GLU A C 1
ATOM 3082 O O . GLU A 1 387 ? 25.987 9.085 7.705 1.00 67.31 387 GLU A O 1
ATOM 3087 N N . THR A 1 388 ? 26.338 9.310 5.501 1.00 66.06 388 THR A N 1
ATOM 3088 C CA . THR A 1 388 ? 25.204 10.199 5.202 1.00 66.06 388 THR A CA 1
ATOM 3089 C C . THR A 1 388 ? 23.878 9.448 5.004 1.00 66.06 388 THR A C 1
ATOM 3091 O O . THR A 1 388 ? 22.823 10.069 4.873 1.00 66.06 388 THR A O 1
ATOM 3094 N N . GLY A 1 389 ? 23.898 8.110 5.038 1.00 69.00 389 GLY A N 1
ATOM 3095 C CA . GLY A 1 389 ? 22.720 7.248 4.931 1.00 69.00 389 GLY A CA 1
ATOM 3096 C C . GLY A 1 389 ? 22.297 6.904 3.501 1.00 69.00 389 GLY A C 1
ATOM 3097 O O . GLY A 1 389 ? 21.188 6.404 3.313 1.00 69.00 389 GLY A O 1
ATOM 3098 N N . GLU A 1 390 ? 23.145 7.155 2.503 1.00 79.19 390 GLU A N 1
ATOM 3099 C CA . GLU A 1 390 ? 22.893 6.772 1.110 1.00 79.19 390 GLU A CA 1
ATOM 3100 C C . GLU A 1 390 ? 23.057 5.254 0.912 1.00 79.19 390 GLU A C 1
ATOM 3102 O O . GLU A 1 390 ? 23.804 4.602 1.655 1.00 79.19 390 GLU A O 1
ATOM 3107 N N . PRO A 1 391 ? 22.396 4.667 -0.106 1.00 87.88 391 PRO A N 1
ATOM 3108 C CA . PRO A 1 391 ? 22.567 3.260 -0.445 1.00 87.88 391 PRO A CA 1
ATOM 3109 C C . PRO A 1 391 ? 24.033 2.874 -0.705 1.00 87.88 391 PRO A C 1
ATOM 3111 O O . PRO A 1 391 ? 24.815 3.705 -1.169 1.00 87.88 391 PRO A O 1
ATOM 3114 N N . PRO A 1 392 ? 24.408 1.593 -0.527 1.00 89.25 392 PRO A N 1
ATOM 3115 C CA . PRO A 1 392 ? 25.772 1.122 -0.783 1.00 89.25 392 PRO A CA 1
ATOM 3116 C C . PRO A 1 392 ? 26.317 1.430 -2.186 1.00 89.25 392 PRO A C 1
ATOM 3118 O O . PRO A 1 392 ? 27.521 1.620 -2.330 1.00 89.25 392 PRO A O 1
ATOM 3121 N N . LEU A 1 393 ? 25.458 1.531 -3.210 1.00 92.81 393 LEU A N 1
ATOM 3122 C CA . LEU A 1 393 ? 25.880 1.895 -4.571 1.00 92.81 393 LEU A CA 1
ATOM 3123 C C . LEU A 1 393 ? 26.426 3.323 -4.679 1.00 92.81 393 LEU A C 1
ATOM 3125 O O . LEU A 1 393 ? 27.211 3.594 -5.580 1.00 92.81 393 LEU A O 1
ATOM 3129 N N . GLY A 1 394 ? 26.108 4.210 -3.729 1.00 90.25 394 GLY A N 1
ATOM 3130 C CA . GLY A 1 394 ? 26.731 5.535 -3.637 1.00 90.25 394 GLY A CA 1
ATOM 3131 C C . GLY A 1 394 ? 28.244 5.487 -3.386 1.00 90.25 394 GLY A C 1
ATOM 3132 O O . GLY A 1 394 ? 28.928 6.486 -3.570 1.00 90.25 394 GLY A O 1
ATOM 3133 N N . ARG A 1 395 ? 28.789 4.324 -3.001 1.00 90.38 395 ARG A N 1
ATOM 3134 C CA . ARG A 1 395 ? 30.230 4.102 -2.799 1.00 90.38 395 ARG A CA 1
ATOM 3135 C C . ARG A 1 395 ? 30.969 3.648 -4.064 1.00 90.38 395 ARG A C 1
ATOM 3137 O O . ARG A 1 395 ? 32.175 3.447 -3.995 1.00 90.38 395 ARG A O 1
ATOM 3144 N N . ALA A 1 396 ? 30.277 3.410 -5.178 1.00 92.88 396 ALA A N 1
ATOM 3145 C CA . ALA A 1 396 ? 30.902 2.930 -6.408 1.00 92.88 396 ALA A CA 1
ATOM 3146 C C . ALA A 1 396 ? 31.591 4.074 -7.169 1.00 92.88 396 ALA A C 1
ATOM 3148 O O . ALA A 1 396 ? 30.958 5.089 -7.440 1.00 92.88 396 ALA A O 1
ATOM 3149 N N . ASP A 1 397 ? 32.842 3.890 -7.603 1.00 93.50 397 ASP A N 1
ATOM 3150 C CA . ASP A 1 397 ? 33.576 4.893 -8.403 1.00 93.50 397 ASP A CA 1
ATOM 3151 C C . ASP A 1 397 ? 33.096 4.985 -9.864 1.00 93.50 397 ASP A C 1
ATOM 3153 O O . ASP A 1 397 ? 33.285 5.999 -10.551 1.00 93.50 397 ASP A O 1
ATOM 3157 N N . VAL A 1 398 ? 32.493 3.899 -10.357 1.00 96.19 398 VAL A N 1
ATOM 3158 C CA . VAL A 1 398 ? 32.014 3.723 -11.734 1.00 96.19 398 VAL A CA 1
ATOM 3159 C C . VAL A 1 398 ? 30.520 3.418 -11.703 1.00 96.19 398 VAL A C 1
ATOM 3161 O O . VAL A 1 398 ? 30.104 2.262 -11.746 1.00 96.19 398 VAL A O 1
ATOM 3164 N N . TRP A 1 399 ? 29.713 4.473 -11.584 1.00 97.19 399 TRP A N 1
ATOM 3165 C CA . TRP A 1 399 ? 28.258 4.393 -11.454 1.00 97.19 399 TRP A CA 1
ATOM 3166 C C . TRP A 1 399 ? 27.530 5.625 -12.022 1.00 97.19 399 TRP A C 1
ATOM 3168 O O . TRP A 1 399 ? 26.564 6.138 -11.457 1.00 97.19 399 TRP A O 1
ATOM 3178 N N . ALA A 1 400 ? 27.977 6.100 -13.184 1.00 97.56 400 ALA A N 1
ATOM 3179 C CA . ALA A 1 400 ? 27.306 7.158 -13.934 1.00 97.56 400 ALA A CA 1
ATOM 3180 C C . ALA A 1 400 ? 26.918 6.678 -15.334 1.00 97.56 400 ALA A C 1
ATOM 3182 O O . ALA A 1 400 ? 27.622 5.876 -15.938 1.00 97.56 400 ALA A O 1
ATOM 3183 N N . TRP A 1 401 ? 25.814 7.178 -15.881 1.00 98.38 401 TRP A N 1
ATOM 3184 C CA . TRP A 1 401 ? 25.349 6.836 -17.222 1.00 98.38 401 TRP A CA 1
ATOM 3185 C C . TRP A 1 401 ? 25.819 7.861 -18.251 1.00 98.38 401 TRP A C 1
ATOM 3187 O O . TRP A 1 401 ? 25.503 9.045 -18.134 1.00 98.38 401 TRP A O 1
ATOM 3197 N N . CYS A 1 402 ? 26.535 7.415 -19.284 1.00 98.06 402 CYS A N 1
ATOM 3198 C CA . CYS A 1 402 ? 26.908 8.252 -20.422 1.00 98.06 402 CYS A CA 1
ATOM 3199 C C . CYS A 1 402 ? 25.944 8.029 -21.593 1.00 98.06 402 CYS A C 1
ATOM 3201 O O . CYS A 1 402 ? 25.966 6.973 -22.223 1.00 98.06 402 CYS A O 1
ATOM 3203 N N . THR A 1 403 ? 25.158 9.043 -21.956 1.00 97.44 403 THR A N 1
ATOM 3204 C CA . THR A 1 403 ? 24.177 8.961 -23.056 1.00 97.44 403 THR A CA 1
ATOM 3205 C C . THR A 1 403 ? 24.813 8.986 -24.447 1.00 97.44 403 THR A C 1
ATOM 3207 O O . THR A 1 403 ? 24.158 8.655 -25.429 1.00 97.44 403 THR A O 1
ATOM 3210 N N . LYS A 1 404 ? 26.096 9.362 -24.571 1.00 96.88 404 LYS A N 1
ATOM 3211 C CA . LYS A 1 404 ? 26.819 9.289 -25.856 1.00 96.88 404 LYS A CA 1
ATOM 3212 C C . LYS A 1 404 ? 27.314 7.886 -26.176 1.00 96.88 404 LYS A C 1
ATOM 3214 O O . LYS A 1 404 ? 27.312 7.492 -27.337 1.00 96.88 404 LYS A O 1
ATOM 3219 N N . THR A 1 405 ? 27.814 7.179 -25.166 1.00 97.00 405 THR A N 1
ATOM 3220 C CA . THR A 1 405 ? 28.394 5.836 -25.325 1.00 97.00 405 THR A CA 1
ATOM 3221 C C . THR A 1 405 ? 27.425 4.733 -24.920 1.00 97.00 405 THR A C 1
ATOM 3223 O O . THR A 1 405 ? 27.714 3.570 -25.180 1.00 97.00 405 THR A O 1
ATOM 3226 N N . ASN A 1 406 ? 26.291 5.090 -24.307 1.00 97.31 406 ASN A N 1
ATOM 3227 C CA . ASN A 1 406 ? 25.300 4.176 -23.746 1.00 97.31 406 ASN A CA 1
ATOM 3228 C C . ASN A 1 406 ? 25.940 3.126 -22.830 1.00 97.31 406 ASN A C 1
ATOM 3230 O O . ASN A 1 406 ? 25.741 1.921 -22.982 1.00 97.31 406 ASN A O 1
ATOM 3234 N N . SER A 1 407 ? 26.763 3.604 -21.896 1.00 97.06 407 SER A N 1
ATOM 3235 C CA . SER A 1 407 ? 27.534 2.760 -20.988 1.00 97.06 407 SER A CA 1
ATOM 3236 C C . SER A 1 407 ? 27.673 3.392 -19.607 1.00 97.06 407 SER A C 1
ATOM 3238 O O . SER A 1 407 ? 27.622 4.618 -19.460 1.00 97.06 407 SER A O 1
ATOM 3240 N N . VAL A 1 408 ? 27.921 2.546 -18.605 1.00 97.88 408 VAL A N 1
ATOM 3241 C CA . VAL A 1 408 ? 28.307 2.994 -17.263 1.00 97.88 408 VAL A CA 1
ATOM 3242 C C . VAL A 1 408 ? 29.754 3.504 -17.299 1.00 97.88 408 VAL A C 1
ATOM 3244 O O . VAL A 1 408 ? 30.629 2.855 -17.874 1.00 97.88 408 VAL A O 1
ATOM 3247 N N . VAL A 1 409 ? 29.998 4.683 -16.732 1.00 97.69 409 VAL A N 1
ATOM 3248 C CA . VAL A 1 409 ? 31.289 5.390 -16.698 1.00 97.69 409 VAL A CA 1
ATOM 3249 C C . VAL A 1 409 ? 31.597 5.902 -15.286 1.00 97.69 409 VAL A C 1
ATOM 3251 O O . VAL A 1 409 ? 30.774 5.789 -14.378 1.00 97.69 409 VAL A O 1
ATOM 3254 N N . SER A 1 410 ? 32.801 6.449 -15.088 1.00 97.25 410 SER A N 1
ATOM 3255 C CA . SER A 1 410 ? 33.234 6.988 -13.792 1.00 97.25 410 SER A CA 1
ATOM 3256 C C . SER A 1 410 ? 32.384 8.176 -13.335 1.00 97.25 410 SER A C 1
ATOM 3258 O O . SER A 1 410 ? 32.109 9.087 -14.122 1.00 97.25 410 SER A O 1
ATOM 3260 N N . ASN A 1 411 ? 32.066 8.222 -12.039 1.00 95.62 411 ASN A N 1
ATOM 3261 C CA . ASN A 1 411 ? 31.303 9.312 -11.420 1.00 95.62 411 ASN A CA 1
ATOM 3262 C C . ASN A 1 411 ? 32.000 10.672 -11.557 1.00 95.62 411 ASN A C 1
ATOM 3264 O O . ASN A 1 411 ? 31.337 11.695 -11.698 1.00 95.62 411 ASN A O 1
ATOM 3268 N N . ASN A 1 412 ? 33.333 10.691 -11.630 1.00 96.94 412 ASN A N 1
ATOM 3269 C CA . ASN A 1 412 ? 34.121 11.915 -11.823 1.00 96.94 412 ASN A CA 1
ATOM 3270 C C . ASN A 1 412 ? 33.871 12.598 -13.178 1.00 96.94 412 ASN A C 1
ATOM 3272 O O . ASN A 1 412 ? 34.313 13.723 -13.397 1.00 96.94 412 ASN A O 1
ATOM 3276 N N . THR A 1 413 ? 33.195 11.917 -14.107 1.00 97.25 413 THR A N 1
ATOM 3277 C CA . THR A 1 413 ? 32.866 12.450 -15.434 1.00 97.25 413 THR A CA 1
ATOM 3278 C C . THR A 1 413 ? 31.446 13.010 -15.532 1.00 97.25 413 THR A C 1
ATOM 3280 O O . THR A 1 413 ? 31.072 13.503 -16.598 1.00 97.25 413 THR A O 1
ATOM 3283 N N . ILE A 1 414 ? 30.662 12.964 -14.444 1.00 97.44 414 ILE A N 1
ATOM 3284 C CA . ILE A 1 414 ? 29.312 13.539 -14.388 1.00 97.44 414 ILE A CA 1
ATOM 3285 C C . ILE A 1 414 ? 29.378 15.030 -14.725 1.00 97.44 414 ILE A C 1
ATOM 3287 O O . ILE A 1 414 ? 30.123 15.798 -14.122 1.00 97.44 414 ILE A O 1
ATOM 3291 N N . ASN A 1 415 ? 28.581 15.434 -15.712 1.00 96.88 415 ASN A N 1
ATOM 3292 C CA . ASN A 1 415 ? 28.548 16.806 -16.220 1.00 96.88 415 ASN A CA 1
ATOM 3293 C C . ASN A 1 415 ? 27.122 17.325 -16.469 1.00 96.88 415 ASN A C 1
ATOM 3295 O O . ASN A 1 415 ? 26.966 18.421 -17.002 1.00 96.88 415 ASN A O 1
ATOM 3299 N N . HIS A 1 416 ? 26.096 16.524 -16.151 1.00 95.94 416 HIS A N 1
ATOM 3300 C CA . HIS A 1 416 ? 24.671 16.841 -16.306 1.00 95.94 416 HIS A CA 1
ATOM 3301 C C . HIS A 1 416 ? 24.246 17.288 -17.716 1.00 95.94 416 HIS A C 1
ATOM 3303 O O . HIS A 1 416 ? 23.203 17.911 -17.894 1.00 95.94 416 HIS A O 1
ATOM 3309 N N . THR A 1 417 ? 25.034 16.945 -18.735 1.00 95.75 417 THR A N 1
ATOM 3310 C CA . THR A 1 417 ? 24.710 17.194 -20.148 1.00 95.75 417 THR A CA 1
ATOM 3311 C C . THR A 1 417 ? 24.761 15.908 -20.956 1.00 95.75 417 THR A C 1
ATOM 3313 O O . THR A 1 417 ? 23.898 15.655 -21.792 1.00 95.75 417 THR A O 1
ATOM 3316 N N . THR A 1 418 ? 25.770 15.077 -20.708 1.00 96.69 418 THR A N 1
ATOM 3317 C CA . THR A 1 418 ? 26.008 13.829 -21.442 1.00 96.69 418 THR A CA 1
ATOM 3318 C C . THR A 1 418 ? 26.343 12.668 -20.517 1.00 96.69 418 THR A C 1
ATOM 3320 O O . THR A 1 418 ? 26.240 11.518 -20.931 1.00 96.69 418 THR A O 1
ATOM 3323 N N . VAL A 1 419 ? 26.758 12.963 -19.283 1.00 98.31 419 VAL A N 1
ATOM 3324 C CA . VAL A 1 419 ? 26.990 11.987 -18.221 1.00 98.31 419 VAL A CA 1
ATOM 3325 C C . VAL A 1 419 ? 26.163 12.379 -17.002 1.00 98.31 419 VAL A C 1
ATOM 3327 O O . VAL A 1 419 ? 26.264 13.511 -16.517 1.00 98.31 419 VAL A O 1
ATOM 3330 N N . PHE A 1 420 ? 25.356 11.439 -16.522 1.00 98.31 420 PHE A N 1
ATOM 3331 C CA . PHE A 1 420 ? 24.335 11.643 -15.499 1.00 98.31 420 PHE A CA 1
ATOM 3332 C C . PHE A 1 420 ? 24.464 10.617 -14.366 1.00 98.31 420 PHE A C 1
ATOM 3334 O O . PHE A 1 420 ? 24.924 9.501 -14.615 1.00 98.31 420 PHE A O 1
ATOM 3341 N N . PRO A 1 421 ? 24.049 10.952 -13.135 1.00 97.19 421 PRO A N 1
ATOM 3342 C CA . PRO A 1 421 ? 24.036 9.991 -12.035 1.00 97.19 421 PRO A CA 1
ATOM 3343 C C . PRO A 1 421 ? 23.013 8.868 -12.276 1.00 97.19 421 PRO A C 1
ATOM 3345 O O . PRO A 1 421 ? 21.906 9.123 -12.762 1.00 97.19 421 PRO A O 1
ATOM 3348 N N . LEU A 1 422 ? 23.393 7.633 -11.932 1.00 97.50 422 LEU A N 1
ATOM 3349 C CA . LEU A 1 422 ? 22.509 6.461 -11.905 1.00 97.50 422 LEU A CA 1
ATOM 3350 C C . LEU A 1 422 ? 21.733 6.369 -10.584 1.00 97.50 422 LEU A C 1
ATOM 3352 O O . LEU A 1 422 ? 22.147 6.915 -9.563 1.00 97.50 422 LEU A O 1
ATOM 3356 N N . GLU A 1 423 ? 20.623 5.631 -10.601 1.00 96.62 423 GLU A N 1
ATOM 3357 C CA . GLU A 1 423 ? 19.909 5.236 -9.384 1.00 96.62 423 GLU A CA 1
ATOM 3358 C C . GLU A 1 423 ? 20.812 4.435 -8.433 1.00 96.62 423 GLU A C 1
ATOM 3360 O O . GLU A 1 423 ? 21.567 3.555 -8.852 1.00 96.62 423 GLU A O 1
ATOM 3365 N N . LEU A 1 424 ? 20.729 4.751 -7.139 1.00 94.94 424 LEU A N 1
ATOM 3366 C CA . LEU A 1 424 ? 21.559 4.152 -6.091 1.00 94.94 424 LEU A CA 1
ATOM 3367 C C . LEU A 1 424 ? 20.824 3.049 -5.321 1.00 94.94 424 LEU A C 1
ATOM 3369 O O . LEU A 1 424 ? 21.454 2.192 -4.701 1.00 94.94 424 LEU A O 1
ATOM 3373 N N . ASN A 1 425 ? 19.493 3.064 -5.324 1.00 93.56 425 ASN A N 1
ATOM 3374 C CA . ASN A 1 425 ? 18.691 1.993 -4.753 1.00 93.56 425 ASN A CA 1
ATOM 3375 C C . ASN A 1 425 ? 18.748 0.736 -5.631 1.00 93.56 425 ASN A C 1
ATOM 3377 O O . ASN A 1 425 ? 18.959 0.795 -6.841 1.00 93.56 425 ASN A O 1
ATOM 3381 N N . THR A 1 426 ? 18.486 -0.412 -5.016 1.00 94.50 426 THR A N 1
ATOM 3382 C CA . THR A 1 426 ? 18.244 -1.681 -5.713 1.00 94.50 426 THR A CA 1
ATOM 3383 C C . THR A 1 426 ? 16.796 -2.121 -5.540 1.00 94.50 426 THR A C 1
ATOM 3385 O O . THR A 1 426 ? 16.091 -1.658 -4.638 1.00 94.50 426 THR A O 1
ATOM 3388 N N . MET A 1 427 ? 16.323 -2.987 -6.435 1.00 94.12 427 MET A N 1
ATOM 3389 C CA . MET A 1 427 ? 14.979 -3.558 -6.353 1.00 94.12 427 MET A CA 1
ATOM 3390 C C . MET A 1 427 ? 14.897 -4.605 -5.223 1.00 94.12 427 MET A C 1
ATOM 3392 O O . MET A 1 427 ? 15.881 -5.301 -4.950 1.00 94.12 427 MET A O 1
ATOM 3396 N N . PRO A 1 428 ? 13.738 -4.767 -4.560 1.00 90.50 428 PRO A N 1
ATOM 3397 C CA . PRO A 1 428 ? 13.532 -5.768 -3.522 1.00 90.50 428 PRO A CA 1
ATOM 3398 C C . PRO A 1 428 ? 13.515 -7.181 -4.099 1.00 90.50 428 PRO A C 1
ATOM 3400 O O . PRO A 1 428 ? 13.189 -7.391 -5.264 1.00 90.50 428 PRO A O 1
ATOM 3403 N N . GLY A 1 429 ? 13.744 -8.185 -3.247 1.00 89.31 429 GLY A N 1
ATOM 3404 C CA . GLY A 1 429 ? 13.721 -9.593 -3.665 1.00 89.31 429 GLY A CA 1
ATOM 3405 C C . GLY A 1 429 ? 12.396 -10.047 -4.295 1.00 89.31 429 GLY A C 1
ATOM 3406 O O . GLY A 1 429 ? 12.378 -10.985 -5.094 1.00 89.31 429 GLY A O 1
ATOM 3407 N N . TRP A 1 430 ? 11.285 -9.362 -3.998 1.00 90.31 430 TRP A N 1
ATOM 3408 C CA . TRP A 1 430 ? 10.001 -9.660 -4.629 1.00 90.31 430 TRP A CA 1
ATOM 3409 C C . TRP A 1 430 ? 9.903 -9.216 -6.095 1.00 90.31 430 TRP A C 1
ATOM 3411 O O . TRP A 1 430 ? 9.024 -9.709 -6.799 1.00 90.31 430 TRP A O 1
ATOM 3421 N N . ALA A 1 431 ? 10.823 -8.383 -6.593 1.00 91.31 431 ALA A N 1
ATOM 3422 C CA . ALA A 1 431 ? 10.930 -8.061 -8.017 1.00 91.31 431 ALA A CA 1
ATOM 3423 C C . ALA A 1 431 ? 11.137 -9.325 -8.866 1.00 91.31 431 ALA A C 1
ATOM 3425 O O . ALA A 1 431 ? 10.443 -9.521 -9.859 1.00 91.31 431 ALA A O 1
ATOM 3426 N N . GLY A 1 432 ? 12.027 -10.226 -8.438 1.00 92.94 432 GLY A N 1
ATOM 3427 C CA . GLY A 1 432 ? 12.242 -11.515 -9.101 1.00 92.94 432 GLY A CA 1
ATOM 3428 C C . GLY A 1 432 ? 11.156 -12.543 -8.771 1.00 92.94 432 GLY A C 1
ATOM 3429 O O . GLY A 1 432 ? 10.625 -13.218 -9.657 1.00 92.94 432 GLY A O 1
ATOM 3430 N N . SER A 1 433 ? 10.769 -12.655 -7.493 1.00 95.44 433 SER A N 1
ATOM 3431 C CA . SER A 1 433 ? 9.822 -13.698 -7.066 1.00 95.44 433 SER A CA 1
ATOM 3432 C C . SER A 1 433 ? 8.386 -13.481 -7.558 1.00 95.44 433 SER A C 1
ATOM 3434 O O . SER A 1 433 ? 7.587 -14.411 -7.505 1.00 95.44 433 SER A O 1
ATOM 3436 N N . SER A 1 434 ? 8.045 -12.307 -8.093 1.00 96.38 434 SER A N 1
ATOM 3437 C CA . SER A 1 434 ? 6.704 -12.037 -8.634 1.00 96.38 434 SER A CA 1
ATOM 3438 C C . SER A 1 434 ? 6.458 -12.617 -10.035 1.00 96.38 434 SER A C 1
ATOM 3440 O O . SER A 1 434 ? 5.316 -12.617 -10.488 1.00 96.38 434 SER A O 1
ATOM 3442 N N . TRP A 1 435 ? 7.486 -13.130 -10.727 1.00 96.50 435 TRP A N 1
ATOM 3443 C CA . TRP A 1 435 ? 7.338 -13.670 -12.093 1.00 96.50 435 TRP A CA 1
ATOM 3444 C C . TRP A 1 435 ? 8.230 -14.878 -12.430 1.00 96.50 435 TRP A C 1
ATOM 3446 O O . TRP A 1 435 ? 8.130 -15.421 -13.532 1.00 96.50 435 TRP A O 1
ATOM 3456 N N . TYR A 1 436 ? 9.083 -15.339 -11.508 1.00 97.25 436 TYR A N 1
ATOM 3457 C CA . TYR A 1 436 ? 10.042 -16.433 -11.743 1.00 97.25 436 TYR A CA 1
ATOM 3458 C C . TYR A 1 436 ? 9.422 -17.730 -12.302 1.00 97.25 436 TYR A C 1
ATOM 3460 O O . TYR A 1 436 ? 10.059 -18.439 -13.080 1.00 97.25 436 TYR A O 1
ATOM 3468 N N . PHE A 1 437 ? 8.168 -18.027 -11.956 1.00 97.19 437 PHE A N 1
ATOM 3469 C CA . PHE A 1 437 ? 7.440 -19.194 -12.457 1.00 97.19 437 PHE A CA 1
ATOM 3470 C C . PHE A 1 437 ? 7.212 -19.142 -13.974 1.00 97.19 437 PHE A C 1
ATOM 3472 O O . PHE A 1 437 ? 7.201 -20.191 -14.611 1.00 97.19 437 PHE A O 1
ATOM 3479 N N . PHE A 1 438 ? 7.112 -17.952 -14.579 1.00 97.62 438 PHE A N 1
ATOM 3480 C CA . PHE A 1 438 ? 7.136 -17.815 -16.038 1.00 97.62 438 PHE A CA 1
ATOM 3481 C C . PHE A 1 438 ? 8.542 -18.016 -16.599 1.00 97.62 438 PHE A C 1
ATOM 3483 O O . PHE A 1 438 ? 8.694 -18.632 -17.649 1.00 97.62 438 PHE A O 1
ATOM 3490 N N . ARG A 1 439 ? 9.585 -17.563 -15.890 1.00 97.12 439 ARG A N 1
ATOM 3491 C CA . ARG A 1 439 ? 10.969 -17.762 -16.339 1.00 97.12 439 ARG A CA 1
ATOM 3492 C C . ARG A 1 439 ? 11.343 -19.238 -16.427 1.00 97.12 439 ARG A C 1
ATOM 3494 O O . ARG A 1 439 ? 12.050 -19.626 -17.350 1.00 97.12 439 ARG A O 1
ATOM 3501 N N . TYR A 1 440 ? 10.857 -20.072 -15.509 1.00 97.75 440 TYR A N 1
ATOM 3502 C CA . TYR A 1 440 ? 11.101 -21.518 -15.558 1.00 97.75 440 TYR A CA 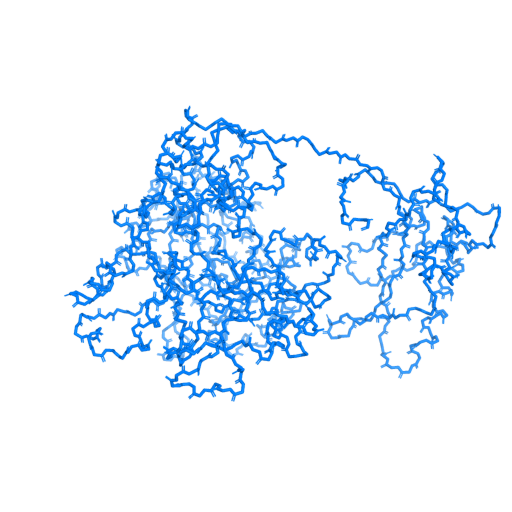1
ATOM 3503 C C . TYR A 1 440 ? 10.570 -22.199 -16.819 1.00 97.75 440 TYR A C 1
ATOM 3505 O O . TYR A 1 440 ? 11.097 -23.242 -17.198 1.00 97.75 440 TYR A O 1
ATOM 3513 N N . MET A 1 441 ? 9.579 -21.610 -17.488 1.00 97.31 441 MET A N 1
ATOM 3514 C CA . MET A 1 441 ? 9.015 -22.160 -18.720 1.00 97.31 441 MET A CA 1
ATOM 3515 C C . MET A 1 441 ? 10.013 -22.121 -19.884 1.00 97.31 441 MET A C 1
ATOM 3517 O O . MET A 1 441 ? 9.886 -22.920 -20.808 1.00 97.31 441 MET A O 1
ATOM 3521 N N . ASP A 1 442 ? 10.988 -21.203 -19.840 1.00 97.56 442 ASP A N 1
ATOM 3522 C CA . ASP A 1 442 ? 11.958 -20.961 -20.913 1.00 97.56 442 ASP A CA 1
ATOM 3523 C C . ASP A 1 442 ? 13.242 -20.287 -20.374 1.00 97.56 442 ASP A C 1
ATOM 3525 O O . ASP A 1 442 ? 13.633 -19.177 -20.743 1.00 97.56 442 ASP A O 1
ATOM 3529 N N . ALA A 1 443 ? 13.892 -20.946 -19.410 1.00 96.56 443 ALA A N 1
ATOM 3530 C CA . ALA A 1 443 ? 14.934 -20.331 -18.580 1.00 96.56 443 ALA A CA 1
ATOM 3531 C C . ALA A 1 443 ? 16.224 -19.941 -19.328 1.00 96.56 443 ALA A C 1
ATOM 3533 O O . ALA A 1 443 ? 17.010 -19.150 -18.802 1.00 96.56 443 ALA A O 1
ATOM 3534 N N . GLN A 1 444 ? 16.448 -20.490 -20.525 1.00 96.56 444 GLN A N 1
ATOM 3535 C CA . GLN A 1 444 ? 17.653 -20.261 -21.332 1.00 96.56 444 GLN A CA 1
ATOM 3536 C C . GLN A 1 444 ? 17.470 -19.170 -22.399 1.00 96.56 444 GLN A C 1
ATOM 3538 O O . GLN A 1 444 ? 18.424 -18.845 -23.095 1.00 96.56 444 GLN A O 1
ATOM 3543 N N . ASN A 1 445 ? 16.273 -18.590 -22.523 1.00 95.62 445 ASN A N 1
ATOM 3544 C CA . ASN A 1 445 ? 15.984 -17.551 -23.510 1.00 95.62 445 ASN A CA 1
ATOM 3545 C C . ASN A 1 445 ? 16.638 -16.216 -23.126 1.00 95.62 445 ASN A C 1
ATOM 3547 O O . ASN A 1 445 ? 16.357 -15.678 -22.055 1.00 95.62 445 ASN A O 1
ATOM 3551 N N . ASP A 1 446 ? 17.508 -15.675 -23.968 1.00 93.12 446 ASP A N 1
ATOM 3552 C CA . ASP A 1 446 ? 18.256 -14.439 -23.720 1.00 93.12 446 ASP A CA 1
ATOM 3553 C C . ASP A 1 446 ? 17.585 -13.175 -24.292 1.00 93.12 446 ASP A C 1
ATOM 3555 O O . ASP A 1 446 ? 17.988 -12.062 -23.954 1.00 93.12 446 ASP A O 1
ATOM 3559 N N . GLU A 1 447 ? 16.512 -13.312 -25.077 1.00 90.62 447 GLU A N 1
ATOM 3560 C CA . GLU A 1 447 ? 15.810 -12.185 -25.711 1.00 90.62 447 GLU A CA 1
ATOM 3561 C C . GLU A 1 447 ? 14.549 -11.732 -24.948 1.00 90.62 447 GLU A C 1
ATOM 3563 O O . GLU A 1 447 ? 14.226 -10.530 -24.853 1.00 90.62 447 GLU A O 1
ATOM 3568 N N . VAL A 1 448 ? 13.801 -12.704 -24.419 1.00 92.19 448 VAL A N 1
ATOM 3569 C CA . VAL A 1 448 ? 12.539 -12.517 -23.692 1.00 92.19 448 VAL A CA 1
ATOM 3570 C C . VAL A 1 448 ? 12.493 -13.385 -22.440 1.00 92.19 448 VAL A C 1
ATOM 3572 O O . VAL A 1 448 ? 13.204 -14.377 -22.307 1.00 92.19 448 VAL A O 1
ATOM 3575 N N . PHE A 1 449 ? 11.627 -13.018 -21.493 1.00 92.12 449 PHE A N 1
ATOM 3576 C CA . PHE A 1 449 ? 11.516 -13.758 -20.239 1.00 92.12 449 PHE A CA 1
ATOM 3577 C C . PHE A 1 449 ? 10.966 -15.180 -20.440 1.00 92.12 449 PHE A C 1
ATOM 3579 O O . PHE A 1 449 ? 11.410 -16.084 -19.733 1.00 92.12 449 PHE A O 1
ATOM 3586 N N . ALA A 1 450 ? 10.058 -15.365 -21.408 1.00 96.38 450 ALA A N 1
ATOM 3587 C CA . ALA A 1 450 ? 9.633 -16.652 -21.947 1.00 96.38 450 ALA A CA 1
ATOM 3588 C C . ALA A 1 450 ? 9.008 -16.493 -23.344 1.00 96.38 450 ALA A C 1
ATOM 3590 O O . ALA A 1 450 ? 8.362 -15.481 -23.630 1.00 96.38 450 ALA A O 1
ATOM 3591 N N . SER A 1 451 ? 9.190 -17.489 -24.213 1.00 96.62 451 SER A N 1
ATOM 3592 C CA . SER A 1 451 ? 8.557 -17.539 -25.537 1.00 96.62 451 SER A CA 1
ATOM 3593 C C . SER A 1 451 ? 7.026 -17.649 -25.467 1.00 96.62 451 SER A C 1
ATOM 3595 O O . SER A 1 451 ? 6.449 -18.163 -24.503 1.00 96.62 451 SER A O 1
ATOM 3597 N N . LYS A 1 452 ? 6.337 -17.184 -26.520 1.00 96.25 452 LYS A N 1
ATOM 3598 C CA . LYS A 1 452 ? 4.867 -17.276 -26.612 1.00 96.25 452 LYS A CA 1
ATOM 3599 C C . LYS A 1 452 ? 4.403 -18.729 -26.620 1.00 96.25 452 LYS A C 1
ATOM 3601 O O . LYS A 1 452 ? 3.359 -19.042 -26.057 1.00 96.25 452 LYS A O 1
ATOM 3606 N N . GLU A 1 453 ? 5.174 -19.605 -27.250 1.00 96.94 453 GLU A N 1
ATOM 3607 C CA . GLU A 1 453 ? 4.942 -21.042 -27.317 1.00 96.94 453 GLU A CA 1
ATOM 3608 C C . GLU A 1 453 ? 4.966 -21.649 -25.911 1.00 96.94 453 GLU A C 1
ATOM 3610 O O . GLU A 1 453 ? 4.004 -22.312 -25.520 1.00 96.94 453 GLU A O 1
ATOM 3615 N N . ALA A 1 454 ? 6.002 -21.348 -25.119 1.00 97.38 454 ALA A N 1
ATOM 3616 C CA . ALA A 1 454 ? 6.123 -21.824 -23.744 1.00 97.38 454 ALA A CA 1
ATOM 3617 C C . ALA A 1 454 ? 4.992 -21.295 -22.847 1.00 97.38 454 ALA A C 1
ATOM 3619 O O . ALA A 1 454 ? 4.368 -22.071 -22.123 1.00 97.38 454 ALA A O 1
ATOM 3620 N N . LEU A 1 455 ? 4.667 -20.001 -22.945 1.00 97.25 455 LEU A N 1
ATOM 3621 C CA . LEU A 1 455 ? 3.577 -19.378 -22.184 1.00 97.25 455 LEU A CA 1
ATOM 3622 C C . LEU A 1 455 ? 2.198 -19.941 -22.559 1.00 97.25 455 LEU A C 1
ATOM 3624 O O . LEU A 1 455 ? 1.338 -20.111 -21.698 1.00 97.25 455 LEU A O 1
ATOM 3628 N N . ASN A 1 456 ? 1.963 -20.255 -23.835 1.00 96.12 456 ASN A N 1
ATOM 3629 C CA . ASN A 1 456 ? 0.710 -20.866 -24.282 1.00 96.12 456 ASN A CA 1
ATOM 3630 C C . ASN A 1 456 ? 0.591 -22.338 -23.876 1.00 96.12 456 ASN A C 1
ATOM 3632 O O . ASN A 1 456 ? -0.524 -22.798 -23.618 1.00 96.12 456 ASN A O 1
ATOM 3636 N N . TYR A 1 457 ? 1.716 -23.055 -23.819 1.00 97.00 457 TYR A N 1
ATOM 3637 C CA . TYR A 1 457 ? 1.771 -24.444 -23.379 1.00 97.00 457 TYR A CA 1
ATOM 3638 C C . TYR A 1 457 ? 1.554 -24.566 -21.864 1.00 97.00 457 TYR A C 1
ATOM 3640 O O . TYR A 1 457 ? 0.618 -25.238 -21.438 1.00 97.00 457 TYR A O 1
ATOM 3648 N N . TRP A 1 458 ? 2.377 -23.885 -21.058 1.00 96.50 458 TRP A N 1
ATOM 3649 C CA . TRP A 1 458 ? 2.362 -24.002 -19.595 1.00 96.50 458 TRP A CA 1
ATOM 3650 C C . TRP A 1 458 ? 1.292 -23.144 -18.915 1.00 96.50 458 TRP A C 1
ATOM 3652 O O . TRP A 1 458 ? 0.747 -23.556 -17.897 1.00 96.50 458 TRP A O 1
ATOM 3662 N N . LYS A 1 459 ? 0.960 -21.972 -19.471 1.00 94.69 459 LYS A N 1
ATOM 3663 C CA . LYS A 1 459 ? -0.031 -21.028 -18.925 1.00 94.69 459 LYS A CA 1
ATOM 3664 C C . LYS A 1 459 ? 0.280 -20.597 -17.487 1.00 94.69 459 LYS A C 1
ATOM 3666 O O . LYS A 1 459 ? 1.218 -19.843 -17.271 1.00 94.69 459 LYS A O 1
ATOM 3671 N N . ASN A 1 460 ? -0.538 -20.998 -16.519 1.00 93.25 460 ASN A N 1
ATOM 3672 C CA . ASN A 1 460 ? -0.385 -20.726 -15.096 1.00 93.25 460 ASN A CA 1
ATOM 3673 C C . ASN A 1 460 ? -0.022 -22.009 -14.345 1.00 93.25 460 ASN A C 1
ATOM 3675 O O . ASN A 1 460 ? -0.257 -23.112 -14.825 1.00 93.25 460 ASN A O 1
ATOM 3679 N N . VAL A 1 461 ? 0.536 -21.867 -13.147 1.00 96.25 461 VAL A N 1
ATOM 3680 C CA . VAL A 1 461 ? 0.937 -23.002 -12.314 1.00 96.25 461 VAL A CA 1
ATOM 3681 C C . VAL A 1 461 ? -0.305 -23.755 -11.836 1.00 96.25 461 VAL A C 1
ATOM 3683 O O . VAL A 1 461 ? -1.187 -23.164 -11.209 1.00 96.25 461 VAL A O 1
ATOM 3686 N N . ASP A 1 462 ? -0.371 -25.063 -12.088 1.00 95.06 462 ASP A N 1
ATOM 3687 C CA . ASP A 1 462 ? -1.515 -25.879 -11.670 1.00 95.06 462 ASP A CA 1
ATOM 3688 C C . ASP A 1 462 ? -1.565 -26.091 -10.149 1.00 95.06 462 ASP A C 1
ATOM 3690 O O . ASP A 1 462 ? -2.633 -25.968 -9.555 1.00 95.06 462 ASP A O 1
ATOM 3694 N N . LEU A 1 463 ? -0.421 -26.363 -9.509 1.00 95.75 463 LEU A N 1
ATOM 3695 C CA . LEU A 1 463 ? -0.298 -26.542 -8.060 1.00 95.75 463 LEU A CA 1
ATOM 3696 C C . LEU A 1 463 ? 0.914 -25.784 -7.519 1.00 95.75 463 LEU A C 1
ATOM 3698 O O . LEU A 1 463 ? 2.052 -26.063 -7.893 1.00 95.75 463 LEU A O 1
ATOM 3702 N N . TYR A 1 464 ? 0.661 -24.872 -6.586 1.00 96.38 464 TYR A N 1
ATOM 3703 C CA . TYR A 1 464 ? 1.675 -24.144 -5.841 1.00 96.38 464 TYR A CA 1
ATOM 3704 C C . TYR A 1 464 ? 1.705 -24.598 -4.379 1.00 96.38 464 TYR A C 1
ATOM 3706 O O . TYR A 1 464 ? 0.663 -24.689 -3.728 1.00 96.38 464 TYR A O 1
ATOM 3714 N N . ILE A 1 465 ? 2.899 -24.894 -3.860 1.00 94.94 465 ILE A N 1
ATOM 3715 C CA . ILE A 1 465 ? 3.113 -25.326 -2.473 1.00 94.94 465 ILE A CA 1
ATOM 3716 C C . ILE A 1 465 ? 4.060 -24.329 -1.813 1.00 94.94 465 ILE A C 1
ATOM 3718 O O . ILE A 1 465 ? 5.194 -24.159 -2.260 1.00 94.94 465 ILE A O 1
ATOM 3722 N N . GLY A 1 466 ? 3.600 -23.661 -0.760 1.00 90.56 466 GLY A N 1
ATOM 3723 C CA . GLY A 1 466 ? 4.376 -22.640 -0.063 1.00 90.56 466 GLY A CA 1
ATOM 3724 C C . GLY A 1 466 ? 3.731 -22.239 1.257 1.00 90.56 466 GLY A C 1
ATOM 3725 O O . GLY A 1 466 ? 2.523 -22.366 1.423 1.00 90.56 466 GLY A O 1
ATOM 3726 N N . GLY A 1 467 ? 4.521 -21.763 2.215 1.00 86.38 467 GLY A N 1
ATOM 3727 C CA . GLY A 1 467 ? 4.013 -21.457 3.551 1.00 86.38 467 GLY A CA 1
ATOM 3728 C C . GLY A 1 467 ? 3.041 -20.267 3.563 1.00 86.38 467 GLY A C 1
ATOM 3729 O O . GLY A 1 467 ? 3.078 -19.402 2.680 1.00 86.38 467 GLY A O 1
ATOM 3730 N N . SER A 1 468 ? 2.138 -20.229 4.547 1.00 84.94 468 SER A N 1
ATOM 3731 C CA . SER A 1 468 ? 1.115 -19.179 4.670 1.00 84.94 468 SER A CA 1
ATOM 3732 C C . SER A 1 468 ? 1.692 -17.797 4.996 1.00 84.94 468 SER A C 1
ATOM 3734 O O . SER A 1 468 ? 1.005 -16.797 4.806 1.00 84.94 468 SER A O 1
ATOM 3736 N N . GLU A 1 469 ? 2.957 -17.709 5.418 1.00 81.56 469 GLU A N 1
ATOM 3737 C CA . GLU A 1 469 ? 3.673 -16.441 5.621 1.00 81.56 469 GLU A CA 1
ATOM 3738 C C . GLU A 1 469 ? 3.744 -15.570 4.357 1.00 81.56 469 GLU A C 1
ATOM 3740 O O . GLU A 1 469 ? 3.939 -14.363 4.442 1.00 81.56 469 GLU A O 1
ATOM 3745 N N . HIS A 1 470 ? 3.550 -16.152 3.172 1.00 88.12 470 HIS A N 1
ATOM 3746 C CA . HIS A 1 470 ? 3.613 -15.435 1.901 1.00 88.12 470 HIS A CA 1
ATOM 3747 C C . HIS A 1 470 ? 2.264 -14.873 1.427 1.00 88.12 470 HIS A C 1
ATOM 3749 O O . HIS A 1 470 ? 2.196 -14.323 0.325 1.00 88.12 470 HIS A O 1
ATOM 3755 N N . ALA A 1 471 ? 1.205 -14.991 2.236 1.00 86.94 471 ALA A N 1
ATOM 3756 C CA . ALA A 1 471 ? -0.165 -14.622 1.879 1.00 86.94 471 ALA A CA 1
ATOM 3757 C C . ALA A 1 471 ? -0.329 -13.169 1.407 1.00 86.94 471 ALA A C 1
ATOM 3759 O O . ALA A 1 471 ? -0.961 -12.937 0.376 1.00 86.94 471 ALA A O 1
ATOM 3760 N N . THR A 1 472 ? 0.237 -12.205 2.136 1.00 85.81 472 THR A N 1
ATOM 3761 C CA . THR A 1 472 ? 0.078 -10.761 1.871 1.00 85.81 472 THR A CA 1
ATOM 3762 C C . THR A 1 472 ? 1.275 -10.126 1.165 1.00 85.81 472 THR A C 1
ATOM 3764 O O . THR A 1 472 ? 1.137 -9.033 0.624 1.00 85.81 472 THR A O 1
ATOM 3767 N N . GLY A 1 473 ? 2.419 -10.815 1.134 1.00 87.38 473 GLY A N 1
ATOM 3768 C CA . GLY A 1 473 ? 3.619 -10.413 0.400 1.00 87.38 473 GLY A CA 1
ATOM 3769 C C . GLY A 1 473 ? 3.671 -11.060 -0.984 1.00 87.38 473 GLY A C 1
ATOM 3770 O O . GLY A 1 473 ? 2.934 -10.682 -1.894 1.00 87.38 473 GLY A O 1
ATOM 3771 N N . HIS A 1 474 ? 4.534 -12.069 -1.144 1.00 92.31 474 HIS A N 1
ATOM 3772 C CA . HIS A 1 474 ? 4.810 -12.723 -2.432 1.00 92.31 474 HIS A CA 1
ATOM 3773 C C . HIS A 1 474 ? 3.551 -13.119 -3.224 1.00 92.31 474 HIS A C 1
ATOM 3775 O O . HIS A 1 474 ? 3.479 -12.814 -4.414 1.00 92.31 474 HIS A O 1
ATOM 3781 N N . LEU A 1 475 ? 2.553 -13.757 -2.599 1.00 94.50 475 LEU A N 1
ATOM 3782 C CA . LEU A 1 475 ? 1.355 -14.199 -3.322 1.00 94.50 475 LEU A CA 1
ATOM 3783 C C . LEU A 1 475 ? 0.528 -13.022 -3.843 1.00 94.50 475 LEU A C 1
ATOM 3785 O O . LEU A 1 475 ? -0.039 -13.116 -4.926 1.00 94.50 475 LEU A O 1
ATOM 3789 N N . LEU A 1 476 ? 0.469 -11.909 -3.114 1.00 94.88 476 LEU A N 1
ATOM 3790 C CA . LEU A 1 476 ? -0.233 -10.711 -3.567 1.00 94.88 476 LEU A CA 1
ATOM 3791 C C . LEU A 1 476 ? 0.533 -10.017 -4.706 1.00 94.88 476 LEU A C 1
ATOM 3793 O O . LEU A 1 476 ? -0.064 -9.684 -5.732 1.00 94.88 476 LEU A O 1
ATOM 3797 N N . TYR A 1 477 ? 1.855 -9.862 -4.569 1.00 96.06 477 TYR A N 1
ATOM 3798 C CA . TYR A 1 477 ? 2.697 -9.227 -5.590 1.00 96.06 477 TYR A CA 1
ATOM 3799 C C . TYR A 1 477 ? 2.759 -10.030 -6.893 1.00 96.06 477 TYR A C 1
ATOM 3801 O O . TYR A 1 477 ? 2.641 -9.443 -7.969 1.00 96.06 477 TYR A O 1
ATOM 3809 N N . ALA A 1 478 ? 2.842 -11.362 -6.819 1.00 97.06 478 ALA A N 1
ATOM 3810 C CA . ALA A 1 478 ? 2.797 -12.228 -7.995 1.00 97.06 478 ALA A CA 1
ATOM 3811 C C . ALA A 1 478 ? 1.489 -12.047 -8.779 1.00 97.06 478 ALA A C 1
ATOM 3813 O O . ALA A 1 478 ? 1.509 -11.893 -9.999 1.00 97.06 478 ALA A O 1
ATOM 3814 N N . ARG A 1 479 ? 0.345 -11.995 -8.083 1.00 96.69 479 ARG A N 1
ATOM 3815 C CA . ARG A 1 479 ? -0.962 -11.749 -8.713 1.00 96.69 479 ARG A CA 1
ATOM 3816 C C . ARG A 1 479 ? -1.022 -10.380 -9.386 1.00 96.69 479 ARG A C 1
ATOM 3818 O O . ARG A 1 479 ? -1.470 -10.287 -10.525 1.00 96.69 479 ARG A O 1
ATOM 3825 N N . PHE A 1 480 ? -0.540 -9.333 -8.717 1.00 97.69 480 PHE A N 1
ATOM 3826 C CA . PHE A 1 480 ? -0.447 -7.990 -9.297 1.00 97.69 480 PHE A CA 1
ATOM 3827 C C . PHE A 1 480 ? 0.406 -7.976 -10.575 1.00 97.69 480 PHE A C 1
ATOM 3829 O O . PHE A 1 480 ? -0.050 -7.487 -11.609 1.00 97.69 480 PHE A O 1
ATOM 3836 N N . TRP A 1 481 ? 1.601 -8.575 -10.540 1.00 97.69 481 TRP A N 1
ATOM 3837 C CA . TRP A 1 481 ? 2.488 -8.644 -11.704 1.00 97.69 481 TRP A CA 1
ATOM 3838 C C . TRP A 1 481 ? 1.863 -9.410 -12.863 1.00 97.69 481 TRP A C 1
ATOM 3840 O O . TRP A 1 481 ? 1.942 -8.950 -13.997 1.00 97.69 481 TRP A O 1
ATOM 3850 N N . VAL A 1 482 ? 1.202 -10.541 -12.606 1.00 97.44 482 VAL A N 1
ATOM 3851 C CA . VAL A 1 482 ? 0.524 -11.315 -13.657 1.00 97.44 482 VAL A CA 1
ATOM 3852 C C . VAL A 1 482 ? -0.579 -10.498 -14.320 1.00 97.44 482 VAL A C 1
ATOM 3854 O O . VAL A 1 482 ? -0.648 -10.478 -15.546 1.00 97.44 482 VAL A O 1
ATOM 3857 N N . LYS A 1 483 ? -1.388 -9.765 -13.544 1.00 97.44 483 LYS A N 1
ATOM 3858 C CA . LYS A 1 483 ? -2.428 -8.881 -14.093 1.00 97.44 483 LYS A CA 1
ATOM 3859 C C . LYS A 1 483 ? -1.839 -7.763 -14.943 1.00 97.44 483 LYS A C 1
ATOM 3861 O O . LYS A 1 483 ? -2.294 -7.551 -16.061 1.00 97.44 483 LYS A O 1
ATOM 3866 N N . PHE A 1 484 ? -0.779 -7.113 -14.470 1.00 98.38 484 PHE A N 1
ATOM 3867 C CA . PHE A 1 484 ? -0.063 -6.120 -15.266 1.00 98.38 484 PHE A CA 1
ATOM 3868 C C . PHE A 1 484 ? 0.507 -6.716 -16.565 1.00 98.38 484 PHE A C 1
ATOM 3870 O O . PHE A 1 484 ? 0.321 -6.167 -17.652 1.00 98.38 484 PHE A O 1
ATOM 3877 N N . LEU A 1 485 ? 1.189 -7.861 -16.479 1.00 97.69 485 LEU A N 1
ATOM 3878 C CA . LEU A 1 485 ? 1.766 -8.536 -17.640 1.00 97.69 485 LEU A CA 1
ATOM 3879 C C . LEU A 1 485 ? 0.676 -8.949 -18.637 1.00 97.69 485 LEU A C 1
ATOM 3881 O O . LEU A 1 485 ? 0.891 -8.867 -19.845 1.00 97.69 485 LEU A O 1
ATOM 3885 N N . LYS A 1 486 ? -0.496 -9.358 -18.147 1.00 97.12 486 LYS A N 1
ATOM 3886 C CA . LYS A 1 486 ? -1.668 -9.690 -18.957 1.00 97.12 486 LYS A CA 1
ATOM 3887 C C . LYS A 1 486 ? -2.221 -8.461 -19.674 1.00 97.12 486 LYS A C 1
ATOM 3889 O O . LYS A 1 486 ? -2.429 -8.520 -20.885 1.00 97.12 486 LYS A O 1
ATOM 3894 N N . ASP A 1 487 ? -2.370 -7.343 -18.969 1.00 98.25 487 ASP A N 1
ATOM 3895 C CA . ASP A 1 487 ? -2.846 -6.069 -19.525 1.00 98.25 487 ASP A CA 1
ATOM 3896 C C . ASP A 1 487 ? -1.954 -5.563 -20.662 1.00 98.25 487 ASP A C 1
ATOM 3898 O O . ASP A 1 487 ? -2.436 -5.087 -21.693 1.00 98.25 487 ASP A O 1
ATOM 3902 N N . ARG A 1 488 ? -0.636 -5.716 -20.494 1.00 97.19 488 ARG A N 1
ATOM 3903 C CA . ARG A 1 488 ? 0.369 -5.342 -21.495 1.00 97.19 488 ARG A CA 1
ATOM 3904 C C . ARG A 1 488 ? 0.596 -6.415 -22.569 1.00 97.19 488 ARG A C 1
ATOM 3906 O O . ARG A 1 488 ? 1.393 -6.199 -23.477 1.00 97.19 488 ARG A O 1
ATOM 3913 N N . GLY A 1 489 ? -0.116 -7.544 -22.504 1.00 95.94 489 GLY A N 1
ATOM 3914 C CA . GLY A 1 489 ? -0.087 -8.605 -23.515 1.00 95.94 489 GLY A CA 1
ATOM 3915 C C . GLY A 1 489 ? 1.141 -9.520 -23.468 1.00 95.94 489 GLY A C 1
ATOM 3916 O O . GLY A 1 489 ? 1.412 -10.222 -24.441 1.00 95.94 489 GLY A O 1
ATOM 3917 N N . PHE A 1 490 ? 1.886 -9.524 -22.361 1.00 95.81 490 PHE A N 1
ATOM 3918 C CA . PHE A 1 490 ? 3.053 -10.383 -22.159 1.00 95.81 490 PHE A CA 1
ATOM 3919 C C . PHE A 1 490 ? 2.684 -11.807 -21.742 1.00 95.81 490 PHE A C 1
ATOM 3921 O O . PHE A 1 490 ? 3.405 -12.738 -22.083 1.00 95.81 490 PHE A O 1
ATOM 3928 N N . VAL A 1 491 ? 1.571 -11.990 -21.027 1.00 95.94 491 VAL A N 1
ATOM 3929 C CA . VAL A 1 491 ? 1.061 -13.310 -20.620 1.00 95.94 491 VAL A CA 1
ATOM 3930 C C . VAL A 1 491 ? -0.421 -13.446 -20.957 1.00 95.94 491 VAL A C 1
ATOM 3932 O O . VAL A 1 491 ? -1.116 -12.462 -21.205 1.00 95.94 491 VAL A O 1
ATOM 3935 N N . ASN A 1 492 ? -0.926 -14.679 -20.992 1.00 91.56 492 ASN A N 1
ATOM 3936 C CA . ASN A 1 492 ? -2.301 -14.985 -21.395 1.00 91.56 492 ASN A CA 1
ATOM 3937 C C . ASN A 1 492 ? -3.228 -15.368 -20.222 1.00 91.56 492 ASN A C 1
ATOM 3939 O O . ASN A 1 492 ? -4.422 -15.555 -20.463 1.00 91.56 492 ASN A O 1
ATOM 3943 N N . VAL A 1 493 ? -2.730 -15.399 -18.984 1.00 93.69 493 VAL A N 1
ATOM 3944 C CA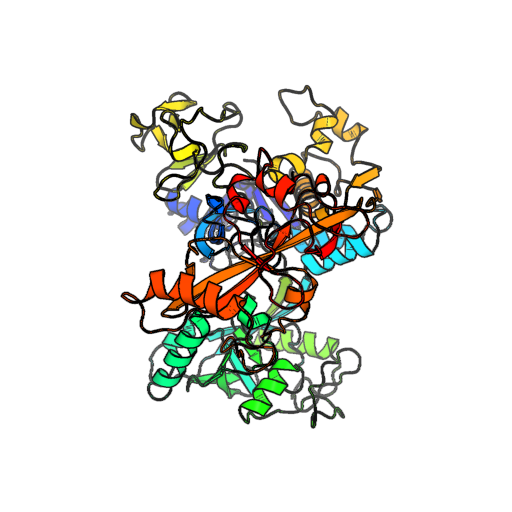 . VAL A 1 493 ? -3.469 -15.780 -17.765 1.00 93.69 493 VAL A CA 1
ATOM 3945 C C . VAL A 1 493 ? -3.743 -14.583 -16.848 1.00 93.69 493 VAL A C 1
ATOM 3947 O O . VAL A 1 493 ? -2.983 -13.623 -16.852 1.00 93.69 493 VAL A O 1
ATOM 3950 N N . GLU A 1 494 ? -4.820 -14.648 -16.060 1.00 91.69 494 GLU A N 1
ATOM 3951 C CA . GLU A 1 494 ? -5.192 -13.609 -15.075 1.00 91.69 494 GLU A CA 1
ATOM 3952 C C . GLU A 1 494 ? -4.627 -13.857 -13.672 1.00 91.69 494 GLU A C 1
ATOM 3954 O O . GLU A 1 494 ? -4.468 -12.915 -12.892 1.00 91.69 494 GLU A O 1
ATOM 3959 N N . GLU A 1 495 ? -4.374 -15.120 -13.327 1.00 94.25 495 GLU A N 1
ATOM 3960 C CA . GLU A 1 495 ? -3.951 -15.549 -11.994 1.00 94.25 495 GLU A CA 1
ATOM 3961 C C . GLU A 1 495 ? -2.812 -16.577 -12.114 1.00 94.25 495 GLU A C 1
ATOM 3963 O O . GLU A 1 495 ? -2.912 -17.506 -12.927 1.00 94.25 495 GLU A O 1
ATOM 3968 N N . PRO A 1 496 ? -1.726 -16.432 -11.332 1.00 94.69 496 PRO A N 1
ATOM 3969 C CA . PRO A 1 496 ? -0.519 -17.247 -11.478 1.00 94.69 496 PRO A CA 1
ATOM 3970 C C . PRO A 1 496 ? -0.656 -18.693 -11.000 1.00 94.69 496 PRO A C 1
ATOM 3972 O O . PRO A 1 496 ? 0.037 -19.558 -11.533 1.00 94.69 496 PRO A O 1
ATOM 3975 N N . PHE A 1 497 ? -1.509 -18.966 -10.007 1.00 94.88 497 PHE A N 1
ATOM 3976 C CA . PHE A 1 497 ? -1.574 -20.265 -9.326 1.00 94.88 497 PHE A CA 1
ATOM 3977 C C . PHE A 1 497 ? -3.021 -20.756 -9.251 1.00 94.88 497 PHE A C 1
ATOM 3979 O O . PHE A 1 497 ? -3.817 -20.143 -8.545 1.00 94.88 497 PHE A O 1
ATOM 3986 N N . LYS A 1 498 ? -3.371 -21.856 -9.932 1.00 92.62 498 LYS A N 1
ATOM 3987 C CA . LYS A 1 498 ? -4.732 -22.427 -9.875 1.00 92.62 498 LYS A CA 1
ATOM 3988 C C . LYS A 1 498 ? -5.041 -23.002 -8.503 1.00 92.62 498 LYS A C 1
ATOM 3990 O O . LYS A 1 498 ? -6.025 -22.621 -7.884 1.00 92.62 498 LYS A O 1
ATOM 3995 N N . LYS A 1 499 ? -4.183 -23.899 -8.016 1.00 93.25 499 LYS A N 1
ATOM 3996 C CA . LYS A 1 499 ? -4.305 -24.513 -6.696 1.00 93.25 499 LYS A CA 1
ATOM 3997 C C . LYS A 1 499 ? -3.168 -24.077 -5.795 1.00 93.25 499 LYS A C 1
ATOM 3999 O O . LYS A 1 499 ? -2.017 -24.052 -6.232 1.00 93.25 499 LYS A O 1
ATOM 4004 N N . LEU A 1 500 ? -3.478 -23.796 -4.532 1.00 92.75 500 LEU A N 1
ATOM 4005 C CA . LEU A 1 500 ? -2.473 -23.424 -3.545 1.00 92.75 500 LEU A CA 1
ATOM 4006 C C . LEU A 1 500 ? -2.643 -24.212 -2.248 1.00 92.75 500 LEU A C 1
ATOM 4008 O O . LEU A 1 500 ? -3.703 -24.198 -1.624 1.00 92.75 500 LEU A O 1
ATOM 4012 N N . ILE A 1 501 ? -1.576 -24.902 -1.846 1.00 90.25 501 ILE A N 1
ATOM 4013 C CA . ILE A 1 501 ? -1.510 -25.665 -0.600 1.00 90.25 501 ILE A CA 1
ATOM 4014 C C . ILE A 1 501 ? -0.463 -25.022 0.303 1.00 90.25 501 ILE A C 1
ATOM 4016 O O . ILE A 1 501 ? 0.717 -24.968 -0.046 1.00 90.25 501 ILE A O 1
ATOM 4020 N N . ASN A 1 502 ? -0.892 -24.574 1.483 1.00 88.69 502 ASN A N 1
ATOM 4021 C CA . ASN A 1 502 ? 0.030 -24.118 2.513 1.00 88.69 502 ASN A CA 1
ATOM 4022 C C . ASN A 1 502 ? 0.472 -25.289 3.387 1.00 88.69 502 ASN A C 1
ATOM 4024 O O . ASN A 1 502 ? -0.349 -25.880 4.089 1.00 88.69 502 ASN A O 1
ATOM 4028 N N . GLN A 1 503 ? 1.761 -25.635 3.349 1.00 85.62 503 GLN A N 1
ATOM 4029 C CA . GLN A 1 503 ? 2.304 -26.614 4.286 1.00 85.62 503 GLN A CA 1
ATOM 4030 C C . GLN A 1 503 ? 2.300 -26.066 5.717 1.00 85.62 503 GLN A C 1
ATOM 4032 O O . GLN A 1 503 ? 2.504 -24.871 5.942 1.00 85.62 503 GLN A O 1
ATOM 4037 N N . GLY A 1 504 ? 2.114 -26.964 6.686 1.00 82.19 504 GLY A N 1
ATOM 4038 C CA . GLY A 1 504 ? 2.309 -26.645 8.096 1.00 82.19 504 GLY A CA 1
ATOM 4039 C C . GLY A 1 504 ? 3.762 -26.272 8.391 1.00 82.19 504 GLY A C 1
ATOM 4040 O O . GLY A 1 504 ? 4.694 -26.713 7.714 1.00 82.19 504 GLY A O 1
ATOM 4041 N N . MET A 1 505 ? 3.955 -25.451 9.417 1.00 82.25 505 MET A N 1
ATOM 4042 C CA . MET A 1 505 ? 5.283 -25.040 9.858 1.00 82.25 505 MET A CA 1
ATOM 4043 C C . MET A 1 505 ? 5.952 -26.173 10.637 1.00 82.25 505 MET A C 1
ATOM 4045 O O . MET A 1 505 ? 5.324 -26.805 11.485 1.00 82.25 505 MET A O 1
ATOM 4049 N N . ILE A 1 506 ? 7.241 -26.404 10.383 1.00 83.31 506 ILE A N 1
ATOM 4050 C CA . ILE A 1 506 ? 8.055 -27.271 11.237 1.00 83.31 506 ILE A CA 1
ATOM 4051 C C . ILE A 1 506 ? 8.481 -26.451 12.458 1.00 83.31 506 ILE A C 1
ATOM 4053 O O . ILE A 1 506 ? 9.067 -25.372 12.322 1.00 83.31 506 ILE A O 1
ATOM 4057 N N . LEU A 1 507 ? 8.161 -26.961 13.644 1.00 83.44 507 LEU A N 1
ATOM 4058 C CA . LEU A 1 507 ? 8.452 -26.314 14.920 1.00 83.44 507 LEU A CA 1
ATOM 4059 C C . LEU A 1 507 ? 9.673 -26.955 15.588 1.00 83.44 507 LEU A C 1
ATOM 4061 O O . LEU A 1 507 ? 9.990 -28.117 15.332 1.00 83.44 507 LEU A O 1
ATOM 4065 N N . GLY A 1 508 ? 10.349 -26.191 16.442 1.00 82.19 508 GLY A N 1
ATOM 4066 C CA . GLY A 1 508 ? 11.458 -26.648 17.274 1.00 82.19 508 GLY A CA 1
ATOM 4067 C C . GLY A 1 508 ? 11.380 -26.041 18.672 1.00 82.19 508 GLY A C 1
ATOM 4068 O O . GLY A 1 508 ? 10.753 -25.001 18.870 1.00 82.19 508 GLY A O 1
ATOM 4069 N N . THR A 1 509 ? 12.004 -26.700 19.645 1.00 85.12 509 THR A N 1
ATOM 4070 C CA . THR A 1 509 ? 12.062 -26.207 21.024 1.00 85.12 509 THR A CA 1
ATOM 4071 C C . THR A 1 509 ? 13.280 -25.311 21.204 1.00 85.12 509 THR A C 1
ATOM 4073 O O . THR A 1 509 ? 14.414 -25.770 21.065 1.00 85.12 509 THR A O 1
ATOM 4076 N N . SER A 1 510 ? 13.045 -24.055 21.565 1.00 87.38 510 SER A N 1
ATOM 4077 C CA . SER A 1 510 ? 14.089 -23.101 21.934 1.00 87.38 510 SER A CA 1
ATOM 4078 C C . SER A 1 510 ? 14.313 -23.087 23.440 1.00 87.38 510 SER A C 1
ATOM 4080 O O . SER A 1 510 ? 13.414 -23.412 24.219 1.00 87.38 510 SER A O 1
ATOM 4082 N N . ALA A 1 511 ? 15.522 -22.705 23.844 1.00 90.06 511 ALA A N 1
ATOM 4083 C CA . ALA A 1 511 ? 15.867 -22.404 25.225 1.00 90.06 511 ALA A CA 1
ATOM 4084 C C . ALA A 1 511 ? 16.204 -20.916 25.358 1.00 90.06 511 ALA A C 1
ATOM 4086 O O . ALA A 1 511 ? 16.842 -20.354 24.466 1.00 90.06 511 ALA A O 1
ATOM 4087 N N . PHE A 1 512 ? 15.805 -20.301 26.470 1.00 89.88 512 PHE A N 1
ATOM 4088 C CA . PHE A 1 512 ? 15.999 -18.878 26.727 1.00 89.88 512 PHE A CA 1
ATOM 4089 C C . PHE A 1 512 ? 16.629 -18.605 28.083 1.00 89.88 512 PHE A C 1
ATOM 4091 O O . PHE A 1 512 ? 16.250 -19.203 29.090 1.00 89.88 512 PHE A O 1
ATOM 4098 N N . VAL A 1 513 ? 17.515 -17.618 28.098 1.00 89.25 513 VAL A N 1
ATOM 4099 C CA . VAL A 1 513 ? 17.995 -16.940 29.303 1.00 89.25 513 VAL A CA 1
ATOM 4100 C C . VAL A 1 513 ? 17.482 -15.500 29.307 1.00 89.25 513 VAL A C 1
ATOM 4102 O O . VAL A 1 513 ? 17.238 -14.934 28.243 1.00 89.25 513 VAL A O 1
ATOM 4105 N N . TYR A 1 514 ? 17.306 -14.882 30.472 1.00 86.62 514 TYR A N 1
ATOM 4106 C CA . TYR A 1 514 ? 16.624 -13.586 30.578 1.00 86.62 514 TYR A CA 1
ATOM 4107 C C . TYR A 1 514 ? 17.605 -12.479 30.947 1.00 86.62 514 TYR A C 1
ATOM 4109 O O . TYR A 1 514 ? 18.038 -12.381 32.091 1.00 86.62 514 TYR A O 1
ATOM 4117 N N . ARG A 1 515 ? 17.994 -11.642 29.982 1.00 84.38 515 ARG A N 1
ATOM 4118 C CA . ARG A 1 515 ? 19.011 -10.605 30.198 1.00 84.38 515 ARG A CA 1
ATOM 4119 C C . ARG A 1 515 ? 18.395 -9.294 30.658 1.00 84.38 515 ARG A C 1
ATOM 4121 O O . ARG A 1 515 ? 17.471 -8.788 30.025 1.00 84.38 515 ARG A O 1
ATOM 4128 N N . VAL A 1 516 ? 18.981 -8.709 31.697 1.00 79.00 516 VAL A N 1
ATOM 4129 C CA . VAL A 1 516 ? 18.634 -7.373 32.188 1.00 79.00 516 VAL A CA 1
ATOM 4130 C C . VAL A 1 516 ? 19.339 -6.307 31.348 1.00 79.00 516 VAL A C 1
ATOM 4132 O O . VAL A 1 516 ? 20.559 -6.337 31.159 1.00 79.00 516 VAL A O 1
ATOM 4135 N N . PHE A 1 517 ? 18.567 -5.339 30.872 1.00 72.38 517 PHE A N 1
ATOM 4136 C CA . PHE A 1 517 ? 19.028 -4.109 30.244 1.00 72.38 517 PHE A CA 1
ATOM 4137 C C . PHE A 1 517 ? 18.623 -2.925 31.109 1.00 72.38 517 PHE A C 1
ATOM 4139 O O . PHE A 1 517 ? 17.476 -2.844 31.537 1.00 72.38 517 PHE A O 1
ATOM 4146 N N . ALA A 1 518 ? 19.549 -1.995 31.321 1.00 71.19 518 ALA A N 1
ATOM 4147 C CA . ALA A 1 518 ? 19.272 -0.724 31.972 1.00 71.19 518 ALA A CA 1
ATOM 4148 C C . ALA A 1 518 ? 19.250 0.395 30.928 1.00 71.19 518 ALA A C 1
ATOM 4150 O O . ALA A 1 518 ? 20.026 0.382 29.966 1.00 71.19 518 ALA A O 1
ATOM 4151 N N . TYR A 1 519 ? 18.372 1.370 31.104 1.00 65.94 519 TYR A N 1
ATOM 4152 C CA . TYR A 1 519 ? 18.324 2.562 30.270 1.00 65.94 519 TYR A CA 1
ATOM 4153 C C . TYR A 1 519 ? 17.885 3.773 31.086 1.00 65.94 519 TYR A C 1
ATOM 4155 O O . TYR A 1 519 ? 17.136 3.651 32.046 1.00 65.94 519 TYR A O 1
ATOM 4163 N N . TYR A 1 520 ? 18.339 4.957 30.694 1.00 69.69 520 TYR A N 1
ATOM 4164 C CA . TYR A 1 520 ? 17.756 6.205 31.173 1.00 69.69 520 TYR A CA 1
ATOM 4165 C C . TYR A 1 520 ? 16.689 6.669 30.200 1.00 69.69 520 TYR A C 1
ATOM 4167 O O . TYR A 1 520 ? 16.876 6.573 28.986 1.00 69.69 520 TYR A O 1
ATOM 4175 N N . VAL A 1 521 ? 15.599 7.202 30.736 1.00 62.22 521 VAL A N 1
ATOM 4176 C CA . VAL A 1 521 ? 14.643 7.986 29.962 1.00 62.22 521 VAL A CA 1
ATOM 4177 C C . VAL A 1 521 ? 14.922 9.448 30.260 1.00 62.22 521 VAL A C 1
ATOM 4179 O O . VAL A 1 521 ? 14.731 9.910 31.382 1.00 62.22 521 VAL A O 1
ATOM 4182 N N . ILE A 1 522 ? 15.430 10.167 29.267 1.00 67.94 522 ILE A N 1
ATOM 4183 C CA . ILE A 1 522 ? 15.695 11.604 29.362 1.00 67.94 522 ILE A CA 1
ATOM 4184 C C . ILE A 1 522 ? 14.925 12.242 28.224 1.00 67.94 522 ILE A C 1
ATOM 4186 O O . ILE A 1 522 ? 15.105 11.842 27.080 1.00 67.94 522 ILE A O 1
ATOM 4190 N N . GLU A 1 523 ? 14.035 13.182 28.542 1.00 67.81 523 GLU A N 1
ATOM 4191 C CA . GLU A 1 523 ? 13.221 13.873 27.530 1.00 67.81 523 GLU A CA 1
ATOM 4192 C C . GLU A 1 523 ? 12.455 12.893 26.605 1.00 67.81 523 GLU A C 1
ATOM 4194 O O . GLU A 1 523 ? 12.236 13.164 25.430 1.00 67.81 523 GLU A O 1
ATOM 4199 N N . ASN A 1 524 ? 12.021 11.746 27.153 1.00 56.69 524 ASN A N 1
ATOM 4200 C CA . ASN A 1 524 ? 11.377 10.621 26.450 1.00 56.69 524 ASN A CA 1
ATOM 4201 C C . ASN A 1 524 ? 12.239 9.881 25.407 1.00 56.69 524 ASN A C 1
ATOM 4203 O O . ASN A 1 524 ? 11.733 8.994 24.717 1.00 56.69 524 ASN A O 1
ATOM 4207 N N . GLU A 1 525 ? 13.545 10.134 25.353 1.00 48.88 525 GLU A N 1
ATOM 4208 C CA . GLU A 1 525 ? 14.501 9.302 24.626 1.00 48.88 525 GLU A CA 1
ATOM 4209 C C . GLU A 1 525 ? 15.140 8.257 25.549 1.00 48.88 525 GLU A C 1
ATOM 4211 O O . GLU A 1 525 ? 15.494 8.533 26.699 1.00 48.88 525 GLU A O 1
ATOM 4216 N N . ARG A 1 526 ? 15.288 7.026 25.039 1.00 61.88 526 ARG A N 1
ATOM 4217 C CA . ARG A 1 526 ? 15.905 5.913 25.772 1.00 61.88 526 ARG A CA 1
ATOM 4218 C C . ARG A 1 526 ? 17.400 5.843 25.495 1.00 61.88 526 ARG A C 1
ATOM 4220 O O . ARG A 1 526 ? 17.821 5.519 24.387 1.00 61.88 526 ARG A O 1
ATOM 4227 N N . TYR A 1 527 ? 18.192 6.034 26.540 1.00 63.59 527 TYR A N 1
ATOM 4228 C CA . TYR A 1 527 ? 19.644 5.917 26.514 1.00 63.59 527 TYR A CA 1
ATOM 4229 C C . TYR A 1 527 ? 20.065 4.618 27.190 1.00 63.59 527 TYR A C 1
ATOM 4231 O O . TYR A 1 527 ? 20.038 4.509 28.415 1.00 63.59 527 TYR A O 1
ATOM 4239 N N . THR A 1 528 ? 20.444 3.613 26.401 1.00 65.81 528 THR A N 1
ATOM 4240 C CA . THR A 1 528 ? 20.887 2.319 26.935 1.00 65.81 528 THR A CA 1
ATOM 4241 C C . THR A 1 528 ? 22.176 2.467 27.737 1.00 65.81 528 THR A C 1
ATOM 4243 O O . THR A 1 528 ? 23.175 3.002 27.256 1.00 65.81 528 THR A O 1
ATOM 4246 N N . VAL A 1 529 ? 22.169 1.930 28.953 1.00 67.50 529 VAL A N 1
ATOM 4247 C CA . VAL A 1 529 ? 23.338 1.852 29.823 1.00 67.50 529 VAL A CA 1
ATOM 4248 C C . VAL A 1 529 ? 23.994 0.496 29.620 1.00 67.50 529 VAL A C 1
ATOM 4250 O O . VAL A 1 529 ? 23.380 -0.555 29.814 1.00 67.50 529 VAL A O 1
ATOM 4253 N N . LYS A 1 530 ? 25.271 0.508 29.238 1.00 68.25 530 LYS A N 1
ATOM 4254 C CA . LYS A 1 530 ? 26.067 -0.716 29.192 1.00 68.25 530 LYS A CA 1
ATOM 4255 C C . LYS A 1 530 ? 26.498 -1.073 30.613 1.00 68.25 530 LYS A C 1
ATOM 4257 O O . LYS A 1 530 ? 27.374 -0.415 31.167 1.00 68.25 530 LYS A O 1
ATOM 4262 N N . LEU A 1 531 ? 25.887 -2.110 31.180 1.00 67.81 531 LEU A N 1
ATOM 4263 C CA . LEU A 1 531 ? 26.312 -2.684 32.457 1.00 67.81 531 LEU A CA 1
ATOM 4264 C C . LEU A 1 531 ? 27.750 -3.208 32.349 1.00 67.81 531 LEU A C 1
ATOM 4266 O O . LEU A 1 531 ? 28.155 -3.705 31.293 1.00 67.81 531 LEU A O 1
ATOM 4270 N N . SER A 1 532 ? 28.520 -3.092 33.433 1.00 72.62 532 SER A N 1
ATOM 4271 C CA . SER A 1 532 ? 29.910 -3.561 33.471 1.00 72.62 532 SER A CA 1
ATOM 4272 C C . SER A 1 532 ? 29.999 -5.082 33.351 1.00 72.62 532 SER A C 1
ATOM 4274 O O . SER A 1 532 ? 30.954 -5.585 32.762 1.00 72.62 532 SER A O 1
ATOM 4276 N N . LYS A 1 533 ? 28.980 -5.803 33.835 1.00 80.00 533 LYS A N 1
ATOM 4277 C CA . LYS A 1 533 ? 28.785 -7.237 33.619 1.00 80.00 533 LYS A CA 1
ATOM 4278 C C . LYS A 1 533 ? 27.340 -7.519 33.191 1.00 80.00 533 LYS A C 1
ATOM 4280 O O . LYS A 1 533 ? 26.417 -6.961 33.782 1.00 80.00 533 LYS A O 1
ATOM 4285 N N . PRO A 1 534 ? 27.097 -8.383 32.189 1.00 82.38 534 PRO A N 1
ATOM 4286 C CA . PRO A 1 534 ? 25.742 -8.817 31.859 1.00 82.38 534 PRO A CA 1
ATOM 4287 C C . PRO A 1 534 ? 25.083 -9.517 33.052 1.00 82.38 534 PRO A C 1
ATOM 4289 O O . PRO A 1 534 ? 25.737 -10.284 33.755 1.00 82.38 534 PRO A O 1
ATOM 4292 N N . ILE A 1 535 ? 23.789 -9.280 33.259 1.00 82.88 535 ILE A N 1
ATOM 4293 C CA . ILE A 1 535 ? 23.010 -9.921 34.324 1.00 82.88 535 ILE A CA 1
ATOM 4294 C C . ILE A 1 535 ? 21.929 -10.767 33.670 1.00 82.88 535 ILE A C 1
ATOM 4296 O O . ILE A 1 535 ? 21.182 -10.273 32.821 1.00 82.88 535 ILE A O 1
ATOM 4300 N N . ILE A 1 536 ? 21.897 -12.044 34.038 1.00 86.56 536 ILE A N 1
ATOM 4301 C CA . ILE A 1 536 ? 21.101 -13.083 33.399 1.00 86.56 536 ILE A CA 1
ATOM 4302 C C . ILE A 1 536 ? 20.264 -13.788 34.471 1.00 86.56 536 ILE A C 1
ATOM 4304 O O . ILE A 1 536 ? 20.808 -14.384 35.396 1.00 86.56 536 ILE A O 1
ATOM 4308 N N . LEU A 1 537 ? 18.943 -13.708 34.358 1.00 86.25 537 LEU A N 1
ATOM 4309 C CA . LEU A 1 537 ? 17.985 -14.237 35.328 1.00 86.25 537 LEU A CA 1
ATOM 4310 C C . LEU A 1 537 ? 17.452 -15.593 34.884 1.00 86.25 537 LEU A C 1
ATOM 4312 O O . LEU A 1 537 ? 17.193 -15.788 33.697 1.00 86.25 537 LEU A O 1
ATOM 4316 N N . ASP A 1 538 ? 17.276 -16.512 35.826 1.00 87.88 538 ASP A N 1
ATOM 4317 C CA . ASP A 1 538 ? 16.541 -17.770 35.659 1.00 87.88 538 ASP A CA 1
ATOM 4318 C C . ASP A 1 538 ? 15.092 -17.522 35.191 1.00 87.88 538 ASP A C 1
ATOM 4320 O O . ASP A 1 538 ? 14.516 -16.465 35.462 1.00 87.88 538 ASP A O 1
ATOM 4324 N N . LYS A 1 539 ? 14.471 -18.499 34.514 1.00 88.25 539 LYS A N 1
ATOM 4325 C CA . LYS A 1 539 ? 13.047 -18.460 34.138 1.00 88.25 539 LYS A CA 1
ATOM 4326 C C . LYS A 1 539 ? 12.116 -18.128 35.303 1.00 88.25 539 LYS A C 1
ATOM 4328 O O . LYS A 1 539 ? 11.216 -17.309 35.141 1.00 88.25 539 LYS A O 1
ATOM 4333 N N . LEU A 1 540 ? 12.290 -18.771 36.450 1.00 83.62 540 LEU A N 1
ATOM 4334 C CA . LEU A 1 540 ? 11.441 -18.567 37.619 1.00 83.62 540 LEU A CA 1
ATOM 4335 C C . LEU A 1 540 ? 11.708 -17.211 38.264 1.00 83.62 540 LEU A C 1
ATOM 4337 O O . LEU A 1 540 ? 10.763 -16.569 38.710 1.00 83.62 540 LEU A O 1
ATOM 4341 N N . ALA A 1 541 ? 12.959 -16.743 38.270 1.00 80.06 541 ALA A N 1
ATOM 4342 C CA . ALA A 1 541 ? 13.278 -15.382 38.698 1.00 80.06 541 ALA A CA 1
ATOM 4343 C C . ALA A 1 541 ? 12.612 -14.346 37.776 1.00 80.06 541 ALA A C 1
ATOM 4345 O O . ALA A 1 541 ? 12.012 -13.388 38.256 1.00 80.06 541 ALA A O 1
ATOM 4346 N N . TYR A 1 542 ? 12.638 -14.583 36.462 1.00 80.75 542 TYR A N 1
ATOM 4347 C CA . TYR A 1 542 ? 11.933 -13.769 35.476 1.00 80.75 542 TYR A CA 1
ATOM 4348 C C . TYR A 1 542 ? 10.409 -13.788 35.680 1.00 80.75 542 TYR A C 1
ATOM 4350 O O . TYR A 1 542 ? 9.787 -12.731 35.728 1.00 80.75 542 TYR A O 1
ATOM 4358 N N . ASP A 1 543 ? 9.797 -14.956 35.873 1.00 76.88 543 ASP A N 1
ATOM 4359 C CA . ASP A 1 543 ? 8.348 -15.062 36.093 1.00 76.88 543 ASP A CA 1
ATOM 4360 C C . ASP A 1 543 ? 7.898 -14.413 37.406 1.00 76.88 543 ASP A C 1
ATOM 4362 O O . ASP A 1 543 ? 6.832 -13.797 37.462 1.00 76.88 543 ASP A O 1
ATOM 4366 N N . LYS A 1 544 ? 8.709 -14.551 38.464 1.00 70.06 544 LYS A N 1
ATOM 4367 C CA . LYS A 1 544 ? 8.487 -13.908 39.767 1.00 70.06 544 LYS A CA 1
ATOM 4368 C C . LYS A 1 544 ? 8.752 -12.406 39.719 1.00 70.06 544 LYS A C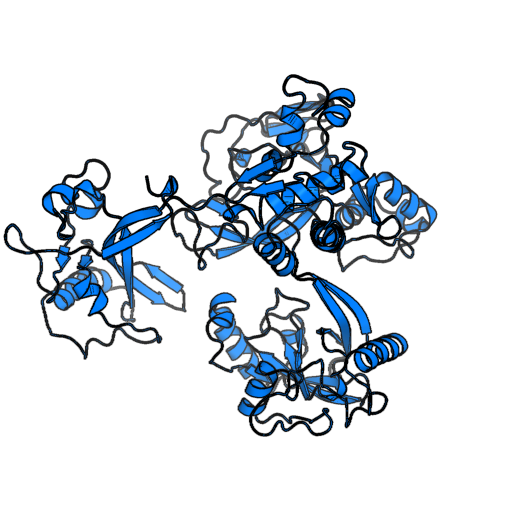 1
ATOM 4370 O O . LYS A 1 544 ? 8.190 -11.683 40.538 1.00 70.06 544 LYS A O 1
ATOM 4375 N N . SER A 1 545 ? 9.562 -11.923 38.774 1.00 65.50 545 SER A N 1
ATOM 4376 C CA . SER A 1 545 ? 9.723 -10.494 38.508 1.00 65.50 545 SER A CA 1
ATOM 4377 C C . SER A 1 545 ? 8.443 -9.950 37.857 1.00 65.50 545 SER A C 1
ATOM 4379 O O . SER A 1 545 ? 8.324 -9.767 36.648 1.00 65.50 545 SER A O 1
ATOM 4381 N N . SER A 1 546 ? 7.397 -9.763 38.660 1.00 48.56 546 SER A N 1
ATOM 4382 C CA . SER A 1 546 ? 6.100 -9.292 38.189 1.00 48.56 546 SER A CA 1
ATOM 4383 C C . SER A 1 546 ? 6.180 -7.845 37.685 1.00 48.56 546 SER A C 1
ATOM 4385 O O . SER A 1 546 ? 6.078 -6.900 38.457 1.00 48.56 546 SER A O 1
ATOM 4387 N N . LEU A 1 547 ? 6.319 -7.706 36.365 1.00 41.16 547 LEU A N 1
ATOM 4388 C CA . LEU A 1 547 ? 5.461 -6.910 35.478 1.00 41.16 547 LEU A CA 1
ATOM 4389 C C . LEU A 1 547 ? 4.993 -5.535 35.990 1.00 41.16 547 LEU A C 1
ATOM 4391 O O . LEU A 1 547 ? 3.903 -5.408 36.548 1.00 41.16 547 LEU A O 1
ATOM 4395 N N . SER A 1 548 ? 5.672 -4.480 35.540 1.00 32.66 548 SER A N 1
ATOM 4396 C CA . SER A 1 548 ? 4.980 -3.254 35.153 1.00 32.66 548 SER A CA 1
ATOM 4397 C C . SER A 1 548 ? 4.528 -3.398 33.683 1.00 32.66 548 SER A C 1
ATOM 4399 O O . SER A 1 548 ? 5.216 -3.116 32.707 1.00 32.66 548 SER A O 1
ATOM 4401 N N . LYS A 1 549 ? 3.313 -3.933 33.510 1.00 39.88 549 LYS A N 1
ATOM 4402 C CA . LYS A 1 549 ? 2.480 -3.657 32.320 1.00 39.88 549 LYS A CA 1
ATOM 4403 C C . LYS A 1 549 ? 1.813 -2.273 32.410 1.00 39.88 549 LYS A C 1
ATOM 4405 O O . LYS A 1 549 ? 1.038 -1.919 31.532 1.00 39.88 549 LYS A O 1
ATOM 4410 N N . ASN A 1 550 ? 2.134 -1.504 33.449 1.00 29.33 550 ASN A N 1
ATOM 4411 C CA . ASN A 1 550 ? 1.843 -0.088 33.599 1.00 29.33 550 ASN A CA 1
ATOM 4412 C C . ASN A 1 550 ? 3.166 0.646 33.782 1.00 29.33 550 ASN A C 1
ATOM 4414 O O . ASN A 1 550 ? 4.036 0.173 34.504 1.00 29.33 550 ASN A O 1
ATOM 4418 N N . LYS A 1 551 ? 3.311 1.780 33.104 1.00 39.03 551 LYS A N 1
ATOM 4419 C CA . LYS A 1 551 ? 4.423 2.703 33.307 1.00 39.03 551 LYS A CA 1
ATOM 4420 C C . LYS A 1 551 ? 4.532 3.111 34.780 1.00 39.03 551 LYS A C 1
ATOM 4422 O O . LYS A 1 551 ? 3.545 3.090 35.510 1.00 39.03 551 LYS A O 1
ATOM 4427 N N . ASP A 1 552 ? 5.749 3.527 35.106 1.00 30.20 552 ASP A N 1
ATOM 4428 C CA . ASP A 1 552 ? 6.188 4.236 36.305 1.00 30.20 552 ASP A CA 1
ATOM 4429 C C . ASP A 1 552 ? 6.743 3.341 37.417 1.00 30.20 552 ASP A C 1
ATOM 4431 O O . ASP A 1 552 ? 6.030 2.739 38.212 1.00 30.20 552 ASP A O 1
ATOM 4435 N N . ALA A 1 553 ? 8.078 3.338 37.447 1.00 32.75 553 ALA A N 1
ATOM 4436 C CA . ALA A 1 553 ? 8.963 2.767 38.449 1.00 32.75 553 ALA A CA 1
ATOM 4437 C C . ALA A 1 553 ? 8.980 1.234 38.546 1.00 32.75 553 ALA A C 1
ATOM 4439 O O . ALA A 1 553 ? 7.976 0.537 38.685 1.00 32.75 553 ALA A O 1
ATOM 4440 N N . PHE A 1 554 ? 10.199 0.706 38.547 1.00 37.12 554 PHE A N 1
ATOM 4441 C CA . PHE A 1 554 ? 10.504 -0.593 39.117 1.00 37.12 554 PHE A CA 1
ATOM 4442 C C . PHE A 1 554 ? 10.150 -0.508 40.615 1.00 37.12 554 PHE A C 1
ATOM 4444 O O . PHE A 1 554 ? 10.947 -0.025 41.413 1.00 37.12 554 PHE A O 1
ATOM 4451 N N . ASN A 1 555 ? 8.917 -0.854 40.999 1.00 35.03 555 ASN A N 1
ATOM 4452 C CA . ASN A 1 555 ? 8.527 -0.840 42.405 1.00 35.03 555 ASN A CA 1
ATOM 4453 C C . ASN A 1 555 ? 9.027 -2.132 43.070 1.00 35.03 555 ASN A C 1
ATOM 4455 O O . ASN A 1 555 ? 8.431 -3.198 42.923 1.00 35.03 555 ASN A O 1
ATOM 4459 N N . VAL A 1 556 ? 10.156 -2.018 43.772 1.00 38.84 556 VAL A N 1
ATOM 4460 C CA . VAL A 1 556 ? 10.868 -3.094 44.493 1.00 38.84 556 VAL A CA 1
ATOM 4461 C C . VAL A 1 556 ? 10.165 -3.481 45.806 1.00 38.84 556 VAL A C 1
ATOM 4463 O O . VAL A 1 556 ? 10.679 -4.270 46.587 1.00 38.84 556 VAL A O 1
ATOM 4466 N N . GLU A 1 557 ? 8.960 -2.991 46.099 1.00 33.69 557 GLU A N 1
ATOM 4467 C CA . GLU A 1 557 ? 8.307 -3.282 47.388 1.00 33.69 557 GLU A CA 1
ATOM 4468 C C . GLU A 1 557 ? 7.729 -4.709 47.528 1.00 33.69 557 GLU A C 1
ATOM 4470 O O . GLU A 1 557 ? 7.102 -5.026 48.538 1.00 33.69 557 GLU A O 1
ATOM 4475 N N . GLY A 1 558 ? 7.943 -5.605 46.558 1.00 39.47 558 GLY A N 1
ATOM 4476 C CA . GLY A 1 558 ? 7.230 -6.886 46.502 1.00 39.47 558 GLY A CA 1
ATOM 4477 C C . GLY A 1 558 ? 8.014 -8.167 46.789 1.00 39.47 558 GLY A C 1
ATOM 4478 O O . GLY A 1 558 ? 7.415 -9.125 47.277 1.00 39.47 558 GLY A O 1
ATOM 4479 N N . PHE A 1 559 ? 9.313 -8.246 46.485 1.00 35.28 559 PHE A N 1
ATOM 4480 C CA . PHE A 1 559 ? 10.036 -9.518 46.602 1.00 35.28 559 PHE A CA 1
ATOM 4481 C C . PHE A 1 559 ? 11.506 -9.318 46.988 1.00 35.28 559 PHE A C 1
ATOM 4483 O O . PHE A 1 559 ? 12.361 -9.072 46.153 1.00 35.28 559 PHE A O 1
ATOM 4490 N N . ILE A 1 560 ? 11.736 -9.459 48.297 1.00 38.25 560 ILE A N 1
ATOM 4491 C CA . ILE A 1 560 ? 12.954 -9.928 48.972 1.00 38.25 560 ILE A CA 1
ATOM 4492 C C . ILE A 1 560 ? 14.268 -9.250 48.544 1.00 38.25 560 ILE A C 1
ATOM 4494 O O . ILE A 1 560 ? 14.900 -9.661 47.576 1.00 38.25 560 ILE A O 1
ATOM 4498 N N . TYR A 1 561 ? 14.751 -8.347 49.407 1.00 41.81 561 TYR A N 1
ATOM 4499 C CA . TYR A 1 561 ? 16.166 -7.984 49.558 1.00 41.81 561 TYR A CA 1
ATOM 4500 C C . TYR A 1 561 ? 17.075 -9.225 49.468 1.00 41.81 561 TYR A C 1
ATOM 4502 O O . TYR A 1 561 ? 17.341 -9.898 50.465 1.00 41.81 561 TYR A O 1
ATOM 4510 N N . THR A 1 562 ? 17.554 -9.525 48.271 1.00 46.25 562 THR A N 1
ATOM 4511 C CA . THR A 1 562 ? 18.597 -10.506 47.971 1.00 46.25 562 THR A CA 1
ATOM 4512 C C . THR A 1 562 ? 19.561 -9.851 46.990 1.00 46.25 562 THR A C 1
ATOM 4514 O O . THR A 1 562 ? 19.230 -8.847 46.363 1.00 46.25 562 THR A O 1
ATOM 4517 N N . ASP A 1 563 ? 20.791 -10.353 46.924 1.00 47.66 563 ASP A N 1
ATOM 4518 C CA . ASP A 1 563 ? 21.987 -9.704 46.363 1.00 47.66 563 ASP A CA 1
ATOM 4519 C C . ASP A 1 563 ? 21.855 -9.068 44.954 1.00 47.66 563 ASP A C 1
ATOM 4521 O O . ASP A 1 563 ? 22.717 -8.279 44.569 1.00 47.66 563 ASP A O 1
ATOM 4525 N N . ILE A 1 564 ? 20.793 -9.354 44.188 1.00 51.31 564 ILE A N 1
ATOM 4526 C CA . ILE A 1 564 ? 20.491 -8.760 42.874 1.00 51.31 564 ILE A CA 1
ATOM 4527 C C . ILE A 1 564 ? 20.426 -7.233 42.917 1.00 51.31 564 ILE A C 1
ATOM 4529 O O . ILE A 1 564 ? 21.081 -6.589 42.096 1.00 51.31 564 ILE A O 1
ATOM 4533 N N . ASP A 1 565 ? 19.655 -6.654 43.845 1.00 52.94 565 ASP A N 1
ATOM 4534 C CA . ASP A 1 565 ? 19.466 -5.200 43.909 1.00 52.94 565 ASP A CA 1
ATOM 4535 C C . ASP A 1 565 ? 20.803 -4.518 44.152 1.00 52.94 565 ASP A C 1
ATOM 4537 O O . ASP A 1 565 ? 21.163 -3.591 43.438 1.00 52.94 565 ASP A O 1
ATOM 4541 N N . TYR A 1 566 ? 21.593 -5.042 45.092 1.00 55.56 566 TYR A N 1
ATOM 4542 C CA . TYR A 1 566 ? 22.934 -4.542 45.372 1.00 55.56 566 TYR A CA 1
ATOM 4543 C C . TYR A 1 566 ? 23.877 -4.695 44.182 1.00 55.56 566 TYR A C 1
ATOM 4545 O O . TYR A 1 566 ? 24.630 -3.771 43.915 1.00 55.56 566 TYR A O 1
ATOM 4553 N N . VAL A 1 567 ? 23.845 -5.807 43.443 1.00 58.53 567 VAL A N 1
ATOM 4554 C CA . VAL A 1 567 ? 24.707 -6.004 42.265 1.00 58.53 567 VAL A CA 1
ATOM 4555 C C . VAL A 1 567 ? 24.313 -5.079 41.113 1.00 58.53 567 VAL A C 1
ATOM 4557 O O . VAL A 1 567 ? 25.190 -4.513 40.460 1.00 58.53 567 VAL A O 1
ATOM 4560 N N . ILE A 1 568 ? 23.015 -4.910 40.854 1.00 60.19 568 ILE A N 1
ATOM 4561 C CA . ILE A 1 568 ? 22.501 -4.013 39.814 1.00 60.19 568 ILE A CA 1
ATOM 4562 C C . ILE A 1 568 ? 22.782 -2.553 40.195 1.00 60.19 568 ILE A C 1
ATOM 4564 O O . ILE A 1 568 ? 23.373 -1.819 39.400 1.00 60.19 568 ILE A O 1
ATOM 4568 N N . LEU A 1 569 ? 22.416 -2.142 41.416 1.00 57.53 569 LEU A N 1
ATOM 4569 C CA . LEU A 1 569 ? 22.673 -0.800 41.944 1.00 57.53 569 LEU A CA 1
ATOM 4570 C C . LEU A 1 569 ? 24.170 -0.506 42.022 1.00 57.53 569 LEU A C 1
ATOM 4572 O O . LEU A 1 569 ? 24.557 0.586 41.637 1.00 57.53 569 LEU A O 1
ATOM 4576 N N . ASP A 1 570 ? 25.026 -1.436 42.450 1.00 62.12 570 ASP A N 1
ATOM 4577 C CA . ASP A 1 570 ? 26.483 -1.232 42.505 1.00 62.12 570 ASP A CA 1
ATOM 4578 C C . ASP A 1 570 ? 27.082 -1.033 41.107 1.00 62.12 570 ASP A C 1
ATOM 4580 O O . ASP A 1 570 ? 27.845 -0.090 40.878 1.00 62.12 570 ASP A O 1
ATOM 4584 N N . GLN A 1 571 ? 26.688 -1.852 40.126 1.00 61.53 571 GLN A N 1
ATOM 4585 C CA . GLN A 1 571 ? 27.165 -1.682 38.751 1.00 61.53 571 GLN A CA 1
ATOM 4586 C C . GLN A 1 571 ? 26.703 -0.359 38.131 1.00 61.53 571 GLN A C 1
ATOM 4588 O O . GLN A 1 571 ? 27.449 0.254 37.366 1.00 61.53 571 GLN A O 1
ATOM 4593 N N . ILE A 1 572 ? 25.502 0.106 38.474 1.00 55.56 572 ILE A N 1
ATOM 4594 C CA . ILE A 1 572 ? 24.920 1.348 37.958 1.00 55.56 572 ILE A CA 1
ATOM 4595 C C . ILE A 1 572 ? 25.444 2.583 38.689 1.00 55.56 572 ILE A C 1
ATOM 4597 O O . ILE A 1 572 ? 25.797 3.564 38.040 1.00 55.56 572 ILE A O 1
ATOM 4601 N N . MET A 1 573 ? 25.542 2.557 40.017 1.00 54.81 573 MET A N 1
ATOM 4602 C CA . MET A 1 573 ? 26.057 3.659 40.840 1.00 54.81 573 MET A CA 1
ATOM 4603 C C . MET A 1 573 ? 27.511 3.983 40.479 1.00 54.81 573 MET A C 1
ATOM 4605 O O . MET A 1 573 ? 27.893 5.157 40.443 1.00 54.81 573 MET A O 1
ATOM 4609 N N . ASN A 1 574 ? 28.292 2.963 40.106 1.00 52.97 574 ASN A N 1
ATOM 4610 C CA . ASN A 1 574 ? 29.645 3.132 39.577 1.00 52.97 574 ASN A CA 1
ATOM 4611 C C . ASN A 1 574 ? 29.690 3.765 38.168 1.00 52.97 574 ASN A C 1
ATOM 4613 O O . ASN A 1 574 ? 30.703 4.359 37.807 1.00 52.97 574 ASN A O 1
ATOM 4617 N N . LEU A 1 575 ? 28.606 3.697 37.383 1.00 52.03 575 LEU A N 1
ATOM 4618 C CA . LEU A 1 575 ? 28.492 4.311 36.049 1.00 52.03 575 LEU A CA 1
ATOM 4619 C C . LEU A 1 575 ? 27.820 5.700 36.068 1.00 52.03 575 LEU A C 1
ATOM 4621 O O . LEU A 1 575 ? 28.096 6.525 35.196 1.00 52.03 575 LEU A O 1
ATOM 4625 N N . ALA A 1 576 ? 26.940 5.966 37.038 1.00 50.53 576 ALA A N 1
ATOM 4626 C CA . ALA A 1 576 ? 25.939 7.032 36.949 1.00 50.53 576 ALA A CA 1
ATOM 4627 C C . ALA A 1 576 ? 26.121 8.224 37.895 1.00 50.53 576 ALA A C 1
ATOM 4629 O O . ALA A 1 576 ? 25.424 9.226 37.736 1.00 50.53 576 ALA A O 1
ATOM 4630 N N . SER A 1 577 ? 27.064 8.189 38.839 1.00 45.81 577 SER A N 1
ATOM 4631 C CA . SER A 1 577 ? 27.164 9.232 39.874 1.00 45.81 577 SER A CA 1
ATOM 4632 C C . SER A 1 577 ? 27.481 10.655 39.368 1.00 45.81 577 SER A C 1
ATOM 4634 O O . SER A 1 577 ? 27.503 11.577 40.177 1.00 45.81 577 SER A O 1
ATOM 4636 N N . HIS A 1 578 ? 27.730 10.878 38.068 1.00 49.09 578 HIS A N 1
ATOM 4637 C CA . HIS A 1 578 ? 28.221 12.170 37.565 1.00 49.09 578 HIS A CA 1
ATOM 4638 C C . HIS A 1 578 ? 27.494 12.772 36.344 1.00 49.09 578 HIS A C 1
ATOM 4640 O O . HIS A 1 578 ? 27.916 13.841 35.901 1.00 49.09 578 HIS A O 1
ATOM 4646 N N . LYS A 1 579 ? 26.428 12.169 35.778 1.00 51.31 579 LYS A N 1
ATOM 4647 C CA . LYS A 1 579 ? 25.881 12.667 34.487 1.00 51.31 579 LYS A CA 1
ATOM 4648 C C . LYS A 1 579 ? 24.370 12.901 34.367 1.00 51.31 579 LYS A C 1
ATOM 4650 O O . LYS A 1 579 ? 24.000 13.827 33.652 1.00 51.31 579 LYS A O 1
ATOM 4655 N N . PHE A 1 580 ? 23.502 12.151 35.049 1.00 54.25 580 PHE A N 1
ATOM 4656 C CA . PHE A 1 580 ? 22.044 12.253 34.857 1.00 54.25 580 PHE A CA 1
ATOM 4657 C C . PHE A 1 580 ? 21.310 12.308 36.208 1.00 54.25 580 PHE A C 1
ATOM 4659 O O . PHE A 1 580 ? 21.641 11.556 37.116 1.00 54.25 580 PHE A O 1
ATOM 4666 N N . LYS A 1 581 ? 20.353 13.237 36.370 1.00 58.38 581 LYS A N 1
ATOM 4667 C CA . LYS A 1 581 ? 19.597 13.477 37.625 1.00 58.38 581 LYS A CA 1
ATOM 4668 C C . LYS A 1 581 ? 18.342 12.591 37.772 1.00 58.38 581 LYS A C 1
ATOM 4670 O O . LYS A 1 581 ? 17.466 12.915 38.567 1.00 58.38 581 LYS A O 1
ATOM 4675 N N . THR A 1 582 ? 18.227 11.525 36.986 1.00 60.12 582 THR A N 1
ATOM 4676 C CA . THR A 1 582 ? 17.054 10.639 36.915 1.00 60.12 582 THR A CA 1
ATOM 4677 C C . THR A 1 582 ? 17.446 9.209 37.277 1.00 60.12 582 THR A C 1
ATOM 4679 O O . THR A 1 582 ? 18.592 8.813 37.065 1.00 60.12 582 THR A O 1
ATOM 4682 N N . GLU A 1 583 ? 16.507 8.429 37.811 1.00 62.00 583 GLU A N 1
ATOM 4683 C CA . GLU A 1 583 ? 16.721 7.002 38.078 1.00 62.00 583 GLU A CA 1
ATOM 4684 C C . GLU A 1 583 ? 16.722 6.191 36.766 1.00 62.00 583 GLU A C 1
ATOM 4686 O O . GLU A 1 583 ? 16.055 6.578 35.801 1.00 62.00 583 GLU A O 1
ATOM 4691 N N . PRO A 1 584 ? 17.506 5.103 36.676 1.00 64.94 584 PRO A N 1
ATOM 4692 C CA . PRO A 1 584 ? 17.482 4.209 35.525 1.00 64.94 584 PRO A CA 1
ATOM 4693 C C . PRO A 1 584 ? 16.240 3.314 35.547 1.00 64.94 584 PRO A C 1
ATOM 4695 O O . PRO A 1 584 ? 15.811 2.836 36.594 1.00 64.94 584 PRO A O 1
ATOM 4698 N N . GLU A 1 585 ? 15.714 3.022 34.366 1.00 66.88 585 GLU A N 1
ATOM 4699 C CA . GLU A 1 585 ? 14.702 1.995 34.146 1.00 66.88 585 GLU A CA 1
ATOM 4700 C C . GLU A 1 585 ? 15.345 0.688 33.664 1.00 66.88 585 GLU A C 1
ATOM 4702 O O . GLU A 1 585 ? 16.445 0.674 33.100 1.00 66.88 585 GLU A O 1
ATOM 4707 N N . PHE A 1 586 ? 14.625 -0.420 33.846 1.00 67.50 586 PHE A N 1
ATOM 4708 C CA . PHE A 1 586 ? 15.086 -1.758 33.494 1.00 67.50 586 PHE A CA 1
ATOM 4709 C C . PHE A 1 586 ? 14.109 -2.466 32.567 1.00 67.50 586 PHE A C 1
ATOM 4711 O O . PHE A 1 586 ? 12.895 -2.358 32.711 1.00 67.50 586 PHE A O 1
ATOM 4718 N N . ASN A 1 587 ? 14.651 -3.243 31.636 1.00 69.31 587 ASN A N 1
ATOM 4719 C CA . ASN A 1 587 ? 13.893 -4.174 30.815 1.00 69.31 587 ASN A CA 1
ATOM 4720 C C . ASN A 1 587 ? 14.582 -5.538 30.830 1.00 69.31 587 ASN A C 1
ATOM 4722 O O . ASN A 1 587 ? 15.808 -5.615 30.767 1.00 69.31 587 ASN A O 1
ATOM 4726 N N . ILE A 1 588 ? 13.798 -6.609 30.883 1.00 75.12 588 ILE A N 1
ATOM 4727 C CA . ILE A 1 588 ? 14.304 -7.977 30.835 1.00 75.12 588 ILE A CA 1
ATOM 4728 C C . ILE A 1 588 ? 13.894 -8.585 29.500 1.00 75.12 588 ILE A C 1
ATOM 4730 O O . ILE A 1 588 ? 12.709 -8.666 29.180 1.00 75.12 588 ILE A O 1
ATOM 4734 N N . VAL A 1 589 ? 14.881 -9.013 28.717 1.00 74.94 589 VAL A N 1
ATOM 4735 C CA . VAL A 1 589 ? 14.664 -9.544 27.369 1.00 74.94 589 VAL A CA 1
ATOM 4736 C C . VAL A 1 589 ? 15.078 -11.018 27.332 1.00 74.94 589 VAL A C 1
ATOM 4738 O O . VAL A 1 589 ? 16.200 -11.332 27.740 1.00 74.94 589 VAL A O 1
ATOM 4741 N N . PRO A 1 590 ? 14.216 -11.930 26.845 1.00 84.19 590 PRO A N 1
ATOM 4742 C CA . PRO A 1 590 ? 14.609 -13.311 26.597 1.00 84.19 590 PRO A CA 1
ATOM 4743 C C . PRO A 1 590 ? 15.614 -13.376 25.440 1.00 84.19 590 PRO A C 1
ATOM 4745 O O . PRO A 1 590 ? 15.408 -12.778 24.385 1.00 84.19 590 PRO A O 1
ATOM 4748 N N . ILE A 1 591 ? 16.700 -14.120 25.632 1.00 83.88 591 ILE A N 1
ATOM 4749 C CA . ILE A 1 591 ? 17.759 -14.350 24.645 1.00 83.88 591 ILE A CA 1
ATOM 4750 C C . ILE A 1 591 ? 17.906 -15.852 24.440 1.00 83.88 591 ILE A C 1
ATOM 4752 O O . ILE A 1 591 ? 17.979 -16.606 25.412 1.00 83.88 591 ILE A O 1
ATOM 4756 N N . HIS A 1 592 ? 17.953 -16.288 23.182 1.00 86.25 592 HIS A N 1
ATOM 4757 C CA . HIS A 1 592 ? 18.187 -17.686 22.831 1.00 86.25 592 HIS A CA 1
ATOM 4758 C C . HIS A 1 592 ? 19.523 -18.183 23.384 1.00 86.25 592 HIS A C 1
ATOM 4760 O O . HIS A 1 592 ? 20.543 -17.509 23.270 1.00 86.25 592 HIS A O 1
ATOM 4766 N N . VAL A 1 593 ? 19.525 -19.399 23.924 1.00 86.19 593 VAL A N 1
ATOM 4767 C CA . VAL A 1 593 ? 20.743 -20.125 24.287 1.00 86.19 593 VAL A CA 1
ATOM 4768 C C . VAL A 1 593 ? 20.820 -21.433 23.506 1.00 86.19 593 VAL A C 1
ATOM 4770 O O . VAL A 1 593 ? 19.798 -22.071 23.232 1.00 86.19 593 VAL A O 1
ATOM 4773 N N . LYS A 1 594 ? 22.036 -21.843 23.122 1.00 84.81 594 LYS A N 1
ATOM 4774 C CA . LYS A 1 594 ? 22.246 -23.100 22.397 1.00 84.81 594 LYS A CA 1
ATOM 4775 C C . LYS A 1 594 ? 21.736 -24.267 23.238 1.00 84.81 594 LYS A C 1
ATOM 4777 O O . LYS A 1 594 ? 22.197 -24.502 24.352 1.00 84.81 594 LYS A O 1
ATOM 4782 N N . VAL A 1 595 ? 20.825 -25.044 22.654 1.00 86.19 595 VAL A N 1
ATOM 4783 C CA . VAL A 1 595 ? 20.160 -26.169 23.330 1.00 86.19 595 VAL A CA 1
ATOM 4784 C C . VAL A 1 595 ? 21.155 -27.244 23.787 1.00 86.19 595 VAL A C 1
ATOM 4786 O O . VAL A 1 595 ? 20.861 -27.979 24.719 1.00 86.19 595 VAL A O 1
ATOM 4789 N N . GLN A 1 596 ? 22.348 -27.310 23.185 1.00 89.44 596 GLN A N 1
ATOM 4790 C CA . GLN A 1 596 ? 23.417 -28.229 23.594 1.00 89.44 596 GLN A CA 1
ATOM 4791 C C . GLN A 1 596 ? 23.912 -28.006 25.033 1.00 89.44 596 GLN A C 1
ATOM 4793 O O . GLN A 1 596 ? 24.409 -28.946 25.642 1.00 89.44 596 GLN A O 1
ATOM 4798 N N . TYR A 1 597 ? 23.755 -26.791 25.572 1.00 90.44 597 TYR A N 1
ATOM 4799 C CA . TYR A 1 597 ? 24.098 -26.453 26.958 1.00 90.44 597 TYR A CA 1
ATOM 4800 C C . TYR A 1 597 ? 22.928 -26.634 27.917 1.00 90.44 597 TYR A C 1
ATOM 4802 O O . TYR A 1 597 ? 23.032 -26.262 29.078 1.00 90.44 597 TYR A O 1
ATOM 4810 N N . VAL A 1 598 ? 21.797 -27.158 27.449 1.00 90.75 598 VAL A N 1
ATOM 4811 C CA . VAL A 1 598 ? 20.605 -27.323 28.273 1.00 90.75 598 VAL A CA 1
ATOM 4812 C C . VAL A 1 598 ? 20.253 -28.796 28.347 1.00 90.75 598 VAL A C 1
ATOM 4814 O O . VAL A 1 598 ? 19.982 -29.437 27.329 1.00 90.75 598 VAL A O 1
ATOM 4817 N N . ASN A 1 599 ? 20.231 -29.339 29.560 1.00 90.62 599 ASN A N 1
ATOM 4818 C CA . ASN A 1 599 ? 19.879 -30.739 29.762 1.00 90.62 599 ASN A CA 1
ATOM 4819 C C . ASN A 1 599 ? 18.354 -30.976 29.656 1.00 90.62 599 ASN A C 1
ATOM 4821 O O . ASN A 1 599 ? 17.555 -30.061 29.444 1.00 90.62 599 ASN A O 1
ATOM 4825 N N . ALA A 1 600 ? 17.929 -32.235 29.792 1.00 88.56 600 ALA A N 1
ATOM 4826 C CA . ALA A 1 600 ? 16.516 -32.620 29.699 1.00 88.56 600 ALA A CA 1
ATOM 4827 C C . ALA A 1 600 ? 15.637 -32.080 30.848 1.00 88.56 600 ALA A C 1
ATOM 4829 O O . ALA A 1 600 ? 14.415 -32.120 30.739 1.00 88.56 600 ALA A O 1
ATOM 4830 N N . SER A 1 601 ? 16.253 -31.587 31.925 1.00 90.75 601 SER A N 1
ATOM 4831 C CA . SER A 1 601 ? 15.595 -30.949 33.068 1.00 90.75 601 SER A CA 1
ATOM 4832 C C . SER A 1 601 ? 15.574 -29.420 32.950 1.00 90.75 601 SER A C 1
ATOM 4834 O O . SER A 1 601 ? 15.259 -28.748 33.931 1.00 90.75 601 SER A O 1
ATOM 4836 N N . ASP A 1 602 ? 15.924 -28.871 31.783 1.00 91.62 602 ASP A N 1
ATOM 4837 C CA . ASP A 1 602 ? 16.018 -27.434 31.498 1.00 91.62 602 ASP A CA 1
ATOM 4838 C C . ASP A 1 602 ? 17.108 -26.696 32.281 1.00 91.62 602 ASP A C 1
ATOM 4840 O O . ASP A 1 602 ? 17.036 -25.485 32.472 1.00 91.62 602 ASP A O 1
ATOM 4844 N N . GLU A 1 603 ? 18.139 -27.415 32.717 1.00 93.12 603 GLU A N 1
ATOM 4845 C CA . GLU A 1 603 ? 19.251 -26.841 33.473 1.00 93.12 603 GLU A CA 1
ATOM 4846 C C . GLU A 1 603 ? 20.356 -26.407 32.520 1.00 93.12 603 GLU A C 1
ATOM 4848 O O . GLU A 1 603 ? 20.748 -27.169 31.630 1.00 93.12 603 GLU A O 1
ATOM 4853 N N . LEU A 1 604 ? 20.838 -25.181 32.709 1.00 91.81 604 LEU A N 1
ATOM 4854 C CA . LEU A 1 604 ? 21.885 -24.584 31.896 1.00 91.81 604 LEU A CA 1
ATOM 4855 C C . LEU A 1 604 ? 23.275 -24.960 32.417 1.00 91.81 604 LEU A C 1
ATOM 4857 O O . LEU A 1 604 ? 23.628 -24.649 33.553 1.00 91.81 604 LEU A O 1
ATOM 4861 N N . ASP A 1 605 ? 24.102 -25.527 31.545 1.00 91.38 605 ASP A N 1
ATOM 4862 C CA . ASP A 1 605 ? 25.548 -25.611 31.726 1.00 91.38 605 ASP A CA 1
ATOM 4863 C C . ASP A 1 605 ? 26.176 -24.226 31.492 1.00 91.38 605 ASP A C 1
ATOM 4865 O O . ASP A 1 605 ? 26.563 -23.861 30.378 1.00 91.38 605 ASP A O 1
ATOM 4869 N N . ILE A 1 606 ? 26.232 -23.425 32.559 1.00 89.75 606 ILE A N 1
ATOM 4870 C CA . ILE A 1 606 ? 26.781 -22.061 32.535 1.00 89.75 606 ILE A CA 1
ATOM 4871 C C . ILE A 1 606 ? 28.260 -22.069 32.136 1.00 89.75 606 ILE A C 1
ATOM 4873 O O . ILE A 1 606 ? 28.700 -21.202 31.380 1.00 89.75 606 ILE A O 1
ATOM 4877 N N . GLU A 1 607 ? 29.036 -23.037 32.623 1.00 88.50 607 GLU A N 1
ATOM 4878 C CA . GLU A 1 607 ? 30.466 -23.127 32.330 1.00 88.50 607 GLU A CA 1
ATOM 4879 C C . GLU A 1 607 ? 30.723 -23.515 30.875 1.00 88.50 607 GLU A C 1
ATOM 4881 O O . GLU A 1 607 ? 31.635 -22.970 30.247 1.00 88.50 607 GLU A O 1
ATOM 4886 N N . GLY A 1 608 ? 29.907 -24.417 30.327 1.00 88.44 608 GLY A N 1
ATOM 4887 C CA . GLY A 1 608 ? 29.888 -24.736 28.904 1.00 88.44 608 GLY A CA 1
ATOM 4888 C C . GLY A 1 608 ? 29.517 -23.524 28.053 1.00 88.44 608 GLY A C 1
ATOM 4889 O O . GLY A 1 608 ? 30.232 -23.213 27.101 1.00 88.44 608 GLY A O 1
ATOM 4890 N N . LEU A 1 609 ? 28.464 -22.788 28.431 1.00 87.31 609 LEU A N 1
ATOM 4891 C CA . LEU A 1 609 ? 28.023 -21.582 27.723 1.00 87.31 609 LEU A CA 1
ATOM 4892 C C . LEU A 1 609 ? 29.104 -20.491 27.704 1.00 87.31 609 LEU A C 1
ATOM 4894 O O . LEU A 1 609 ? 29.366 -19.908 26.656 1.00 87.31 609 LEU A O 1
ATOM 4898 N N . LYS A 1 610 ? 29.771 -20.236 28.837 1.00 87.12 610 LYS A N 1
ATOM 4899 C CA . LYS A 1 610 ? 30.871 -19.256 28.941 1.00 87.12 610 LYS A CA 1
ATOM 4900 C C . LYS A 1 610 ? 32.090 -19.608 28.086 1.00 87.12 610 LYS A C 1
ATOM 4902 O O . LYS A 1 610 ? 32.898 -18.729 27.795 1.00 87.12 610 LYS A O 1
ATOM 4907 N N . LYS A 1 611 ? 32.241 -20.881 27.711 1.00 89.25 611 LYS A N 1
ATOM 4908 C CA . LYS A 1 611 ? 33.342 -21.404 26.888 1.00 89.25 611 LYS A CA 1
ATOM 4909 C C . LYS A 1 611 ? 32.929 -21.668 25.437 1.00 89.25 611 LYS A C 1
ATOM 4911 O O . LYS A 1 611 ? 33.749 -22.185 24.683 1.00 89.25 611 LYS A O 1
ATOM 4916 N N . ASP A 1 612 ? 31.693 -21.345 25.046 1.00 87.06 612 ASP A N 1
ATOM 4917 C CA . ASP A 1 612 ? 31.240 -21.484 23.659 1.00 87.06 612 ASP A CA 1
ATOM 4918 C C . ASP A 1 612 ? 32.107 -20.623 22.727 1.00 87.06 612 ASP A C 1
ATOM 4920 O O . ASP A 1 612 ? 32.388 -19.462 23.020 1.00 87.06 612 ASP A O 1
ATOM 4924 N N . GLU A 1 613 ? 32.534 -21.191 21.599 1.00 83.69 613 GLU A N 1
ATOM 4925 C CA . GLU A 1 613 ? 33.468 -20.530 20.676 1.00 83.69 613 GLU A CA 1
ATOM 4926 C C . GLU A 1 613 ? 32.869 -19.294 19.987 1.00 83.69 613 GLU A C 1
ATOM 4928 O O . GLU A 1 613 ? 33.608 -18.421 19.538 1.00 83.69 613 GLU A O 1
ATOM 4933 N N . GLU A 1 614 ? 31.541 -19.219 19.894 1.00 75.88 614 GLU A N 1
ATOM 4934 C CA . GLU A 1 614 ? 30.826 -18.193 19.136 1.00 75.88 614 GLU A CA 1
ATOM 4935 C C . GLU A 1 614 ? 30.199 -17.137 20.050 1.00 75.88 614 GLU A C 1
ATOM 4937 O O . GLU A 1 614 ? 30.337 -15.942 19.796 1.00 75.88 614 GLU A O 1
ATOM 4942 N N . PHE A 1 615 ? 29.551 -17.570 21.134 1.00 74.62 615 PHE A N 1
ATOM 4943 C CA . PHE A 1 615 ? 28.811 -16.694 22.047 1.00 74.62 615 PHE A CA 1
ATOM 4944 C C . PHE A 1 615 ? 29.437 -16.591 23.441 1.00 74.62 615 PHE A C 1
ATOM 4946 O O . PHE A 1 615 ? 28.987 -15.781 24.247 1.00 74.62 615 PHE A O 1
ATOM 4953 N N . GLY A 1 616 ? 30.472 -17.375 23.758 1.00 77.12 616 GLY A N 1
ATOM 4954 C CA . GLY A 1 616 ? 31.038 -17.431 25.110 1.00 77.12 616 GLY A CA 1
ATOM 4955 C C . GLY A 1 616 ? 31.550 -16.083 25.614 1.00 77.12 616 GLY A C 1
ATOM 4956 O O . GLY A 1 616 ? 31.381 -15.765 26.791 1.00 77.12 616 GLY A O 1
ATOM 4957 N N . GLU A 1 617 ? 32.079 -15.238 24.724 1.00 77.50 617 GLU A N 1
ATOM 4958 C CA . GLU A 1 617 ? 32.574 -13.905 25.091 1.00 77.50 617 GLU A CA 1
ATOM 4959 C C . GLU A 1 617 ? 31.447 -12.981 25.603 1.00 77.50 617 GLU A C 1
ATOM 4961 O O . GLU A 1 617 ? 31.693 -12.163 26.488 1.00 77.50 617 GLU A O 1
ATOM 4966 N N . ASP A 1 618 ? 30.196 -13.166 25.151 1.00 75.31 618 ASP A N 1
ATOM 4967 C CA . ASP A 1 618 ? 29.032 -12.415 25.649 1.00 75.31 618 ASP A CA 1
ATOM 4968 C C . ASP A 1 618 ? 28.628 -12.815 27.080 1.00 75.31 618 ASP A C 1
ATOM 4970 O O . ASP A 1 618 ? 27.984 -12.030 27.784 1.00 75.31 618 ASP A O 1
ATOM 4974 N N . TYR A 1 619 ? 29.010 -14.019 27.525 1.00 83.25 619 TYR A N 1
ATOM 4975 C CA . TYR A 1 619 ? 28.634 -14.587 28.827 1.00 83.25 619 TYR A CA 1
ATOM 4976 C C . TYR A 1 619 ? 29.798 -14.729 29.811 1.00 83.25 619 TYR A C 1
ATOM 4978 O O . TYR A 1 619 ? 29.565 -14.973 30.996 1.00 83.25 619 TYR A O 1
ATOM 4986 N N . LYS A 1 620 ? 31.040 -14.563 29.357 1.00 82.25 620 LYS A N 1
ATOM 4987 C CA . LYS A 1 620 ? 32.279 -14.786 30.118 1.00 82.25 620 LYS A CA 1
ATOM 4988 C C . LYS A 1 620 ? 32.268 -14.160 31.512 1.00 82.25 620 LYS A C 1
ATOM 4990 O O . LYS A 1 620 ? 32.515 -14.847 32.503 1.00 82.25 620 LYS A O 1
ATOM 4995 N N . ASP A 1 621 ? 31.889 -12.886 31.583 1.00 83.75 621 ASP A N 1
ATOM 4996 C CA . ASP A 1 621 ? 31.803 -12.113 32.826 1.00 83.75 621 ASP A CA 1
ATOM 4997 C C . ASP A 1 621 ? 30.366 -11.973 33.355 1.00 83.75 621 ASP A C 1
ATOM 4999 O O . ASP A 1 621 ? 30.124 -11.214 34.296 1.00 83.75 621 ASP A O 1
ATOM 5003 N N . ALA A 1 622 ? 29.403 -12.681 32.757 1.00 85.12 622 ALA A N 1
ATOM 5004 C CA . ALA A 1 622 ? 28.000 -12.575 33.125 1.00 85.12 622 ALA A CA 1
ATOM 5005 C C . ALA A 1 622 ? 27.726 -13.139 34.525 1.00 85.12 622 ALA A C 1
ATOM 5007 O O . ALA A 1 622 ? 28.285 -14.161 34.949 1.00 85.12 622 ALA A O 1
ATOM 5008 N N . ILE A 1 623 ? 26.822 -12.457 35.223 1.00 86.19 623 ILE A N 1
ATOM 5009 C CA . ILE A 1 623 ? 26.296 -12.838 36.527 1.00 86.19 623 ILE A CA 1
ATOM 5010 C C . ILE A 1 623 ? 24.965 -13.543 36.293 1.00 86.19 623 ILE A C 1
ATOM 5012 O O . ILE A 1 623 ? 24.031 -12.951 35.751 1.00 86.19 623 ILE A O 1
ATOM 5016 N N . PHE A 1 624 ? 24.898 -14.806 36.703 1.00 86.94 624 PHE A N 1
ATOM 5017 C CA . PHE A 1 624 ? 23.690 -15.617 36.634 1.00 86.94 624 PHE A CA 1
ATOM 5018 C C . PHE A 1 624 ? 22.980 -15.574 37.981 1.00 86.94 624 PHE A C 1
ATOM 5020 O O . PHE A 1 624 ? 23.617 -15.713 39.026 1.00 86.94 624 PHE A O 1
ATOM 5027 N N . ILE A 1 625 ? 21.673 -15.360 37.938 1.00 85.19 625 ILE A N 1
ATOM 5028 C CA . ILE A 1 625 ? 20.816 -15.200 39.105 1.00 85.19 625 ILE A CA 1
ATOM 5029 C C . ILE A 1 625 ? 19.785 -16.326 39.114 1.00 85.19 625 ILE A C 1
ATOM 5031 O O . ILE A 1 625 ? 19.068 -16.503 38.126 1.00 85.19 625 ILE A O 1
ATOM 5035 N N . GLY A 1 626 ? 19.732 -17.066 40.219 1.00 82.75 626 GLY A N 1
ATOM 5036 C CA . GLY A 1 626 ? 18.821 -18.186 40.437 1.00 82.75 626 GLY A CA 1
ATOM 5037 C C . GLY A 1 626 ? 17.408 -17.768 40.830 1.00 82.75 626 GLY A C 1
ATOM 5038 O O . GLY A 1 626 ? 17.090 -16.588 40.993 1.00 82.75 626 GLY A O 1
ATOM 5039 N N . GLU A 1 627 ? 16.537 -18.761 40.987 1.00 81.81 627 GLU A N 1
ATOM 5040 C CA . GLU A 1 627 ? 15.101 -18.582 41.223 1.00 81.81 627 GLU A CA 1
ATOM 5041 C C . GLU A 1 627 ? 14.729 -17.827 42.513 1.00 81.81 627 GLU A C 1
ATOM 5043 O O . GLU A 1 627 ? 13.591 -17.350 42.617 1.00 81.81 627 GLU A O 1
ATOM 5048 N N . ASN A 1 628 ? 15.635 -17.736 43.493 1.00 77.12 628 ASN A N 1
ATOM 5049 C CA . ASN A 1 628 ? 15.426 -17.056 44.776 1.00 77.12 628 ASN A CA 1
ATOM 5050 C C . ASN A 1 628 ? 16.279 -15.783 44.913 1.00 77.12 628 ASN A C 1
ATOM 5052 O O . ASN A 1 628 ? 16.360 -15.211 45.999 1.00 77.12 628 ASN A O 1
ATOM 5056 N N . GLY A 1 629 ? 16.871 -15.319 43.810 1.00 70.94 629 GLY A N 1
ATOM 5057 C CA . GLY A 1 629 ? 17.672 -14.102 43.747 1.00 70.94 629 GLY A CA 1
ATOM 5058 C C . GLY A 1 629 ? 19.129 -14.248 44.182 1.00 70.94 629 GLY A C 1
ATOM 5059 O O . GLY A 1 629 ? 19.849 -13.264 44.342 1.00 70.94 629 GLY A O 1
ATOM 5060 N N . GLU A 1 630 ? 19.588 -15.480 44.348 1.00 78.25 630 GLU A N 1
ATOM 5061 C CA . GLU A 1 630 ? 20.967 -15.824 44.636 1.00 78.25 630 GLU A CA 1
ATOM 5062 C C . GLU A 1 630 ? 21.858 -15.712 43.392 1.00 78.25 630 GLU A C 1
ATOM 5064 O O . GLU A 1 630 ? 21.469 -16.073 42.280 1.00 78.25 630 GLU A O 1
ATOM 5069 N N . ILE A 1 631 ? 23.094 -15.239 43.579 1.00 82.12 631 ILE A N 1
ATOM 5070 C CA . ILE A 1 631 ? 24.116 -15.319 42.532 1.00 82.12 631 ILE A CA 1
ATOM 5071 C C . ILE A 1 631 ? 24.591 -16.765 42.437 1.00 82.12 631 ILE A C 1
ATOM 5073 O O . ILE A 1 631 ? 25.163 -17.289 43.393 1.00 82.12 631 ILE A O 1
ATOM 5077 N N . ILE A 1 632 ? 24.437 -17.354 41.258 1.00 82.81 632 ILE A N 1
ATOM 5078 C CA . ILE A 1 632 ? 24.915 -18.695 40.930 1.00 82.81 632 ILE A CA 1
ATOM 5079 C C . ILE A 1 632 ? 26.448 -18.664 40.869 1.00 82.81 632 ILE A C 1
ATOM 5081 O O . ILE A 1 632 ? 27.028 -17.976 40.021 1.00 82.81 632 ILE A O 1
ATOM 5085 N N . LYS A 1 633 ? 27.121 -19.369 41.790 1.00 74.06 633 LYS A N 1
ATOM 5086 C CA . LYS A 1 633 ? 28.595 -19.330 41.931 1.00 74.06 633 LYS A CA 1
ATOM 5087 C C . LYS A 1 633 ? 29.308 -20.618 41.502 1.00 74.06 633 LYS A C 1
ATOM 5089 O O . LYS A 1 633 ? 30.535 -20.598 41.422 1.00 74.06 633 LYS A O 1
ATOM 5094 N N . GLY A 1 634 ? 28.575 -21.688 41.183 1.00 65.31 634 GLY A N 1
ATOM 5095 C CA . GLY A 1 634 ? 29.113 -22.912 40.572 1.00 65.31 634 GLY A CA 1
ATOM 5096 C C . GLY A 1 634 ? 28.583 -24.222 41.171 1.00 65.31 634 GLY A C 1
ATOM 5097 O O . GLY A 1 634 ? 28.002 -24.225 42.251 1.00 65.31 634 GLY A O 1
ATOM 5098 N N . ASP A 1 635 ? 28.810 -25.306 40.417 1.00 56.84 635 ASP A N 1
ATOM 5099 C CA . ASP A 1 635 ? 28.573 -26.764 40.543 1.00 56.84 635 ASP A CA 1
ATOM 5100 C C . ASP A 1 635 ? 27.350 -27.330 41.298 1.00 56.84 635 ASP A C 1
ATOM 5102 O O . ASP A 1 635 ? 26.845 -28.374 40.889 1.00 56.84 635 ASP A O 1
ATOM 5106 N N . ASN A 1 636 ? 26.843 -26.693 42.353 1.00 58.91 636 ASN A N 1
ATOM 5107 C CA . ASN A 1 636 ? 25.684 -27.172 43.124 1.00 58.91 636 ASN A CA 1
ATOM 5108 C C . ASN A 1 636 ? 24.423 -26.313 42.949 1.00 58.91 636 ASN A C 1
ATOM 5110 O O . ASN A 1 636 ? 23.358 -26.688 43.441 1.00 58.91 636 ASN A O 1
ATOM 5114 N N . ASP A 1 637 ? 24.544 -25.182 42.260 1.00 70.31 637 ASP A N 1
ATOM 5115 C CA . ASP A 1 637 ? 23.458 -24.234 42.045 1.00 70.31 637 ASP A CA 1
ATOM 5116 C C . ASP A 1 637 ? 22.801 -24.490 40.677 1.00 70.31 637 ASP A C 1
ATOM 5118 O O . ASP A 1 637 ? 23.481 -24.589 39.653 1.00 70.31 637 ASP A O 1
ATOM 5122 N N . VAL A 1 638 ? 21.471 -24.608 40.650 1.00 82.25 638 VAL A N 1
ATOM 5123 C CA . VAL A 1 638 ? 20.709 -24.936 39.436 1.00 82.25 638 VAL A CA 1
ATOM 5124 C C . VAL A 1 638 ? 20.177 -23.660 38.792 1.00 82.25 638 VAL A C 1
ATOM 5126 O O . VAL A 1 638 ? 19.467 -22.896 39.436 1.00 82.25 638 VAL A O 1
ATOM 5129 N N . TYR A 1 639 ? 20.462 -23.467 37.503 1.00 89.19 639 TYR A N 1
ATOM 5130 C CA . TYR A 1 639 ? 19.860 -22.412 36.687 1.00 89.19 639 TYR A CA 1
ATOM 5131 C C . TYR A 1 639 ? 18.932 -23.034 35.637 1.00 89.19 639 TYR A C 1
ATOM 5133 O O . TYR A 1 639 ? 19.376 -23.835 34.812 1.00 89.19 639 TYR A O 1
ATOM 5141 N N . LYS A 1 640 ? 17.655 -22.654 35.644 1.00 91.44 640 LYS A N 1
ATOM 5142 C CA . LYS A 1 640 ? 16.605 -23.094 34.725 1.00 91.44 640 LYS A CA 1
ATOM 5143 C C . LYS A 1 640 ? 16.381 -22.093 33.596 1.00 91.44 640 LYS A C 1
ATOM 5145 O O . LYS A 1 640 ? 16.131 -20.902 33.804 1.00 91.44 640 LYS A O 1
ATOM 5150 N N . VAL A 1 641 ? 16.407 -22.605 32.370 1.00 92.31 641 VAL A N 1
ATOM 5151 C CA . VAL A 1 641 ? 16.070 -21.832 31.168 1.00 92.31 641 VAL A CA 1
ATOM 5152 C C . VAL A 1 641 ? 14.560 -21.780 30.942 1.00 92.31 641 VAL A C 1
ATOM 5154 O O . VAL A 1 641 ? 13.804 -22.643 31.383 1.00 92.31 641 VAL A O 1
ATOM 5157 N N . GLY A 1 642 ? 14.102 -20.788 30.179 1.00 90.69 642 GLY A N 1
ATOM 5158 C CA . GLY A 1 642 ? 12.768 -20.824 29.584 1.00 90.69 642 GLY A CA 1
ATOM 5159 C C . GLY A 1 642 ? 12.722 -21.743 28.368 1.00 90.69 642 GLY A C 1
ATOM 5160 O O . GLY A 1 642 ? 13.695 -21.814 27.620 1.00 90.69 642 GLY A O 1
ATOM 5161 N N . ARG A 1 643 ? 11.582 -22.397 28.131 1.00 88.31 643 ARG A N 1
ATOM 5162 C CA . ARG A 1 643 ? 11.319 -23.178 26.917 1.00 88.31 643 ARG A CA 1
ATOM 5163 C C . ARG A 1 643 ? 10.124 -22.622 26.173 1.00 88.31 643 ARG A C 1
ATOM 5165 O O . ARG A 1 643 ? 9.068 -22.433 26.768 1.00 88.31 643 ARG A O 1
ATOM 5172 N N . GLU A 1 644 ? 10.269 -22.460 24.865 1.00 84.69 644 GLU A N 1
ATOM 5173 C CA . GLU A 1 644 ? 9.131 -22.216 23.980 1.00 84.69 644 GLU A CA 1
ATOM 5174 C C . GLU A 1 644 ? 9.244 -23.067 22.720 1.00 84.69 644 GLU A C 1
ATOM 5176 O O . GLU A 1 644 ? 10.339 -23.385 22.248 1.00 84.69 644 GLU A O 1
ATOM 5181 N N . VAL A 1 645 ? 8.088 -23.444 22.180 1.00 83.38 645 VAL A N 1
ATOM 5182 C CA . VAL A 1 645 ? 7.992 -24.076 20.867 1.00 83.38 645 VAL A CA 1
ATOM 5183 C C . VAL A 1 645 ? 7.870 -22.964 19.837 1.00 83.38 645 VAL A C 1
ATOM 5185 O O . VAL A 1 645 ? 6.868 -22.255 19.793 1.00 83.38 645 VAL A O 1
ATOM 5188 N N . GLU A 1 646 ? 8.887 -22.816 18.998 1.00 77.81 646 GLU A N 1
ATOM 5189 C CA . GLU A 1 646 ? 8.967 -21.752 18.004 1.00 77.81 646 GLU A CA 1
ATOM 5190 C C . GLU A 1 646 ? 9.054 -22.311 16.580 1.00 77.81 646 GLU A C 1
ATOM 5192 O O . GLU A 1 646 ? 9.384 -23.478 16.352 1.00 77.81 646 GLU A O 1
ATOM 5197 N N . LYS A 1 647 ? 8.808 -21.453 15.580 1.00 73.12 647 LYS A N 1
ATOM 5198 C CA . LYS A 1 647 ? 9.146 -21.759 14.183 1.00 73.12 647 LYS A CA 1
ATOM 5199 C C . LYS A 1 647 ? 10.641 -22.071 14.091 1.00 73.12 647 LYS A C 1
ATOM 5201 O O . LYS A 1 647 ? 11.461 -21.249 14.511 1.00 73.12 647 LYS A O 1
ATOM 5206 N N . MET A 1 648 ? 10.999 -23.190 13.457 1.00 68.94 648 MET A N 1
ATOM 5207 C CA . MET A 1 648 ? 12.383 -23.405 13.037 1.00 68.94 648 MET A CA 1
ATOM 5208 C C . MET A 1 648 ? 12.736 -22.376 11.958 1.00 68.94 648 MET A C 1
ATOM 5210 O O . MET A 1 648 ? 12.276 -22.464 10.819 1.00 68.94 648 MET A O 1
ATOM 5214 N N . SER A 1 649 ? 13.524 -21.369 12.331 1.00 60.28 649 SER A N 1
ATOM 5215 C CA . SER A 1 649 ? 14.021 -20.340 11.420 1.00 60.28 649 SER A CA 1
ATOM 5216 C C . SER A 1 649 ? 15.523 -20.492 11.232 1.00 60.28 649 SER A C 1
ATOM 5218 O O . SER A 1 649 ? 16.258 -20.653 12.202 1.00 60.28 649 SER A O 1
ATOM 5220 N N . LYS A 1 650 ? 15.988 -20.351 9.986 1.00 48.25 650 LYS A N 1
ATOM 5221 C CA . LYS A 1 650 ? 17.421 -20.238 9.676 1.00 48.25 650 LYS A CA 1
ATOM 5222 C C . LYS A 1 650 ? 18.049 -18.953 10.228 1.00 48.25 650 LYS A C 1
ATOM 5224 O O . LYS A 1 650 ? 19.259 -18.876 10.286 1.00 48.25 650 LYS A O 1
ATOM 5229 N N . SER A 1 651 ? 17.244 -17.955 10.606 1.00 45.75 651 SER A N 1
ATOM 5230 C CA . SER A 1 651 ? 17.725 -16.662 11.120 1.00 45.75 651 SER A CA 1
ATOM 5231 C C . SER A 1 651 ? 18.219 -16.704 12.568 1.00 45.75 651 SER A C 1
ATOM 5233 O O . SER A 1 651 ? 18.662 -15.678 13.070 1.00 45.75 651 SER A O 1
ATOM 5235 N N . LYS A 1 652 ? 18.040 -17.837 13.256 1.00 46.31 652 LYS A N 1
ATOM 5236 C CA . LYS A 1 652 ? 18.473 -18.058 14.644 1.00 46.31 652 LYS A CA 1
ATOM 5237 C C . LYS A 1 652 ? 19.791 -18.843 14.727 1.00 46.31 652 LYS A C 1
ATOM 5239 O O . LYS A 1 652 ? 20.177 -19.239 15.821 1.00 46.31 652 LYS A O 1
ATOM 5244 N N . TYR A 1 653 ? 20.403 -19.102 13.570 1.00 38.94 653 TYR A N 1
ATOM 5245 C CA . TYR A 1 653 ? 21.687 -19.772 13.400 1.00 38.94 653 TYR A CA 1
ATOM 5246 C C . TYR A 1 653 ? 22.702 -18.800 12.827 1.00 38.94 653 TYR A C 1
ATOM 5248 O O . TYR A 1 653 ? 22.302 -17.999 11.945 1.00 38.94 653 TYR A O 1
#

pLDDT: mean 85.05, std 15.04, range [29.33, 98.56]

Secondary structure (DSSP, 8-state):
-TTTTEEEETTTTEEEEHHHHHHHHHHH-STT--EE--S-PPP--HHHHHHS-HHHHHHHHHTTBSEEEEEEEEEEETTTTEEE-GGGEETTEETTTT-B-EEEEEEEEEE-GGGGHHHHHHHHHT-TTT-B--HHHHHHHHHHH-EEEEEEEEEEEP-SS-S---EEEEEES-GGGGGG--EEEE-TT-TTHHHH--TTTHHHHHHHHHHHHTS-HHHHHH-TT---EEEEEEEEEPTTT--EEEEEEETTS-TTSTTSEEEE-TTT-HHHHHHHHHTT------BTT---SSS----SSS-BB-SSGGGTT-BHHHHHHHHHHHHHHHTSEEEEEEESPPPEE--B--SSSEEP-EEEETTEEEEPPGGG---PPPP-S-SSPPTT---GGGG-SS-EEETTTTEEE-GGG--SSSEEEBP--EE-THHHHTTHHHHGGGTT-SSSSS-HHHHHHH-SEEEEE--GGGTTTHHHHHHHHHHHHHHTTS-S-S-SEEEEE-PPPPEEEEEEEEEEEEEEEETTEEEEE--SS-EEE-HHHHHHS---SSSS----SSS---THHHHHHHHHHHHHTTT-SSPPEEEEEEEEE-GGGB-TT-BB-HHHHHT-TTTHHHHTTPEEE-TTS-B--STT---BPEEEEEE--GGG-

Foldseek 3Di:
DLQQQWFAQVVVLFIDGLVVVLVVCLPFRCPPGRTQFDPDDDTDGNVVLVVDDPVVNLVNSLRGGQKHKDWDFFWAFVVQLKTDDPLQADPQAGVFPRGHTDTDTDIFIWGPLLSCLVVLLCVLPVVVVQAAEDVVLSVVSCVQFAKAWAKWFKWWWDDDPDPDTDIDIFTDSQLLLLLLQQAKEAALPAPCLVVFADPVQVVVSVVVSLVLVLADLVNLVVPLPDWDKGWRPIWTQRLPPRDTHTYIYTSPQDVPPTNRMHRQRLQADFSSVVNCVVVVTDGDHFWPPDDPPPGHRHDQQPTATHPRVVRHRPGRVRSRVVSQVVSVVSVRMHTDIDTSDDIGGFWMLWQPAQFQQWWDQVNRTDHQDPVLDDPDRADAPDGRADPVSHRRQVRHQFAKAFQVVRDTGGPVPDDSPGITGGDRTHTDPLVCLLCVVQQVLPVPDPPDSHDPVSLVVCPAAAEDEEASSCSNPNQSSNLSVQSNCVSVPNHVDNHRYSHYDHDDFDKDKWWWWKWKWKWDQDSSDTHTDDFPAIETEFPLLVVVCDDPPDDDDSPPPPADDDCQVVSVCVRVCVVPVPDDPDDIDMDIDIDTDDCVQADPQQWGPLVVCCPDPPCNVNSVRYFYAYNRRDTDDDDPGTGGIDMDIGGPDPSSD